Protein AF-0000000078049430 (afdb_homodimer)

Nearest PDB structures (foldseek):
  5ejh-assembly1_A  TM=7.873E-01  e=1.411E-16  Listeria monocytogenes
  3v8r-assembly1_A  TM=7.812E-01  e=1.594E-16  Listeria monocytogenes
  3v7y-assembly1_A  TM=7.663E-01  e=6.087E-16  Listeria monocytogenes
  2i2b-assembly1_A  TM=7.715E-01  e=1.264E-15  Listeria monocytogenes
  6rc0-assembly1_A  TM=7.813E-01  e=2.187E-15  Listeria monocytogenes EGD-e

Secondary structure (DSSP, 8-state):
-PPPEEEEEE--GGGT-GGGTS-TTSTTT---HHHHHHHHHHHHHHHHHHHHHHHHHHHTT-EEEEEEGGG--S---S-SEEEEEE-HHHHHHHHTT--SSS-EEEEESSB--HHHHHHHTTT-----B--TT--EETTTHHHHHHHHHTT----EEE--BEEEETTEE-SPPBSSEEEEE-SSTTSPEEEEEEEEETTEE-S--EEEEESEEEEE-SGGGGTHHHHTT-----TT---EEEEEES----STTGGGSEEEE-TTEEEEEEE-SSEEEEEETTTTEEEEEETT-EEEEES-SPPEEEEPPHHHH-/-PPPEEEEEE--GGGT-GGGTS-TTSTTT---HHHHHHHHHHHHHHHHHHHHHHHHHHHTT-EEEEEEGGG--S---S-SEEEEEE-HHHHHHHHTT--SSS-EEEEESSB--HHHHHHHTTT-----B--TT--EETTTHHHHHHHHHTT----EEE--BEEEETTEE-SPPBSSEEEEE-SSTTSPEEEEEEEEETTEE-S--EEEEESEEEEE-SGGGGTHHHHTT-----TT---EEEEEES----STTGGGSEEEE-TTEEEEEEE-SSEEEEEETTTTEEEEEETT-EEEEES-SPPEEEEPPHHHH-

InterPro domains:
  IPR002504 NAD kinase [PF01513] (76-108)
  IPR016064 NAD kinase/diacylglycerol kinase-like domain superfamily [SSF111331] (66-308)
  IPR017437 ATP-NAD kinase, PpnK-type, C-terminal [G3DSA:2.60.200.30] (170-300)
  IPR017438 Inorganic polyphosphate/ATP-NAD kinase, N-terminal [G3DSA:3.40.50.10330] (43-169)

Sequence (628 aa):
MARRRFLVLLKPLDVICPSQHSNGSLSSRLKNPKILKHLDNRLQAHRDAIGFCQNVLKKKSIDCISISRHELSQPVRDVDLVVTVGGDGTLLQASHFMDDTIPVLGVNSDPTQPREVEESNEDFDATRSTGYLCAATADNFEQVLDDILENRSKPAEVSRMLVSLNSQHLPTYALNDILVAHPSPATVSRLSFRIEKDGEPSSPLVNCRSSGLRVSTSAGSTAAMLSAGGLAMPILSKELQYIVREPISHGPNKGLTHGFVKHGESMEVQWHCKDGMIAVDGSHVVYHLRQGDILSLSSAAPVLKLFLPSHLLSMARRRFLVLLKPLDVICPSQHSNGSLSSRLKNPKILKHLDNRLQAHRDAIGFCQNVLKKKSIDCISISRHELSQPVRDVDLVVTVGGDGTLLQASHFMDDTIPVLGVNSDPTQPREVEESNEDFDATRSTGYLCAATADNFEQVLDDILENRSKPAEVSRMLVSLNSQHLPTYALNDILVAHPSPATVSRLSFRIEKDGEPSSPLVNCRSSGLRVSTSAGSTAAMLSAGGLAMPILSKELQYIVREPISHGPNKGLTHGFVKHGESMEVQWHCKDGMIAVDGSHVVYHLRQGDILSLSSAAPVLKLFLPSHLLS

pLDDT: mean 91.51, std 12.77, range [35.31, 98.88]

Organism: NCBI:txid267555

Foldseek 3Di:
DPAAEEEEEEEDLCVLPVPPPDDDPPVVVVPDVVVVVLSVVQSVLLVVQVVLLVVLCVVVVHHYDYDYLVPDDAADDDHQEYEYRDAVVSVQSNQQRYFQRHAYAYEHSGQADPVVQVVCVVPDGSHGHPRQFHQHYSVCSNVVVVCVVVVVFFFAWFFWKWKAKPNHTDSGTFRFKKWKAFPDLVDWWWKKKFKDAPNHTPGDIDTWTASTKMKTGLCNCVPVVVVQVGDRHQRRALKMKMAGHGTPDPDDCPVVRTDIHHARMKMKMAGADQWIWMDGNDNPDIDIDGHGMMMIMGRPGGTHGYGGHPVSVD/DPAAEEEEEEEDLCVLPVPPPDDDPPVVVVPDVVVVVLSVVQSVLLVVQVVLLVVLCVVVVHHYDYDYLVPDDAADDDGQEYEYRDAVVSVQSNQQRYFQRHAYAYEHSGQADPVVQVVCVVPDGSHGHPRQFHQHYSVCSNVVVVCVVVVVFFFAWFFWKWKAKPNHTDSGTFRFKKWKAFPDLVDWWWKWKFKDAPNHTPGDIDTWTASTKMKTGLCNCVPVVVVQVGDRHQRRALKMKMAGHGTPDPDDCPVVRTDIHHARMKMKMAGADQWIWMDGNDNPDIDIDGHGMMMIMGRPGGTHGYGGHPVSVD

Radius of gyration: 27.47 Å; Cα contacts (8 Å, |Δi|>4): 1476; chains: 2; bounding box: 60×92×60 Å

Structure (mmCIF, N/CA/C/O backbone):
data_AF-0000000078049430-model_v1
#
loop_
_entity.id
_entity.type
_entity.pdbx_description
1 polymer 'NADH kinase'
#
loop_
_atom_site.group_PDB
_atom_site.id
_atom_site.type_symbol
_atom_site.label_atom_id
_atom_site.label_alt_id
_atom_site.label_comp_id
_atom_site.label_asym_id
_atom_site.label_entity_id
_atom_site.label_seq_id
_atom_site.pdbx_PDB_ins_code
_atom_site.Cartn_x
_atom_site.Cartn_y
_atom_site.Cartn_z
_atom_site.occupancy
_atom_site.B_iso_or_equiv
_atom_site.auth_seq_id
_atom_site.auth_comp_id
_atom_site.auth_asym_id
_atom_site.auth_atom_id
_atom_site.pdbx_PDB_model_num
ATOM 1 N N . MET A 1 1 ? 7.734 -50.688 -16.969 1 44.62 1 MET A N 1
ATOM 2 C CA . MET A 1 1 ? 7.887 -49.25 -17.188 1 44.62 1 MET A CA 1
ATOM 3 C C . MET A 1 1 ? 7.758 -48.469 -15.891 1 44.62 1 MET A C 1
ATOM 5 O O . MET A 1 1 ? 6.875 -48.75 -15.078 1 44.62 1 MET A O 1
ATOM 9 N N . ALA A 1 2 ? 8.812 -47.906 -15.352 1 61.88 2 ALA A N 1
ATOM 10 C CA . ALA A 1 2 ? 8.828 -47.312 -14.016 1 61.88 2 ALA A CA 1
ATOM 11 C C . ALA A 1 2 ? 7.617 -46.406 -13.797 1 61.88 2 ALA A C 1
ATOM 13 O O . ALA A 1 2 ? 7.246 -45.625 -14.68 1 61.88 2 ALA A O 1
ATOM 14 N N . ARG A 1 3 ? 6.828 -46.594 -12.836 1 81.62 3 ARG A N 1
ATOM 15 C CA . ARG A 1 3 ? 5.609 -45.875 -12.523 1 81.62 3 ARG A CA 1
ATOM 16 C C . ARG A 1 3 ? 5.902 -44.375 -12.305 1 81.62 3 ARG A C 1
ATOM 18 O O . ARG A 1 3 ? 6.902 -44.031 -11.68 1 81.62 3 ARG A O 1
ATOM 25 N N . ARG A 1 4 ? 5.211 -43.656 -13.07 1 91.81 4 ARG A N 1
ATOM 26 C CA . ARG A 1 4 ? 5.332 -42.219 -12.883 1 91.81 4 ARG A CA 1
ATOM 27 C C . ARG A 1 4 ? 4.938 -41.812 -11.469 1 91.81 4 ARG A C 1
ATOM 29 O O . ARG A 1 4 ? 4 -42.344 -10.898 1 91.81 4 ARG A O 1
ATOM 36 N N . ARG A 1 5 ? 5.672 -40.906 -10.906 1 96.12 5 ARG A N 1
ATOM 37 C CA . ARG A 1 5 ? 5.438 -40.375 -9.555 1 96.12 5 ARG A CA 1
ATOM 38 C C . ARG A 1 5 ? 5.078 -38.906 -9.594 1 96.12 5 ARG A C 1
ATOM 40 O O . ARG A 1 5 ? 5.801 -38.094 -10.188 1 96.12 5 ARG A O 1
ATOM 47 N N . PHE A 1 6 ? 3.951 -38.594 -8.992 1 97.62 6 PHE A N 1
ATOM 48 C CA . PHE A 1 6 ? 3.488 -37.219 -8.977 1 97.62 6 PHE A CA 1
ATOM 49 C C . PHE A 1 6 ? 3.373 -36.688 -7.547 1 97.62 6 PHE A C 1
ATOM 51 O O . PHE A 1 6 ? 3.104 -37.469 -6.621 1 97.62 6 PHE A O 1
ATOM 58 N N . LEU A 1 7 ? 3.65 -35.469 -7.367 1 97.56 7 LEU A N 1
ATOM 59 C CA . LEU A 1 7 ? 3.289 -34.75 -6.148 1 97.56 7 LEU A CA 1
ATOM 60 C C . LEU A 1 7 ? 2.061 -33.875 -6.379 1 97.56 7 LEU A C 1
ATOM 62 O O . LEU A 1 7 ? 2.033 -33.062 -7.312 1 97.56 7 LEU A O 1
ATOM 66 N N . VAL A 1 8 ? 1.031 -34.094 -5.574 1 97.62 8 VAL A N 1
ATOM 67 C CA . VAL A 1 8 ? -0.185 -33.281 -5.656 1 97.62 8 VAL A CA 1
ATOM 68 C C . VAL A 1 8 ? -0.252 -32.312 -4.469 1 97.62 8 VAL A C 1
ATOM 70 O O . VAL A 1 8 ? -0.307 -32.75 -3.316 1 97.62 8 VAL A O 1
ATOM 73 N N . LEU A 1 9 ? -0.21 -31.062 -4.766 1 97.25 9 LEU A N 1
ATOM 74 C CA . LEU A 1 9 ? -0.328 -30.031 -3.74 1 97.25 9 LEU A CA 1
ATOM 75 C C . LEU A 1 9 ? -1.735 -29.438 -3.719 1 97.25 9 LEU A C 1
ATOM 77 O O . LEU A 1 9 ? -2.238 -28.984 -4.75 1 97.25 9 LEU A O 1
ATOM 81 N N . LEU A 1 10 ? -2.277 -29.391 -2.529 1 96.56 10 LEU A N 1
ATOM 82 C CA . LEU A 1 10 ? -3.68 -29.016 -2.395 1 96.56 10 LEU A CA 1
ATOM 83 C C . LEU A 1 10 ? -3.814 -27.703 -1.629 1 96.56 10 LEU A C 1
ATOM 85 O O . LEU A 1 10 ? -3.119 -27.484 -0.634 1 96.56 10 LEU A O 1
ATOM 89 N N . LYS A 1 11 ? -4.68 -26.828 -2.148 1 94.88 11 LYS A N 1
ATOM 90 C CA . LYS A 1 11 ? -5.125 -25.688 -1.347 1 94.88 11 LYS A CA 1
ATOM 91 C C . LYS A 1 11 ? -5.852 -26.156 -0.088 1 94.88 11 LYS A C 1
ATOM 93 O O . LYS A 1 11 ? -6.746 -27 -0.157 1 94.88 11 LYS A O 1
ATOM 98 N N . PRO A 1 12 ? -5.504 -25.547 1.006 1 87.69 12 PRO A N 1
ATOM 99 C CA . PRO A 1 12 ? -6.195 -25.953 2.23 1 87.69 12 PRO A CA 1
ATOM 100 C C . PRO A 1 12 ? -7.668 -25.562 2.238 1 87.69 12 PRO A C 1
ATOM 102 O O . PRO A 1 12 ? -8.023 -24.484 1.742 1 87.69 12 PRO A O 1
ATOM 105 N N . LEU A 1 13 ? -8.469 -26.328 2.82 1 78.81 13 LEU A N 1
ATOM 106 C CA . LEU A 1 13 ? -9.914 -26.109 2.85 1 78.81 13 LEU A CA 1
ATOM 107 C C . LEU A 1 13 ? -10.273 -24.938 3.752 1 78.81 13 LEU A C 1
ATOM 109 O O . LEU A 1 13 ? -11.273 -24.25 3.525 1 78.81 13 LEU A O 1
ATOM 113 N N . ASP A 1 14 ? -9.445 -24.672 4.758 1 72.56 14 ASP A N 1
ATOM 114 C CA . ASP A 1 14 ? -9.734 -23.641 5.758 1 72.56 14 ASP A CA 1
ATOM 115 C C . ASP A 1 14 ? -9.539 -22.25 5.176 1 72.56 14 ASP A C 1
ATOM 117 O O . ASP A 1 14 ? -10.008 -21.266 5.754 1 72.56 14 ASP A O 1
ATOM 121 N N . VAL A 1 15 ? -8.945 -22.141 4.059 1 69.44 15 VAL A N 1
ATOM 122 C CA . VAL A 1 15 ? -8.719 -20.844 3.416 1 69.44 15 VAL A CA 1
ATOM 123 C C . VAL A 1 15 ? -10.039 -20.312 2.875 1 69.44 15 VAL A C 1
ATOM 125 O O . VAL A 1 15 ? -10.242 -19.094 2.807 1 69.44 15 VAL A O 1
ATOM 128 N N . ILE A 1 16 ? -10.883 -21.156 2.506 1 67.5 16 ILE A N 1
ATOM 129 C CA . ILE A 1 16 ? -12.148 -20.766 1.889 1 67.5 16 ILE A CA 1
ATOM 130 C C . ILE A 1 16 ? -13.148 -20.344 2.969 1 67.5 16 ILE A C 1
ATOM 132 O O . ILE A 1 16 ? -13.883 -19.375 2.799 1 67.5 16 ILE A O 1
ATOM 136 N N . CYS A 1 17 ? -13.188 -21.047 4.082 1 57.34 17 CYS A N 1
ATOM 137 C CA . CYS A 1 17 ? -14.094 -20.719 5.18 1 57.34 17 CYS A CA 1
ATOM 138 C C . CYS A 1 17 ? -13.328 -20.562 6.488 1 57.34 17 CYS A C 1
ATOM 140 O O . CYS A 1 17 ? -13.133 -21.531 7.223 1 57.34 17 CYS A O 1
ATOM 142 N N . PRO A 1 18 ? -12.672 -19.344 6.656 1 52.5 18 PRO A N 1
ATOM 143 C CA . PRO A 1 18 ? -11.922 -19.234 7.906 1 52.5 18 PRO A CA 1
ATOM 144 C C . PRO A 1 18 ? -12.781 -19.531 9.133 1 52.5 18 PRO A C 1
ATOM 146 O O . PRO A 1 18 ? -12.25 -19.781 10.219 1 52.5 18 PRO A O 1
ATOM 149 N N . SER A 1 19 ? -14.023 -19.219 9.188 1 47.41 19 SER A N 1
ATOM 150 C CA . SER A 1 19 ? -14.867 -19.297 10.375 1 47.41 19 SER A CA 1
ATOM 151 C C . SER A 1 19 ? -14.953 -20.734 10.891 1 47.41 19 SER A C 1
ATOM 153 O O . SER A 1 19 ? -15.383 -20.969 12.023 1 47.41 19 SER A O 1
ATOM 155 N N . GLN A 1 20 ? -14.953 -21.688 10.039 1 42.28 20 GLN A N 1
ATOM 156 C CA . GLN A 1 20 ? -15.414 -22.953 10.609 1 42.28 20 GLN A CA 1
ATOM 157 C C . GLN A 1 20 ? -14.492 -23.422 11.734 1 42.28 20 GLN A C 1
ATOM 159 O O . GLN A 1 20 ? -14.867 -24.281 12.531 1 42.28 20 GLN A O 1
ATOM 164 N N . HIS A 1 21 ? -13.195 -23.312 11.688 1 37.81 21 HIS A N 1
ATOM 165 C CA . HIS A 1 21 ? -12.562 -23.938 12.844 1 37.81 21 HIS A CA 1
ATOM 166 C C . HIS A 1 21 ? -12.578 -23.016 14.055 1 37.81 21 HIS A C 1
ATOM 168 O O . HIS A 1 21 ? -12.109 -23.391 15.133 1 37.81 21 HIS A O 1
ATOM 174 N N . SER A 1 22 ? -12.117 -21.703 14.023 1 38.12 22 SER A N 1
ATOM 175 C CA . SER A 1 22 ? -12.086 -21.172 15.375 1 38.12 22 SER A CA 1
ATOM 176 C C . SER A 1 22 ? -13.484 -21.062 15.961 1 38.12 22 SER A C 1
ATOM 178 O O . SER A 1 22 ? -14.477 -21.062 15.227 1 38.12 22 SER A O 1
ATOM 180 N N . ASN A 1 23 ? -13.641 -20.672 17.422 1 35.31 23 ASN A N 1
ATOM 181 C CA . ASN A 1 23 ? -14.797 -20.641 18.312 1 35.31 23 ASN A CA 1
ATOM 182 C C . ASN A 1 23 ? -15.977 -19.922 17.656 1 35.31 23 ASN A C 1
ATOM 184 O O . ASN A 1 23 ? -15.805 -19.156 16.703 1 35.31 23 ASN A O 1
ATOM 188 N N . GLY A 1 24 ? -17.25 -19.922 18.312 1 36.75 24 GLY A N 1
ATOM 189 C CA . GLY A 1 24 ? -18.641 -19.5 18.297 1 36.75 24 GLY A CA 1
ATOM 190 C C . GLY A 1 24 ? -18.844 -18.125 17.672 1 36.75 24 GLY A C 1
ATOM 191 O O . GLY A 1 24 ? -19.969 -17.719 17.406 1 36.75 24 GLY A O 1
ATOM 192 N N . SER A 1 25 ? -17.953 -17.094 17.844 1 38.28 25 SER A N 1
ATOM 193 C CA . SER A 1 25 ? -18.328 -15.68 17.719 1 38.28 25 SER A CA 1
ATOM 194 C C . SER A 1 25 ? -18.219 -15.211 16.281 1 38.28 25 SER A C 1
ATOM 196 O O . SER A 1 25 ? -18.594 -14.078 15.961 1 38.28 25 SER A O 1
ATOM 198 N N . LEU A 1 26 ? -17.516 -15.805 15.383 1 43.09 26 LEU A N 1
ATOM 199 C CA . LEU A 1 26 ? -17.344 -15.32 14.016 1 43.09 26 LEU A CA 1
ATOM 200 C C . LEU A 1 26 ? -18.625 -15.523 13.211 1 43.09 26 LEU A C 1
ATOM 202 O O . LEU A 1 26 ? -18.906 -14.758 12.281 1 43.09 26 LEU A O 1
ATOM 206 N N . SER A 1 27 ? -19.25 -16.766 13.258 1 43.59 27 SER A N 1
ATOM 207 C CA . SER A 1 27 ? -20.531 -17.047 12.633 1 43.59 27 SER A CA 1
ATOM 208 C C . SER A 1 27 ? -21.516 -15.898 12.828 1 43.59 27 SER A C 1
ATOM 210 O O . SER A 1 27 ? -22.375 -15.664 11.977 1 43.59 27 SER A O 1
ATOM 212 N N . SER A 1 28 ? -21.328 -15.336 14 1 44.34 28 SER A N 1
ATOM 213 C CA . SER A 1 28 ? -22.359 -14.352 14.312 1 44.34 28 SER A CA 1
ATOM 214 C C . SER A 1 28 ? -22.203 -13.094 13.469 1 44.34 28 SER A C 1
ATOM 216 O O . SER A 1 28 ? -23.156 -12.344 13.273 1 44.34 28 SER A O 1
ATOM 218 N N . ARG A 1 29 ? -20.875 -12.93 12.961 1 48.53 29 ARG A N 1
ATOM 219 C CA . ARG A 1 29 ? -20.797 -11.609 12.344 1 48.53 29 ARG A CA 1
ATOM 220 C C . ARG A 1 29 ? -21.078 -11.688 10.844 1 48.53 29 ARG A C 1
ATOM 222 O O . ARG A 1 29 ? -21.391 -10.68 10.211 1 48.53 29 ARG A O 1
ATOM 229 N N . LEU A 1 30 ? -20.703 -12.93 10.188 1 57.53 30 LEU A N 1
ATOM 230 C CA . LEU A 1 30 ? -21.172 -12.977 8.812 1 57.53 30 LEU A CA 1
ATOM 231 C C . LEU A 1 30 ? -22.656 -13.336 8.758 1 57.53 30 LEU A C 1
ATOM 233 O O . LEU A 1 30 ? -23.016 -14.516 8.828 1 57.53 30 LEU A O 1
ATOM 237 N N . LYS A 1 31 ? -23.391 -12.438 8.898 1 62.91 31 LYS A N 1
ATOM 238 C CA . LYS A 1 31 ? -24.828 -12.57 9.109 1 62.91 31 LYS A CA 1
ATOM 239 C C . LYS A 1 31 ? -25.562 -12.719 7.781 1 62.91 31 LYS A C 1
ATOM 241 O O . LYS A 1 31 ? -26.719 -13.125 7.754 1 62.91 31 LYS A O 1
ATOM 246 N N . ASN A 1 32 ? -24.719 -12.602 6.645 1 76 32 ASN A N 1
ATOM 247 C CA . ASN A 1 32 ? -25.484 -12.641 5.406 1 76 32 ASN A CA 1
ATOM 248 C C . ASN A 1 32 ? -25.594 -14.062 4.855 1 76 32 ASN A C 1
ATOM 250 O O . ASN A 1 32 ? -24.594 -14.648 4.438 1 76 32 ASN A O 1
ATOM 254 N N . PRO A 1 33 ? -26.688 -14.727 4.883 1 83 33 PRO A N 1
ATOM 255 C CA . PRO A 1 33 ? -26.875 -16.109 4.457 1 83 33 PRO A CA 1
ATOM 256 C C . PRO A 1 33 ? -26.391 -16.359 3.027 1 83 33 PRO A C 1
ATOM 258 O O . PRO A 1 33 ? -25.953 -17.469 2.705 1 83 33 PRO A O 1
ATOM 261 N N . LYS A 1 34 ? -26.562 -15.422 2.168 1 86.12 34 LYS A N 1
ATOM 262 C CA . LYS A 1 34 ? -26.109 -15.57 0.785 1 86.12 34 LYS A CA 1
ATOM 263 C C . LYS A 1 34 ? -24.609 -15.773 0.712 1 86.12 34 LYS A C 1
ATOM 265 O O . LYS A 1 34 ? -24.109 -16.562 -0.097 1 86.12 34 LYS A O 1
ATOM 270 N N . ILE A 1 35 ? -23.875 -15.109 1.519 1 85.62 35 ILE A N 1
ATOM 271 C CA . ILE A 1 35 ? -22.422 -15.219 1.565 1 85.62 35 ILE A CA 1
ATOM 272 C C . ILE A 1 35 ? -22.031 -16.594 2.092 1 85.62 35 ILE A C 1
ATOM 274 O O . ILE A 1 35 ? -21.109 -17.234 1.565 1 85.62 35 ILE A O 1
ATOM 278 N N . LEU A 1 36 ? -22.719 -17.016 3.064 1 86.31 36 LEU A N 1
ATOM 279 C CA . LEU A 1 36 ? -22.438 -18.328 3.646 1 86.31 36 LEU A CA 1
ATOM 280 C C . LEU A 1 36 ? -22.656 -19.438 2.627 1 86.31 36 LEU A C 1
ATOM 282 O O . LEU A 1 36 ? -21.859 -20.375 2.529 1 86.31 36 LEU A O 1
ATOM 286 N N . LYS A 1 37 ? -23.75 -19.297 1.932 1 90.75 37 LYS A N 1
ATOM 287 C CA . LYS A 1 37 ? -24.047 -20.281 0.89 1 90.75 37 LYS A CA 1
ATOM 288 C C . LYS A 1 37 ? -22.953 -20.281 -0.189 1 90.75 37 LYS A C 1
ATOM 290 O O . LYS A 1 37 ? -22.562 -21.344 -0.675 1 90.75 37 LYS A O 1
ATOM 295 N N . HIS A 1 38 ? -22.562 -19.125 -0.526 1 91.19 38 HIS A N 1
ATOM 296 C CA . HIS A 1 38 ? -21.516 -18.984 -1.52 1 91.19 38 HIS A CA 1
ATOM 297 C C . HIS A 1 38 ? -20.219 -19.656 -1.057 1 91.19 38 HIS A C 1
ATOM 29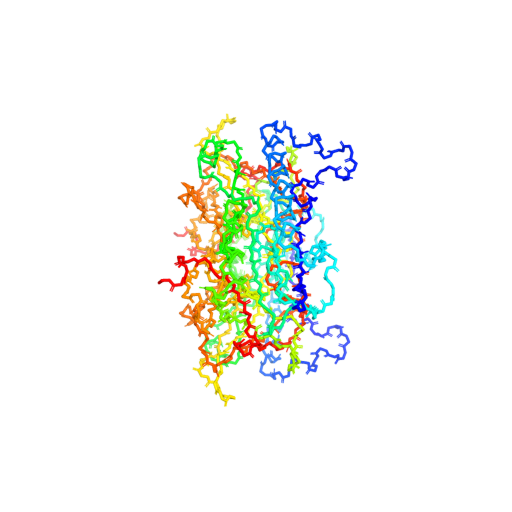9 O O . HIS A 1 38 ? -19.594 -20.391 -1.822 1 91.19 38 HIS A O 1
ATOM 305 N N . LEU A 1 39 ? -19.875 -19.484 0.107 1 89.56 39 LEU A N 1
ATOM 306 C CA . LEU A 1 39 ? -18.656 -20.062 0.668 1 89.56 39 LEU A CA 1
ATOM 307 C C . LEU A 1 39 ? -18.75 -21.594 0.705 1 89.56 39 LEU A C 1
ATOM 309 O O . LEU A 1 39 ? -17.781 -22.281 0.402 1 89.56 39 LEU A O 1
ATOM 313 N N . ASP A 1 40 ? -19.906 -22.062 1.054 1 91.31 40 ASP A N 1
ATOM 314 C CA . ASP A 1 40 ? -20.141 -23.5 1.062 1 91.31 40 ASP A CA 1
ATOM 315 C C . ASP A 1 40 ? -19.984 -24.094 -0.34 1 91.31 40 ASP A C 1
ATOM 317 O O . ASP A 1 40 ? -19.422 -25.172 -0.51 1 91.31 40 ASP A O 1
ATOM 321 N N . ASN A 1 41 ? -20.562 -23.375 -1.228 1 93.94 41 ASN A N 1
ATOM 322 C CA . ASN A 1 41 ? -20.469 -23.812 -2.617 1 93.94 41 ASN A CA 1
ATOM 323 C C . ASN A 1 41 ? -19.016 -23.859 -3.09 1 93.94 41 ASN A C 1
ATOM 325 O O . ASN A 1 41 ? -18.625 -24.812 -3.773 1 93.94 41 ASN A O 1
ATOM 329 N N . ARG A 1 42 ? -18.25 -22.906 -2.695 1 94.06 42 ARG A N 1
ATOM 330 C CA . ARG A 1 42 ? -16.844 -22.875 -3.07 1 94.06 42 ARG A CA 1
ATOM 331 C C . ARG A 1 42 ? -16.078 -24.047 -2.469 1 94.06 42 ARG A C 1
ATOM 333 O O . ARG A 1 42 ? -15.242 -24.656 -3.135 1 94.06 42 ARG A O 1
ATOM 340 N N . LEU A 1 43 ? -16.406 -24.344 -1.235 1 93.62 43 LEU A N 1
ATOM 341 C CA . LEU A 1 43 ? -15.773 -25.469 -0.554 1 93.62 43 LEU A CA 1
ATOM 342 C C . LEU A 1 43 ? -16.094 -26.781 -1.261 1 93.62 43 LEU A C 1
ATOM 344 O O . LEU A 1 43 ? -15.203 -27.609 -1.469 1 93.62 43 LEU A O 1
ATOM 348 N N . GLN A 1 44 ? -17.297 -26.906 -1.604 1 95.12 44 GLN A N 1
ATOM 349 C CA . GLN A 1 44 ? -17.719 -28.125 -2.283 1 95.12 44 GLN A CA 1
ATOM 350 C C . GLN A 1 44 ? -17.047 -28.266 -3.646 1 95.12 44 GLN A C 1
ATOM 352 O O . GLN A 1 44 ? -16.609 -29.359 -4.023 1 95.12 44 GLN A O 1
ATOM 357 N N . ALA A 1 45 ? -17 -27.156 -4.344 1 95.5 45 ALA A N 1
ATOM 358 C CA . ALA A 1 45 ? -16.344 -27.172 -5.645 1 95.5 45 ALA A CA 1
ATOM 359 C C . ALA A 1 45 ? -14.883 -27.625 -5.523 1 95.5 45 ALA A C 1
ATOM 361 O O . ALA A 1 45 ? -14.414 -28.422 -6.328 1 95.5 45 ALA A O 1
ATOM 362 N N . HIS A 1 46 ? -14.195 -27.125 -4.539 1 95.94 46 HIS A N 1
ATOM 363 C CA . HIS A 1 46 ? -12.805 -27.484 -4.305 1 95.94 46 HIS A CA 1
ATOM 364 C C . HIS A 1 46 ? -12.672 -28.953 -3.943 1 95.94 46 HIS A C 1
ATOM 366 O O . HIS A 1 46 ? -11.82 -29.656 -4.488 1 95.94 46 HIS A O 1
ATOM 372 N N . ARG A 1 47 ? -13.547 -29.453 -3.123 1 96 47 ARG A N 1
ATOM 373 C CA . ARG A 1 47 ? -13.547 -30.859 -2.732 1 96 47 ARG A CA 1
ATOM 374 C C . ARG A 1 47 ? -13.797 -31.766 -3.934 1 96 47 ARG A C 1
ATOM 376 O O . ARG A 1 47 ? -13.133 -32.781 -4.102 1 96 47 ARG A O 1
ATOM 383 N N . ASP A 1 48 ? -14.75 -31.391 -4.676 1 97.12 48 ASP A N 1
ATOM 384 C CA . ASP A 1 48 ? -15.094 -32.156 -5.863 1 97.12 48 ASP A CA 1
ATOM 385 C C . ASP A 1 48 ? -13.914 -32.219 -6.832 1 97.12 48 ASP A C 1
ATOM 387 O O . ASP A 1 48 ? -13.625 -33.281 -7.402 1 97.12 48 ASP A O 1
ATOM 391 N N . ALA A 1 49 ? -13.273 -31.094 -6.984 1 97.56 49 ALA A N 1
ATOM 392 C CA . ALA A 1 49 ? -12.125 -31.031 -7.887 1 97.56 49 ALA A CA 1
ATOM 393 C C . ALA A 1 49 ? -11 -31.953 -7.395 1 97.56 49 ALA A C 1
ATOM 395 O O . ALA A 1 49 ? -10.398 -32.688 -8.188 1 97.56 49 ALA A O 1
ATOM 396 N N . ILE A 1 50 ? -10.734 -31.891 -6.105 1 96.94 50 ILE A N 1
ATOM 397 C CA . ILE A 1 50 ? -9.719 -32.75 -5.516 1 96.94 50 ILE A CA 1
ATOM 398 C C . ILE A 1 50 ? -10.07 -34.219 -5.762 1 96.94 50 ILE A C 1
ATOM 400 O O . ILE A 1 50 ? -9.234 -35 -6.238 1 96.94 50 ILE A O 1
ATOM 404 N N . GLY A 1 51 ? -11.297 -34.562 -5.461 1 96.62 51 GLY A N 1
ATOM 405 C CA . GLY A 1 51 ? -11.75 -35.938 -5.66 1 96.62 51 GLY A CA 1
ATOM 406 C C . GLY A 1 51 ? -11.625 -36.406 -7.098 1 96.62 51 GLY A C 1
ATOM 407 O O . GLY A 1 51 ? -11.164 -37.5 -7.359 1 96.62 51 GLY A O 1
ATOM 408 N N . PHE A 1 52 ? -12.008 -35.531 -7.93 1 97.5 52 PHE A N 1
ATOM 409 C CA . PHE A 1 52 ? -11.938 -35.875 -9.344 1 97.5 52 PHE A CA 1
ATOM 410 C C . PHE A 1 52 ? -10.5 -36.125 -9.773 1 97.5 52 PHE A C 1
ATOM 412 O O . PHE A 1 52 ? -10.203 -37.125 -10.43 1 97.5 52 PHE A O 1
ATOM 419 N N . CYS A 1 53 ? -9.609 -35.219 -9.461 1 97.44 53 CYS A N 1
ATOM 420 C CA . CYS A 1 53 ? -8.203 -35.344 -9.836 1 97.44 53 CYS A CA 1
ATOM 421 C C . CYS A 1 53 ? -7.605 -36.625 -9.281 1 97.44 53 CYS A C 1
ATOM 423 O O . CYS A 1 53 ? -6.902 -37.344 -9.992 1 97.44 53 CYS A O 1
ATOM 425 N N . GLN A 1 54 ? -7.922 -36.906 -8.062 1 95.88 54 GLN A N 1
ATOM 426 C CA . GLN A 1 54 ? -7.398 -38.094 -7.43 1 95.88 54 GLN A CA 1
ATOM 427 C C . GLN A 1 54 ? -7.91 -39.344 -8.125 1 95.88 54 GLN A C 1
ATOM 429 O O . GLN A 1 54 ? -7.156 -40.312 -8.336 1 95.88 54 GLN A O 1
ATOM 434 N N . ASN A 1 55 ? -9.164 -39.344 -8.477 1 97.25 55 ASN A N 1
ATOM 435 C CA . ASN A 1 55 ? -9.75 -40.469 -9.18 1 97.25 55 ASN A CA 1
ATOM 436 C C . ASN A 1 55 ? -9.086 -40.719 -10.539 1 97.25 55 ASN A C 1
ATOM 438 O O . ASN A 1 55 ? -8.805 -41.844 -10.922 1 97.25 55 ASN A O 1
ATOM 442 N N . VAL A 1 56 ? -8.867 -39.625 -11.234 1 97.56 56 VAL A N 1
ATOM 443 C CA . VAL A 1 56 ? -8.227 -39.719 -12.539 1 97.56 56 VAL A CA 1
ATOM 444 C C . VAL A 1 56 ? -6.816 -40.281 -12.398 1 97.56 56 VAL A C 1
ATOM 446 O O . VAL A 1 56 ? -6.41 -41.156 -13.164 1 97.56 56 VAL A O 1
ATOM 449 N N . LEU A 1 57 ? -6.074 -39.812 -11.438 1 96.62 57 LEU A N 1
ATOM 450 C CA . LEU A 1 57 ? -4.703 -40.25 -11.219 1 96.62 57 LEU A CA 1
ATOM 451 C C . LEU A 1 57 ? -4.672 -41.75 -10.852 1 96.62 57 LEU A C 1
ATOM 453 O O . LEU A 1 57 ? -3.811 -42.5 -11.328 1 96.62 57 LEU A O 1
ATOM 457 N N . LYS A 1 58 ? -5.629 -42.188 -10.078 1 95.5 58 LYS A N 1
ATOM 458 C CA . LYS A 1 58 ? -5.738 -43.594 -9.695 1 95.5 58 LYS A CA 1
ATOM 459 C C . LYS A 1 58 ? -6.051 -44.469 -10.906 1 95.5 58 LYS A C 1
ATOM 461 O O . LYS A 1 58 ? -5.438 -45.531 -11.086 1 95.5 58 LYS A O 1
ATOM 466 N N . LYS A 1 59 ? -6.949 -44 -11.656 1 95.81 59 LYS A N 1
ATOM 467 C CA . LYS A 1 59 ? -7.355 -44.719 -12.852 1 95.81 59 LYS A CA 1
ATOM 468 C C . LYS A 1 59 ? -6.18 -44.938 -13.797 1 95.81 59 LYS A C 1
ATOM 470 O O . LYS A 1 59 ? -6.086 -45.969 -14.477 1 95.81 59 LYS A O 1
ATOM 475 N N . LYS A 1 60 ? -5.273 -44 -13.805 1 95.19 60 LYS A N 1
ATOM 476 C CA . LYS A 1 60 ? -4.145 -44.031 -14.727 1 95.19 60 LYS A CA 1
ATOM 477 C C . LYS A 1 60 ? -2.924 -44.688 -14.062 1 95.19 60 LYS A C 1
ATOM 479 O O . LYS A 1 60 ? -1.828 -44.656 -14.633 1 95.19 60 LYS A O 1
ATOM 484 N N . SER A 1 61 ? -3.043 -45.188 -12.914 1 94.38 61 SER A N 1
ATOM 485 C CA . SER A 1 61 ? -2.031 -45.938 -12.164 1 94.38 61 SER A CA 1
ATOM 486 C C . SER A 1 61 ? -0.792 -45.094 -11.914 1 94.38 61 SER A C 1
ATOM 488 O O . SER A 1 61 ? 0.335 -45.531 -12.086 1 94.38 61 SER A O 1
ATOM 490 N N . ILE A 1 62 ? -1.035 -43.812 -11.625 1 94.31 62 ILE A N 1
ATOM 491 C CA . ILE A 1 62 ? 0.043 -42.906 -11.258 1 94.31 62 ILE A CA 1
ATOM 492 C C . ILE A 1 62 ? 0.279 -42.969 -9.75 1 94.31 62 ILE A C 1
ATOM 494 O O . ILE A 1 62 ? -0.674 -42.969 -8.969 1 94.31 62 ILE A O 1
ATOM 498 N N . ASP A 1 63 ? 1.522 -43.156 -9.352 1 94.25 63 ASP A N 1
ATOM 499 C CA . ASP A 1 63 ? 1.87 -43.031 -7.941 1 94.25 63 ASP A CA 1
ATOM 500 C C . ASP A 1 63 ? 1.836 -41.562 -7.492 1 94.25 63 ASP A C 1
ATOM 502 O O . ASP A 1 63 ? 2.572 -40.719 -8.023 1 94.25 63 ASP A O 1
ATOM 506 N N . CYS A 1 64 ? 0.968 -41.281 -6.59 1 93 64 CYS A N 1
ATOM 507 C CA . CYS A 1 64 ? 0.778 -39.906 -6.223 1 93 64 CYS A CA 1
ATOM 508 C C . CYS A 1 64 ? 0.947 -39.688 -4.723 1 93 64 CYS A C 1
ATOM 510 O O . CYS A 1 64 ? 0.484 -40.5 -3.928 1 93 64 CYS A O 1
ATOM 512 N N . ILE A 1 65 ? 1.675 -38.688 -4.363 1 93.5 65 ILE A N 1
ATOM 513 C CA . ILE A 1 65 ? 1.717 -38.188 -2.998 1 93.5 65 ILE A CA 1
ATOM 514 C C . ILE A 1 65 ? 0.947 -36.844 -2.916 1 93.5 65 ILE A C 1
ATOM 516 O O . ILE A 1 65 ? 1.271 -35.906 -3.619 1 93.5 65 ILE A O 1
ATOM 520 N N . SER A 1 66 ? -0.089 -36.844 -2.082 1 94.62 66 SER A N 1
ATOM 521 C CA . SER A 1 66 ? -0.927 -35.656 -1.929 1 94.62 66 SER A CA 1
ATOM 522 C C . SER A 1 66 ? -0.671 -34.969 -0.592 1 94.62 66 SER A C 1
ATOM 524 O O . SER A 1 66 ? -0.771 -35.594 0.464 1 94.62 66 SER A O 1
ATOM 526 N N . ILE A 1 67 ? -0.32 -33.688 -0.658 1 93.81 67 ILE A N 1
ATOM 527 C CA . ILE A 1 67 ? -0.105 -32.938 0.581 1 93.81 67 ILE A CA 1
ATOM 528 C C . ILE A 1 67 ? -0.717 -31.547 0.46 1 93.81 67 ILE A C 1
ATOM 530 O O . ILE A 1 67 ? -0.956 -31.062 -0.647 1 93.81 67 ILE A O 1
ATOM 534 N N . SER A 1 68 ? -1.01 -30.953 1.642 1 93.06 68 SER A N 1
ATOM 535 C CA . SER A 1 68 ? -1.424 -29.547 1.661 1 93.06 68 SER A CA 1
ATOM 536 C C . SER A 1 68 ? -0.262 -28.625 1.316 1 93.06 68 SER A C 1
ATOM 538 O O . SER A 1 68 ? 0.88 -28.891 1.704 1 93.06 68 SER A O 1
ATOM 540 N N . ARG A 1 69 ? -0.582 -27.547 0.698 1 87.12 69 ARG A N 1
ATOM 541 C CA . ARG A 1 69 ? 0.478 -26.609 0.323 1 87.12 69 ARG A CA 1
ATOM 542 C C . ARG A 1 69 ? 1.198 -26.078 1.557 1 87.12 69 ARG A C 1
ATOM 544 O O . ARG A 1 69 ? 2.367 -25.688 1.481 1 87.12 69 ARG A O 1
ATOM 551 N N . HIS A 1 70 ? 0.522 -26.094 2.697 1 86.81 70 HIS A N 1
ATOM 552 C CA . HIS A 1 70 ? 1.119 -25.578 3.924 1 86.81 70 HIS A CA 1
ATOM 553 C C . HIS A 1 70 ? 2.15 -26.547 4.484 1 86.81 70 HIS A C 1
ATOM 555 O O . HIS A 1 70 ? 2.951 -26.172 5.348 1 86.81 70 HIS A O 1
ATOM 561 N N . GLU A 1 71 ? 2.127 -27.734 3.947 1 88.69 71 GLU A N 1
ATOM 562 C CA . GLU A 1 71 ? 3.023 -28.766 4.457 1 88.69 71 GLU A CA 1
ATOM 563 C C . GLU A 1 71 ? 4.32 -28.812 3.654 1 88.69 71 GLU A C 1
ATOM 565 O O . GLU A 1 71 ? 5.285 -29.469 4.062 1 88.69 71 GLU A O 1
ATOM 570 N N . LEU A 1 72 ? 4.305 -28.188 2.57 1 89.62 72 LEU A N 1
ATOM 571 C CA . LEU A 1 72 ? 5.5 -28.188 1.737 1 89.62 72 LEU A CA 1
ATOM 572 C C . LEU A 1 72 ? 6.57 -27.266 2.32 1 89.62 72 LEU A C 1
ATOM 574 O O . LEU A 1 72 ? 6.383 -26.047 2.383 1 89.62 72 LEU A O 1
ATOM 578 N N . SER A 1 73 ? 7.66 -27.828 2.777 1 90.88 73 SER A N 1
ATOM 579 C CA . SER A 1 73 ? 8.688 -27.031 3.436 1 90.88 73 SER A CA 1
ATOM 580 C C . SER A 1 73 ? 10.07 -27.344 2.873 1 90.88 73 SER A C 1
ATOM 582 O O . SER A 1 73 ? 11.055 -26.688 3.23 1 90.88 73 SER A O 1
ATOM 584 N N . GLN A 1 74 ? 10.125 -28.344 2.025 1 92.69 74 GLN A N 1
ATOM 585 C CA . GLN A 1 74 ? 11.391 -28.734 1.414 1 92.69 74 GLN A CA 1
ATOM 586 C C . GLN A 1 74 ? 11.297 -28.719 -0.109 1 92.69 74 GLN A C 1
ATOM 588 O O . GLN A 1 74 ? 10.203 -28.828 -0.667 1 92.69 74 GLN A O 1
ATOM 593 N N . PRO A 1 75 ? 12.43 -28.594 -0.722 1 95.06 75 PRO A N 1
ATOM 594 C CA . PRO A 1 75 ? 12.422 -28.641 -2.186 1 95.06 75 PRO A CA 1
ATOM 595 C C . PRO A 1 75 ? 11.805 -29.922 -2.736 1 95.06 75 PRO A C 1
ATOM 597 O O . PRO A 1 75 ? 11.992 -31 -2.168 1 95.06 75 PRO A O 1
ATOM 600 N N . VAL A 1 76 ? 11.141 -29.812 -3.773 1 95.75 76 VAL A N 1
ATOM 601 C CA . VAL A 1 76 ? 10.5 -30.969 -4.418 1 95.75 76 VAL A CA 1
ATOM 602 C C . VAL A 1 76 ? 11.539 -31.75 -5.207 1 95.75 76 VAL A C 1
ATOM 604 O O . VAL A 1 76 ? 12.297 -31.188 -5.996 1 95.75 76 VAL A O 1
ATOM 607 N N . ARG A 1 77 ? 11.57 -33.031 -4.926 1 94.44 77 ARG A N 1
ATOM 608 C CA . ARG A 1 77 ? 12.492 -33.906 -5.621 1 94.44 77 ARG A CA 1
ATOM 609 C C . ARG A 1 77 ? 11.828 -35.25 -5.938 1 94.44 77 ARG A C 1
ATOM 611 O O . ARG A 1 77 ? 10.805 -35.594 -5.348 1 94.44 77 ARG A O 1
ATOM 618 N N . ASP A 1 78 ? 12.344 -35.938 -6.906 1 93.56 78 ASP A N 1
ATOM 619 C CA . ASP A 1 78 ? 12.07 -37.344 -7.191 1 93.56 78 ASP A CA 1
ATOM 620 C C . ASP A 1 78 ? 10.625 -37.562 -7.625 1 93.56 78 ASP A C 1
ATOM 622 O O . ASP A 1 78 ? 9.977 -38.531 -7.219 1 93.56 78 ASP A O 1
ATOM 626 N N . VAL A 1 79 ? 10.094 -36.594 -8.25 1 96.81 79 VAL A N 1
ATOM 627 C CA . VAL A 1 79 ? 8.789 -36.719 -8.891 1 96.81 79 VAL A CA 1
ATOM 628 C C . VAL A 1 79 ? 8.891 -36.312 -10.352 1 96.81 79 VAL A C 1
ATOM 630 O O . VAL A 1 79 ? 9.789 -35.531 -10.727 1 96.81 79 VAL A O 1
ATOM 633 N N . ASP A 1 80 ? 7.992 -36.844 -11.125 1 96.69 80 ASP A N 1
ATOM 634 C CA . ASP A 1 80 ? 8 -36.562 -12.555 1 96.69 80 ASP A CA 1
ATOM 635 C C . ASP A 1 80 ? 7.191 -35.281 -12.875 1 96.69 80 ASP A C 1
ATOM 637 O O . ASP A 1 80 ? 7.402 -34.656 -13.914 1 96.69 80 ASP A O 1
ATOM 641 N N . LEU A 1 81 ? 6.254 -35.031 -12 1 97.75 81 LEU A N 1
ATOM 642 C CA . LEU A 1 81 ? 5.328 -33.906 -12.219 1 97.75 81 LEU A CA 1
ATOM 643 C C . LEU A 1 81 ? 4.738 -33.438 -10.898 1 97.75 81 LEU A C 1
ATOM 645 O O . LEU A 1 81 ? 4.441 -34.25 -10.016 1 97.75 81 LEU A O 1
ATOM 649 N N . VAL A 1 82 ? 4.609 -32.156 -10.758 1 98.25 82 VAL A N 1
ATOM 650 C CA . VAL A 1 82 ? 3.848 -31.578 -9.656 1 98.25 82 VAL A CA 1
ATOM 651 C C . VAL A 1 82 ? 2.492 -31.094 -10.164 1 98.25 82 VAL A C 1
ATOM 653 O O . VAL A 1 82 ? 2.412 -30.422 -11.195 1 98.25 82 VAL A O 1
ATOM 656 N N . VAL A 1 83 ? 1.431 -31.5 -9.5 1 98.38 83 VAL A N 1
ATOM 657 C CA . VAL A 1 83 ? 0.082 -31.031 -9.797 1 98.38 83 VAL A CA 1
ATOM 658 C C . VAL A 1 83 ? -0.438 -30.188 -8.625 1 98.38 83 VAL A C 1
ATOM 660 O O . VAL A 1 83 ? -0.474 -30.656 -7.488 1 98.38 83 VAL A O 1
ATOM 663 N N . THR A 1 84 ? -0.752 -28.953 -8.898 1 98.31 84 THR A N 1
ATOM 664 C CA . THR A 1 84 ? -1.37 -28.125 -7.867 1 98.31 84 THR A CA 1
ATOM 665 C C . THR A 1 84 ? -2.877 -28.031 -8.086 1 98.31 84 THR A C 1
ATOM 667 O O . THR A 1 84 ? -3.332 -27.797 -9.211 1 98.31 84 THR A O 1
ATOM 670 N N . VAL A 1 85 ? -3.678 -28.266 -7.055 1 98.06 85 VAL A N 1
ATOM 671 C CA . VAL A 1 85 ? -5.133 -28.172 -7.109 1 98.06 85 VAL A CA 1
ATOM 672 C C . VAL A 1 85 ? -5.598 -27.016 -6.211 1 98.06 85 VAL A C 1
ATOM 674 O O . VAL A 1 85 ? -5.559 -27.125 -4.98 1 98.06 85 VAL A O 1
ATOM 677 N N . GLY A 1 86 ? -6.062 -26.016 -6.73 1 96.69 86 GLY A N 1
ATOM 678 C CA . GLY A 1 86 ? -6.445 -24.75 -6.105 1 96.69 86 GLY A CA 1
ATOM 679 C C . GLY A 1 86 ? -6.562 -23.609 -7.09 1 96.69 86 GLY A C 1
ATOM 680 O O . GLY A 1 86 ? -7.559 -23.5 -7.805 1 96.69 86 GLY A O 1
ATOM 681 N N . GLY A 1 87 ? -5.715 -22.734 -7.102 1 95.56 87 GLY A N 1
ATOM 682 C CA . GLY A 1 87 ? -5.574 -21.609 -8.023 1 95.56 87 GLY A CA 1
ATOM 683 C C . GLY A 1 87 ? -4.137 -21.156 -8.195 1 95.56 87 GLY A C 1
ATOM 684 O O . GLY A 1 87 ? -3.203 -21.938 -7.973 1 95.56 87 GLY A O 1
ATOM 685 N N . ASP A 1 88 ? -3.963 -19.969 -8.625 1 95.44 88 ASP A N 1
ATOM 686 C CA . ASP A 1 88 ? -2.631 -19.422 -8.852 1 95.44 88 ASP A CA 1
ATOM 687 C C . ASP A 1 88 ? -1.828 -19.375 -7.551 1 95.44 88 ASP A C 1
ATOM 689 O O . ASP A 1 88 ? -0.618 -19.609 -7.551 1 95.44 88 ASP A O 1
ATOM 693 N N . GLY A 1 89 ? -2.535 -19.094 -6.465 1 94.25 89 GLY A N 1
ATOM 694 C CA . GLY A 1 89 ? -1.847 -19.047 -5.184 1 94.25 89 GLY A CA 1
ATOM 695 C C . GLY A 1 89 ? -1.168 -20.344 -4.812 1 94.25 89 GLY A C 1
ATOM 696 O O . GLY A 1 89 ? -0.046 -20.344 -4.301 1 94.25 89 GLY A O 1
ATOM 697 N N . THR A 1 90 ? -1.845 -21.406 -5.031 1 95.81 90 THR A N 1
ATOM 698 C CA . THR A 1 90 ? -1.281 -22.719 -4.746 1 95.81 90 THR A CA 1
ATOM 699 C C . THR A 1 90 ? -0.099 -23 -5.668 1 95.81 90 THR A C 1
ATOM 701 O O . THR A 1 90 ? 0.925 -23.531 -5.223 1 95.81 90 THR A O 1
ATOM 704 N N . LEU A 1 91 ? -0.285 -22.656 -6.855 1 97.12 91 LEU A N 1
ATOM 705 C CA . LEU A 1 91 ? 0.789 -22.844 -7.828 1 97.12 91 LEU A CA 1
ATOM 706 C C . LEU A 1 91 ? 2.006 -22 -7.449 1 97.12 91 LEU A C 1
ATOM 708 O O . LEU A 1 91 ? 3.141 -22.469 -7.523 1 97.12 91 LEU A O 1
ATOM 712 N N . LEU A 1 92 ? 1.77 -20.812 -7.043 1 96.31 92 LEU A N 1
ATOM 713 C CA . LEU A 1 92 ? 2.842 -19.922 -6.609 1 96.31 92 LEU A CA 1
ATOM 714 C C . LEU A 1 92 ? 3.609 -20.516 -5.438 1 96.31 92 LEU A C 1
ATOM 716 O O . LEU A 1 92 ? 4.844 -20.5 -5.422 1 96.31 92 LEU A O 1
ATOM 720 N N . GLN A 1 93 ? 2.908 -21.047 -4.555 1 94.81 93 GLN A N 1
ATOM 721 C CA . GLN A 1 93 ? 3.555 -21.656 -3.395 1 94.81 93 GLN A CA 1
ATOM 722 C C . GLN A 1 93 ? 4.398 -22.859 -3.797 1 94.81 93 GLN A C 1
ATOM 724 O O . GLN A 1 93 ? 5.52 -23.031 -3.307 1 94.81 93 GLN A O 1
ATOM 729 N N . ALA A 1 94 ? 3.863 -23.625 -4.629 1 96.25 94 ALA A N 1
ATOM 730 C CA . ALA A 1 94 ? 4.621 -24.766 -5.129 1 96.25 94 ALA A CA 1
ATOM 731 C C . ALA A 1 94 ? 5.918 -24.328 -5.793 1 96.25 94 ALA A C 1
ATOM 733 O O . ALA A 1 94 ? 6.977 -24.922 -5.574 1 96.25 94 ALA A O 1
ATOM 734 N N . SER A 1 95 ? 5.84 -23.297 -6.523 1 97.5 95 SER A N 1
ATOM 735 C CA . SER A 1 95 ? 6.961 -22.828 -7.328 1 97.5 95 SER A CA 1
ATOM 736 C C . SER A 1 95 ? 8.156 -22.469 -6.457 1 97.5 95 SER A C 1
ATOM 738 O O . SER A 1 95 ? 9.305 -22.578 -6.887 1 97.5 95 SER A O 1
ATOM 740 N N . HIS A 1 96 ? 7.902 -22.062 -5.238 1 96.94 96 HIS A N 1
ATOM 741 C CA . HIS A 1 96 ? 8.961 -21.656 -4.324 1 96.94 96 HIS A CA 1
ATOM 742 C C . HIS A 1 96 ? 9.859 -22.828 -3.957 1 96.94 96 HIS A C 1
ATOM 744 O O . HIS A 1 96 ? 10.977 -22.625 -3.465 1 96.94 96 HIS A O 1
ATOM 750 N N . PHE A 1 97 ? 9.375 -24.047 -4.242 1 96.88 97 PHE A N 1
ATOM 751 C CA . PHE A 1 97 ? 10.117 -25.219 -3.812 1 96.88 97 PHE A CA 1
ATOM 752 C C . PHE A 1 97 ? 10.562 -26.047 -5.012 1 96.88 97 PHE A C 1
ATOM 754 O O . PHE A 1 97 ? 10.977 -27.203 -4.859 1 96.88 97 PHE A O 1
ATOM 761 N N . MET A 1 98 ? 10.484 -25.453 -6.133 1 96.88 98 MET A N 1
ATOM 762 C CA . MET A 1 98 ? 10.773 -26.219 -7.348 1 96.88 98 MET A CA 1
ATOM 763 C C . MET A 1 98 ? 11.992 -25.641 -8.07 1 96.88 98 MET A C 1
ATOM 765 O O . MET A 1 98 ? 12.266 -24.438 -7.973 1 96.88 98 MET A O 1
ATOM 769 N N . ASP A 1 99 ? 12.664 -26.453 -8.734 1 93.19 99 ASP A N 1
ATOM 770 C CA . ASP A 1 99 ? 13.742 -26.016 -9.609 1 93.19 99 ASP A CA 1
ATOM 771 C C . ASP A 1 99 ? 13.344 -26.125 -11.078 1 93.19 99 ASP A C 1
ATOM 773 O O . ASP A 1 99 ? 12.148 -26.078 -11.406 1 93.19 99 ASP A O 1
ATOM 777 N N . ASP A 1 100 ? 14.352 -26.141 -11.969 1 95.56 100 ASP A N 1
ATOM 778 C CA . ASP A 1 100 ? 14.039 -26.062 -13.391 1 95.56 100 ASP A CA 1
ATOM 779 C C . ASP A 1 100 ? 13.938 -27.469 -14.016 1 95.56 100 ASP A C 1
ATOM 781 O O . ASP A 1 100 ? 13.945 -27.609 -15.234 1 95.56 100 ASP A O 1
ATOM 785 N N . THR A 1 101 ? 13.781 -28.5 -13.211 1 95.69 101 THR A N 1
ATOM 786 C CA . THR A 1 101 ? 13.82 -29.844 -13.758 1 95.69 101 THR A CA 1
ATOM 787 C C . THR A 1 101 ? 12.422 -30.469 -13.773 1 95.69 101 THR A C 1
ATOM 789 O O . THR A 1 101 ? 12.062 -31.188 -14.703 1 95.69 101 THR A O 1
ATOM 792 N N . ILE A 1 102 ? 11.664 -30.234 -12.75 1 97.12 102 ILE A N 1
ATOM 793 C CA . ILE A 1 102 ? 10.352 -30.875 -12.602 1 97.12 102 ILE A CA 1
ATOM 794 C C . ILE A 1 102 ? 9.266 -29.922 -13.094 1 97.12 102 ILE A C 1
ATOM 796 O O . ILE A 1 102 ? 9.188 -28.766 -12.656 1 97.12 102 ILE A O 1
ATOM 800 N N . PRO A 1 103 ? 8.414 -30.344 -14.016 1 98.19 103 PRO A N 1
ATOM 801 C CA . PRO A 1 103 ? 7.324 -29.469 -14.477 1 98.19 103 PRO A CA 1
ATOM 802 C C . PRO A 1 103 ? 6.152 -29.438 -13.5 1 98.19 103 PRO A C 1
ATOM 804 O O . PRO A 1 103 ? 6.012 -30.328 -12.656 1 98.19 103 PRO A O 1
ATOM 807 N N . VAL A 1 104 ? 5.363 -28.406 -13.633 1 98.56 104 VAL A N 1
ATOM 808 C CA . VAL A 1 104 ? 4.191 -28.25 -12.773 1 98.56 104 VAL A CA 1
ATOM 809 C C . VAL A 1 104 ? 2.953 -27.984 -13.625 1 98.56 104 VAL A C 1
ATOM 811 O O . VAL A 1 104 ? 3.02 -27.281 -14.633 1 98.56 104 VAL A O 1
ATOM 814 N N . LEU A 1 105 ? 1.875 -28.625 -13.281 1 98.62 105 LEU A N 1
ATOM 815 C CA . LEU A 1 105 ? 0.545 -28.422 -13.852 1 98.62 105 LEU A CA 1
ATOM 816 C C . LEU A 1 105 ? -0.411 -27.859 -12.805 1 98.62 105 LEU A C 1
ATOM 818 O O . LEU A 1 105 ? -0.64 -28.484 -11.766 1 98.62 105 LEU A O 1
ATOM 822 N N . GLY A 1 106 ? -0.928 -26.656 -13.062 1 98.56 106 GLY A N 1
ATOM 823 C CA . GLY A 1 106 ? -1.936 -26.078 -12.18 1 98.56 106 GLY A CA 1
ATOM 824 C C . GLY A 1 106 ? -3.352 -26.453 -12.578 1 98.56 106 GLY A C 1
ATOM 825 O O . GLY A 1 106 ? -3.699 -26.422 -13.758 1 98.56 106 GLY A O 1
ATOM 826 N N . VAL A 1 107 ? -4.176 -26.828 -11.57 1 98.69 107 VAL A N 1
ATOM 827 C CA . VAL A 1 107 ? -5.602 -27.094 -11.75 1 98.69 107 VAL A CA 1
ATOM 828 C C . VAL A 1 107 ? -6.422 -26.062 -10.969 1 98.69 107 VAL A C 1
ATOM 830 O O . VAL A 1 107 ? -6.324 -25.984 -9.742 1 98.69 107 VAL A O 1
ATOM 833 N N . ASN A 1 108 ? -7.18 -25.281 -11.648 1 98.31 108 ASN A N 1
ATOM 834 C CA . ASN A 1 108 ? -8.117 -24.375 -11 1 98.31 108 ASN A CA 1
ATOM 835 C C . ASN A 1 108 ? -9.32 -25.109 -10.438 1 98.31 108 ASN A C 1
ATOM 837 O O . ASN A 1 108 ? -10.211 -25.516 -11.188 1 98.31 108 ASN A O 1
ATOM 841 N N . SER A 1 109 ? -9.383 -25.219 -9.125 1 98 109 SER A N 1
ATOM 842 C CA . SER A 1 109 ? -10.383 -26.094 -8.508 1 98 109 SER A CA 1
ATOM 843 C C . SER A 1 109 ? -11.711 -25.359 -8.328 1 98 109 SER A C 1
ATOM 845 O O . SER A 1 109 ? -12.734 -26 -8.062 1 98 109 SER A O 1
ATOM 847 N N . ASP A 1 110 ? -11.648 -24.062 -8.438 1 96.44 110 ASP A N 1
ATOM 848 C CA . ASP A 1 110 ? -12.828 -23.25 -8.156 1 96.44 110 ASP A CA 1
ATOM 849 C C . ASP A 1 110 ? -12.859 -22.016 -9.055 1 96.44 110 ASP A C 1
ATOM 851 O O . ASP A 1 110 ? -12.781 -20.891 -8.562 1 96.44 110 ASP A O 1
ATOM 855 N N . PRO A 1 111 ? -13.109 -22.266 -10.352 1 96.31 111 PRO A N 1
ATOM 856 C CA . PRO A 1 111 ? -13.055 -21.141 -11.281 1 96.31 111 PRO A CA 1
ATOM 857 C C . PRO A 1 111 ? -14.203 -20.141 -11.086 1 96.31 111 PRO A C 1
ATOM 859 O O . PRO A 1 111 ? -15.328 -20.562 -10.797 1 96.31 111 PRO A O 1
ATOM 862 N N . THR A 1 112 ? -13.938 -18.938 -11.242 1 94.06 112 THR A N 1
ATOM 863 C CA . THR A 1 112 ? -14.945 -17.891 -11.188 1 94.06 112 THR A CA 1
ATOM 864 C C . THR A 1 112 ? -16.016 -18.094 -12.25 1 94.06 112 THR A C 1
ATOM 866 O O . THR A 1 112 ? -15.703 -18.453 -13.391 1 94.06 112 THR A O 1
ATOM 869 N N . GLN A 1 113 ? -17.188 -17.828 -11.836 1 92.75 113 GLN A N 1
ATOM 870 C CA . GLN A 1 113 ? -18.328 -17.828 -12.742 1 92.75 113 GLN A CA 1
ATOM 871 C C . GLN A 1 113 ? -18.828 -16.406 -12.992 1 92.75 113 GLN A C 1
ATOM 873 O O . GLN A 1 113 ? -19.438 -15.805 -12.109 1 92.75 113 GLN A O 1
ATOM 878 N N . PRO A 1 114 ? -18.703 -15.898 -14.164 1 89.62 114 PRO A N 1
ATOM 879 C CA . PRO A 1 114 ? -19.062 -14.508 -14.43 1 89.62 114 PRO A CA 1
ATOM 880 C C . PRO A 1 114 ? -20.531 -14.195 -14.086 1 89.62 114 PRO A C 1
ATOM 882 O O . PRO A 1 114 ? -20.828 -13.125 -13.547 1 89.62 114 PRO A O 1
ATOM 885 N N . ARG A 1 115 ? -21.422 -15.078 -14.414 1 92.19 115 ARG A N 1
ATOM 886 C CA . ARG A 1 115 ? -22.844 -14.867 -14.141 1 92.19 115 ARG A CA 1
ATOM 887 C C . ARG A 1 115 ? -23.094 -14.734 -12.641 1 92.19 115 ARG A C 1
ATOM 889 O O . ARG A 1 115 ? -23.906 -13.898 -12.211 1 92.19 115 ARG A O 1
ATOM 896 N N . GLU A 1 116 ? -22.391 -15.555 -11.93 1 91.75 116 GLU A N 1
ATOM 897 C CA . GLU A 1 116 ? -22.516 -15.492 -10.477 1 91.75 116 GLU A CA 1
ATOM 898 C C . GLU A 1 116 ? -22.047 -14.148 -9.93 1 91.75 116 GLU A C 1
ATOM 900 O O . GLU A 1 116 ? -22.656 -13.586 -9.031 1 91.75 116 GLU A O 1
ATOM 905 N N . VAL A 1 117 ? -21 -13.625 -10.43 1 88.75 117 VAL A N 1
ATOM 906 C CA . VAL A 1 117 ? -20.453 -12.344 -10.008 1 88.75 117 VAL A CA 1
ATOM 907 C C . VAL A 1 117 ? -21.438 -11.227 -10.32 1 88.75 117 VAL A C 1
ATOM 909 O O . VAL A 1 117 ? -21.703 -10.375 -9.477 1 88.75 117 VAL A O 1
ATOM 912 N N . GLU A 1 118 ? -22 -11.281 -11.484 1 88.12 118 GLU A N 1
ATOM 913 C CA . GLU A 1 118 ? -22.969 -10.273 -11.906 1 88.12 118 GLU A CA 1
ATOM 914 C C . GLU A 1 118 ? -24.219 -10.297 -11.039 1 88.12 118 GLU A C 1
ATOM 916 O O . GLU A 1 118 ? -24.688 -9.242 -10.602 1 88.12 118 GLU A O 1
ATOM 921 N N . GLU A 1 119 ? -24.688 -11.43 -10.758 1 90.19 119 GLU A N 1
ATOM 922 C CA . GLU A 1 119 ? -25.938 -11.594 -10.023 1 90.19 119 GLU A CA 1
ATOM 923 C C . GLU A 1 119 ? -25.766 -11.203 -8.562 1 90.19 119 GLU A C 1
ATOM 925 O O . GLU A 1 119 ? -26.719 -10.742 -7.93 1 90.19 119 GLU A O 1
ATOM 930 N N . SER A 1 120 ? -24.594 -11.328 -8.047 1 88.25 120 SER A N 1
ATOM 931 C CA . SER A 1 120 ? -24.375 -11.125 -6.621 1 88.25 120 SER A CA 1
ATOM 932 C C . SER A 1 120 ? -23.781 -9.742 -6.348 1 88.25 120 SER A C 1
ATOM 934 O O . SER A 1 120 ? -23.594 -9.367 -5.188 1 88.25 120 SER A O 1
ATOM 936 N N . ASN A 1 121 ? -23.562 -8.977 -7.367 1 83 121 ASN A N 1
ATOM 937 C CA . ASN A 1 121 ? -22.766 -7.758 -7.27 1 83 121 ASN A CA 1
ATOM 938 C C . ASN A 1 121 ? -23.406 -6.75 -6.316 1 83 121 ASN A C 1
ATOM 940 O O . ASN A 1 121 ? -22.719 -5.949 -5.695 1 83 121 ASN A O 1
ATOM 944 N N . GLU A 1 122 ? -24.688 -6.781 -6.176 1 83.31 122 GLU A N 1
ATOM 945 C CA . GLU A 1 122 ? -25.391 -5.84 -5.312 1 83.31 122 GLU A CA 1
ATOM 946 C C . GLU A 1 122 ? -25.281 -6.246 -3.846 1 83.31 122 GLU A C 1
ATOM 948 O O . GLU A 1 122 ? -25.578 -5.445 -2.951 1 83.31 122 GLU A O 1
ATOM 953 N N . ASP A 1 123 ? -24.766 -7.461 -3.686 1 85.5 123 ASP A N 1
ATOM 954 C CA . ASP A 1 123 ? -24.75 -7.969 -2.316 1 85.5 123 ASP A CA 1
ATOM 955 C C . ASP A 1 123 ? -23.328 -8.164 -1.816 1 85.5 123 ASP A C 1
ATOM 957 O O . ASP A 1 123 ? -22.969 -7.699 -0.729 1 85.5 123 ASP A O 1
ATOM 961 N N . PHE A 1 124 ? -22.609 -8.938 -2.615 1 86.62 124 PHE A N 1
ATOM 962 C CA . PHE A 1 124 ? -21.234 -9.234 -2.227 1 86.62 124 PHE A CA 1
ATOM 963 C C . PHE A 1 124 ? -20.391 -9.609 -3.443 1 86.62 124 PHE A C 1
ATOM 965 O O . PHE A 1 124 ? -20.922 -9.797 -4.539 1 86.62 124 PHE A O 1
ATOM 972 N N . ASP A 1 125 ? -19.062 -9.672 -3.248 1 86.69 125 ASP A N 1
ATOM 973 C CA . ASP A 1 125 ? -18.141 -10.094 -4.293 1 86.69 125 ASP A CA 1
ATOM 974 C C . ASP A 1 125 ? -18.078 -11.617 -4.402 1 86.69 125 ASP A C 1
ATOM 976 O O . ASP A 1 125 ? -17.484 -12.281 -3.559 1 86.69 125 ASP A O 1
ATOM 980 N N . ALA A 1 126 ? -18.625 -12.102 -5.473 1 89.44 126 ALA A N 1
ATOM 981 C CA . ALA A 1 126 ? -18.719 -13.547 -5.629 1 89.44 126 ALA A CA 1
ATOM 982 C C . ALA A 1 126 ? -17.562 -14.086 -6.48 1 89.44 126 ALA A C 1
ATOM 984 O O . ALA A 1 126 ? -17.625 -15.211 -6.973 1 89.44 126 ALA A O 1
ATOM 985 N N . THR A 1 127 ? -16.547 -13.266 -6.664 1 89.31 127 THR A N 1
ATOM 986 C CA . THR A 1 127 ? -15.398 -13.703 -7.445 1 89.31 127 THR A CA 1
ATOM 987 C C . THR A 1 127 ? -14.719 -14.898 -6.781 1 89.31 127 THR A C 1
ATOM 989 O O . THR A 1 127 ? -14.547 -14.93 -5.562 1 89.31 127 THR A O 1
ATOM 992 N N . ARG A 1 128 ? -14.398 -15.906 -7.629 1 92.44 128 ARG A N 1
ATOM 993 C CA . ARG A 1 128 ? -13.695 -17.094 -7.172 1 92.44 128 ARG A CA 1
ATOM 994 C C . ARG A 1 128 ? -12.25 -17.094 -7.66 1 92.44 128 ARG A C 1
ATOM 996 O O . ARG A 1 128 ? -11.547 -16.094 -7.539 1 92.44 128 ARG A O 1
ATOM 1003 N N . SER A 1 129 ? -11.75 -18.203 -8.062 1 93.31 129 SER A N 1
ATOM 1004 C CA . SER A 1 129 ? -10.359 -18.281 -8.508 1 93.31 129 SER A CA 1
ATOM 1005 C C . SER A 1 129 ? -10.234 -17.922 -9.984 1 93.31 129 SER A C 1
ATOM 1007 O O . SER A 1 129 ? -10.992 -18.438 -10.812 1 93.31 129 SER A O 1
ATOM 1009 N N . THR A 1 130 ? -9.289 -17.078 -10.312 1 91.69 130 THR A N 1
ATOM 1010 C CA . THR A 1 130 ? -9.008 -16.75 -11.703 1 91.69 130 THR A CA 1
ATOM 1011 C C . THR A 1 130 ? -8.25 -17.891 -12.391 1 91.69 130 THR A C 1
ATOM 1013 O O . THR A 1 130 ? -8.625 -18.312 -13.484 1 91.69 130 THR A O 1
ATOM 1016 N N . GLY A 1 131 ? -7.27 -18.375 -11.805 1 95.56 131 GLY A N 1
ATOM 1017 C CA . GLY A 1 131 ? -6.488 -19.469 -12.344 1 95.56 131 GLY A CA 1
ATOM 1018 C C . GLY A 1 131 ? -5.746 -19.094 -13.617 1 95.56 131 GLY A C 1
ATOM 1019 O O . GLY A 1 131 ? -5.789 -19.828 -14.602 1 95.56 131 GLY A O 1
ATOM 1020 N N . TYR A 1 132 ? -5.102 -17.984 -13.594 1 95.31 132 TYR A N 1
ATOM 1021 C CA . TYR A 1 132 ? -4.426 -17.453 -14.773 1 95.31 132 TYR A CA 1
ATOM 1022 C C . TYR A 1 132 ? -3.381 -18.438 -15.289 1 95.31 132 TYR A C 1
ATOM 1024 O O . TYR A 1 132 ? -3.258 -18.641 -16.5 1 95.31 132 TYR A O 1
ATOM 1032 N N . LEU A 1 133 ? -2.67 -19.062 -14.422 1 97.12 133 LEU A N 1
ATOM 1033 C CA . LEU A 1 133 ? -1.554 -19.922 -14.797 1 97.12 133 LEU A CA 1
ATOM 1034 C C . LEU A 1 133 ? -1.978 -21.391 -14.828 1 97.12 133 LEU A C 1
ATOM 1036 O O . LEU A 1 133 ? -1.172 -22.266 -15.148 1 97.12 133 LEU A O 1
ATOM 1040 N N . CYS A 1 134 ? -3.207 -21.672 -14.516 1 97.94 134 CYS A N 1
ATOM 1041 C CA . CYS A 1 134 ? -3.691 -23.047 -14.453 1 97.94 134 CYS A CA 1
ATOM 1042 C C . CYS A 1 134 ? -4.121 -23.531 -15.828 1 97.94 134 CYS A C 1
ATOM 1044 O O . CYS A 1 134 ? -5.066 -23 -16.422 1 97.94 134 CYS A O 1
ATOM 1046 N N . ALA A 1 135 ? -3.516 -24.547 -16.266 1 97.94 135 ALA A N 1
ATOM 1047 C CA . ALA A 1 135 ? -3.811 -25.062 -17.609 1 97.94 135 ALA A CA 1
ATOM 1048 C C . ALA A 1 135 ? -5.031 -25.969 -17.578 1 97.94 135 ALA A C 1
ATOM 1050 O O . ALA A 1 135 ? -5.562 -26.328 -18.641 1 97.94 135 ALA A O 1
ATOM 1051 N N . ALA A 1 136 ? -5.465 -26.312 -16.359 1 98.19 136 ALA A N 1
ATOM 1052 C CA . ALA A 1 136 ? -6.574 -27.266 -16.281 1 98.19 136 ALA A CA 1
ATOM 1053 C C . ALA A 1 136 ? -7.578 -26.844 -15.211 1 98.19 136 ALA A C 1
ATOM 1055 O O . ALA A 1 136 ? -7.258 -26.031 -14.328 1 98.19 136 ALA A O 1
ATOM 1056 N N . THR A 1 137 ? -8.758 -27.234 -15.367 1 97.75 137 THR A N 1
ATOM 1057 C CA . THR A 1 137 ? -9.797 -27.344 -14.352 1 97.75 137 THR A CA 1
ATOM 1058 C C . THR A 1 137 ? -10.242 -28.781 -14.172 1 97.75 137 THR A C 1
ATOM 1060 O O . THR A 1 137 ? -9.711 -29.688 -14.82 1 97.75 137 THR A O 1
ATOM 1063 N N . ALA A 1 138 ? -11.219 -28.969 -13.32 1 96.19 138 ALA A N 1
ATOM 1064 C CA . ALA A 1 138 ? -11.758 -30.328 -13.195 1 96.19 138 ALA A CA 1
ATOM 1065 C C . ALA A 1 138 ? -12.352 -30.812 -14.516 1 96.19 138 ALA A C 1
ATOM 1067 O O . ALA A 1 138 ? -12.312 -32 -14.82 1 96.19 138 ALA A O 1
ATOM 1068 N N . ASP A 1 139 ? -12.727 -29.906 -15.359 1 96.31 139 ASP A N 1
ATOM 1069 C CA . ASP A 1 139 ? -13.453 -30.219 -16.578 1 96.31 139 ASP A CA 1
ATOM 1070 C C . ASP A 1 139 ? -12.523 -30.812 -17.641 1 96.31 139 ASP A C 1
ATOM 1072 O O . ASP A 1 139 ? -12.945 -31.609 -18.469 1 96.31 139 ASP A O 1
ATOM 1076 N N . ASN A 1 140 ? -11.312 -30.453 -17.656 1 96.94 140 ASN A N 1
ATOM 1077 C CA . ASN A 1 140 ? -10.438 -30.891 -18.734 1 96.94 140 ASN A CA 1
ATOM 1078 C C . ASN A 1 140 ? -9.164 -31.531 -18.188 1 96.94 140 ASN A C 1
ATOM 1080 O O . ASN A 1 140 ? -8.234 -31.812 -18.953 1 96.94 140 ASN A O 1
ATOM 1084 N N . PHE A 1 141 ? -9.141 -31.812 -16.938 1 98.25 141 PHE A N 1
ATOM 1085 C CA . PHE A 1 141 ? -7.941 -32.344 -16.281 1 98.25 141 PHE A CA 1
ATOM 1086 C C . PHE A 1 141 ? -7.477 -33.625 -16.922 1 98.25 141 PHE A C 1
ATOM 1088 O O . PHE A 1 141 ? -6.293 -33.781 -17.234 1 98.25 141 PHE A O 1
ATOM 1095 N N . GLU A 1 142 ? -8.359 -34.531 -17.109 1 98.12 142 GLU A N 1
ATOM 1096 C CA . GLU A 1 142 ? -7.996 -35.812 -17.656 1 98.12 142 GLU A CA 1
ATOM 1097 C C . GLU A 1 142 ? -7.371 -35.688 -19.047 1 98.12 142 GLU A C 1
ATOM 1099 O O . GLU A 1 142 ? -6.344 -36.312 -19.328 1 98.12 142 GLU A O 1
ATOM 1104 N N . GLN A 1 143 ? -7.996 -34.906 -19.812 1 97.69 143 GLN A N 1
ATOM 1105 C CA . GLN A 1 143 ? -7.48 -34.688 -21.156 1 97.69 143 GLN A CA 1
ATOM 1106 C C . GLN A 1 143 ? -6.09 -34.062 -21.125 1 97.69 143 GLN A C 1
ATOM 1108 O O . GLN A 1 143 ? -5.188 -34.5 -21.844 1 97.69 143 GLN A O 1
ATOM 1113 N N . VAL A 1 144 ? -5.914 -33.031 -20.328 1 97.75 144 VAL A N 1
ATOM 1114 C CA . VAL A 1 144 ? -4.629 -32.344 -20.219 1 97.75 144 VAL A CA 1
ATOM 1115 C C . VAL A 1 144 ? -3.566 -33.312 -19.719 1 97.75 144 VAL A C 1
ATOM 1117 O O . VAL A 1 144 ? -2.447 -33.344 -20.234 1 97.75 144 VAL A O 1
ATOM 1120 N N . LEU A 1 145 ? -3.916 -34.125 -18.75 1 97.5 145 LEU A N 1
ATOM 1121 C CA . LEU A 1 145 ? -2.998 -35.125 -18.219 1 97.5 145 LEU A CA 1
ATOM 1122 C C . LEU A 1 145 ? -2.604 -36.156 -19.281 1 97.5 145 LEU A C 1
ATOM 1124 O O . LEU A 1 145 ? -1.43 -36.5 -19.391 1 97.5 145 LEU A O 1
ATOM 1128 N N . ASP A 1 146 ? -3.568 -36.562 -20.078 1 97.56 146 ASP A N 1
ATOM 1129 C CA . ASP A 1 146 ? -3.281 -37.5 -21.172 1 97.56 146 ASP A CA 1
ATOM 1130 C C . ASP A 1 146 ? -2.273 -36.875 -22.141 1 97.56 146 ASP A C 1
ATOM 1132 O O . ASP A 1 146 ? -1.327 -37.562 -22.562 1 97.56 146 ASP A O 1
ATOM 1136 N N . ASP A 1 147 ? -2.539 -35.688 -22.453 1 97.25 147 ASP A N 1
ATOM 1137 C CA . ASP A 1 147 ? -1.634 -35 -23.375 1 97.25 147 ASP A CA 1
ATOM 1138 C C . ASP A 1 147 ? -0.213 -34.938 -22.812 1 97.25 147 ASP A C 1
ATOM 1140 O O . ASP A 1 147 ? 0.756 -35.125 -23.562 1 97.25 147 ASP A O 1
ATOM 1144 N N . ILE A 1 148 ? -0.083 -34.75 -21.547 1 96.81 148 ILE A N 1
ATOM 1145 C CA . ILE A 1 148 ? 1.222 -34.688 -20.906 1 96.81 148 ILE A CA 1
ATOM 1146 C C . ILE A 1 148 ? 1.861 -36.062 -20.875 1 96.81 148 ILE A C 1
ATOM 1148 O O . ILE A 1 148 ? 3.027 -36.219 -21.25 1 96.81 148 ILE A O 1
ATOM 1152 N N . LEU A 1 149 ? 1.112 -37.094 -20.531 1 95.5 149 LEU A N 1
ATOM 1153 C CA . LEU A 1 149 ? 1.621 -38.469 -20.391 1 95.5 149 LEU A CA 1
ATOM 1154 C C . LEU A 1 149 ? 2.037 -39.031 -21.734 1 95.5 149 LEU A C 1
ATOM 1156 O O . LEU A 1 149 ? 2.969 -39.844 -21.812 1 95.5 149 LEU A O 1
ATOM 1160 N N . GLU A 1 150 ? 1.364 -38.562 -22.766 1 95.62 150 GLU A N 1
ATOM 1161 C CA . GLU A 1 150 ? 1.646 -39.062 -24.109 1 95.62 150 GLU A CA 1
ATOM 1162 C C . GLU A 1 150 ? 2.635 -38.156 -24.844 1 95.62 150 GLU A C 1
ATOM 1164 O O . GLU A 1 150 ? 2.846 -38.281 -26.047 1 95.62 150 GLU A O 1
ATOM 1169 N N . ASN A 1 151 ? 3.141 -37.156 -24.188 1 94.81 151 ASN A N 1
ATOM 1170 C CA . ASN A 1 151 ? 4.156 -36.25 -24.703 1 94.81 151 ASN A CA 1
ATOM 1171 C C . ASN A 1 151 ? 3.615 -35.406 -25.844 1 94.81 151 ASN A C 1
ATOM 1173 O O . ASN A 1 151 ? 4.336 -35.125 -26.797 1 94.81 151 ASN A O 1
ATOM 1177 N N . ARG A 1 152 ? 2.33 -35.062 -25.766 1 95.12 152 ARG A N 1
ATOM 1178 C CA . ARG A 1 152 ? 1.702 -34.188 -26.75 1 95.12 152 ARG A CA 1
ATOM 1179 C C . ARG A 1 152 ? 1.745 -32.75 -26.312 1 95.12 152 ARG A C 1
ATOM 1181 O O . ARG A 1 152 ? 1.419 -31.844 -27.078 1 95.12 152 ARG A O 1
ATOM 1188 N N . SER A 1 153 ? 2.043 -32.562 -25.094 1 94.5 153 SER A N 1
ATOM 1189 C CA . SER A 1 153 ? 2.197 -31.219 -24.531 1 94.5 153 SER A CA 1
ATOM 1190 C C . SER A 1 153 ? 3.545 -31.062 -23.844 1 94.5 153 SER A C 1
ATOM 1192 O O . SER A 1 153 ? 3.977 -31.953 -23.109 1 94.5 153 SER A O 1
ATOM 1194 N N . LYS A 1 154 ? 4.219 -29.953 -24.141 1 95.25 154 LYS A N 1
ATOM 1195 C CA . LYS A 1 154 ? 5.484 -29.641 -23.484 1 95.25 154 LYS A CA 1
ATOM 1196 C C . LYS A 1 154 ? 5.352 -28.438 -22.562 1 95.25 154 LYS A C 1
ATOM 1198 O O . LYS A 1 154 ? 4.672 -27.469 -22.906 1 95.25 154 LYS A O 1
ATOM 1203 N N . PRO A 1 155 ? 5.973 -28.531 -21.422 1 97.38 155 PRO A N 1
ATOM 1204 C CA . PRO A 1 155 ? 5.914 -27.375 -20.531 1 97.38 155 PRO A CA 1
ATOM 1205 C C . PRO A 1 155 ? 6.707 -26.188 -21.062 1 97.38 155 PRO A C 1
ATOM 1207 O O . PRO A 1 155 ? 7.715 -26.359 -21.75 1 97.38 155 PRO A O 1
ATOM 1210 N N . ALA A 1 156 ? 6.238 -25 -20.812 1 97.44 156 ALA A N 1
ATOM 1211 C CA . ALA A 1 156 ? 6.957 -23.766 -21.109 1 97.44 156 ALA A CA 1
ATOM 1212 C C . ALA A 1 156 ? 7.965 -23.438 -20.016 1 97.44 156 ALA A C 1
ATOM 1214 O O . ALA A 1 156 ? 7.789 -23.844 -18.859 1 97.44 156 ALA A O 1
ATOM 1215 N N . GLU A 1 157 ? 9.016 -22.766 -20.391 1 97.44 157 GLU A N 1
ATOM 1216 C CA . GLU A 1 157 ? 9.984 -22.25 -19.438 1 97.44 157 GLU A CA 1
ATOM 1217 C C . GLU A 1 157 ? 9.672 -20.828 -19.016 1 97.44 157 GLU A C 1
ATOM 1219 O O . GLU A 1 157 ? 9.961 -19.875 -19.766 1 97.44 157 GLU A O 1
ATOM 1224 N N . VAL A 1 158 ? 9.117 -20.672 -17.859 1 98 158 VAL A N 1
ATOM 1225 C CA . VAL A 1 158 ? 8.672 -19.375 -17.375 1 98 158 VAL A CA 1
ATOM 1226 C C . VAL A 1 158 ? 9.75 -18.75 -16.484 1 98 158 VAL A C 1
ATOM 1228 O O . VAL A 1 158 ? 10.289 -19.422 -15.594 1 98 158 VAL A O 1
ATOM 1231 N N . SER A 1 159 ? 10.031 -17.5 -16.75 1 98 159 SER A N 1
ATOM 1232 C CA . SER A 1 159 ? 11.086 -16.812 -16.016 1 98 159 SER A CA 1
ATOM 1233 C C . SER A 1 159 ? 10.656 -16.516 -14.578 1 98 159 SER A C 1
ATOM 1235 O O . SER A 1 159 ? 9.477 -16.25 -14.32 1 98 159 SER A O 1
ATOM 1237 N N . ARG A 1 160 ? 11.625 -16.578 -13.68 1 98.44 160 ARG A N 1
ATOM 1238 C CA . ARG A 1 160 ? 11.461 -16.172 -12.289 1 98.44 160 ARG A CA 1
ATOM 1239 C C . ARG A 1 160 ? 12.477 -15.094 -11.914 1 98.44 160 ARG A C 1
ATOM 1241 O O . ARG A 1 160 ? 13.359 -14.758 -12.711 1 98.44 160 ARG A O 1
ATOM 1248 N N . MET A 1 161 ? 12.305 -14.5 -10.773 1 98.69 161 MET A N 1
ATOM 1249 C CA . MET A 1 161 ? 13.156 -13.398 -10.344 1 98.69 161 MET A CA 1
ATOM 1250 C C . MET A 1 161 ? 14.117 -13.844 -9.25 1 98.69 161 MET A C 1
ATOM 1252 O O . MET A 1 161 ? 13.703 -14.461 -8.266 1 98.69 161 MET A O 1
ATOM 1256 N N . LEU A 1 162 ? 15.375 -13.602 -9.5 1 98.38 162 LEU A N 1
ATOM 1257 C CA . LEU A 1 162 ? 16.406 -13.789 -8.477 1 98.38 162 LEU A CA 1
ATOM 1258 C C . LEU A 1 162 ? 16.531 -12.547 -7.602 1 98.38 162 LEU A C 1
ATOM 1260 O O . LEU A 1 162 ? 16.672 -11.43 -8.109 1 98.38 162 LEU A O 1
ATOM 1264 N N . VAL A 1 163 ? 16.406 -12.703 -6.328 1 98.44 163 VAL A N 1
ATOM 1265 C CA . VAL A 1 163 ? 16.531 -11.609 -5.367 1 98.44 163 VAL A CA 1
ATOM 1266 C C . VAL A 1 163 ? 17.75 -11.852 -4.469 1 98.44 163 VAL A C 1
ATOM 1268 O O . VAL A 1 163 ? 17.891 -12.938 -3.896 1 98.44 163 VAL A O 1
ATOM 1271 N N . SER A 1 164 ? 18.578 -10.883 -4.387 1 98.31 164 SER A N 1
ATOM 1272 C CA . SER A 1 164 ? 19.719 -10.93 -3.48 1 98.31 164 SER A CA 1
ATOM 1273 C C . SER A 1 164 ? 19.688 -9.781 -2.471 1 98.31 164 SER A C 1
ATOM 1275 O O . SER A 1 164 ? 19.297 -8.664 -2.814 1 98.31 164 SER A O 1
ATOM 1277 N N . LEU A 1 165 ? 20 -10.078 -1.283 1 98.31 165 LEU A N 1
ATOM 1278 C CA . LEU A 1 165 ? 20.125 -9.102 -0.209 1 98.31 165 LEU A CA 1
ATOM 1279 C C . LEU A 1 165 ? 21.562 -9.023 0.293 1 98.31 165 LEU A C 1
ATOM 1281 O O . LEU A 1 165 ? 22.109 -10.016 0.785 1 98.31 165 LEU A O 1
ATOM 1285 N N . ASN A 1 166 ? 22.172 -7.852 0.176 1 97.5 166 ASN A N 1
ATOM 1286 C CA . ASN A 1 166 ? 23.562 -7.648 0.552 1 97.5 166 ASN A CA 1
ATOM 1287 C C . ASN A 1 166 ? 24.469 -8.727 -0.044 1 97.5 166 ASN A C 1
ATOM 1289 O O . ASN A 1 166 ? 25.25 -9.352 0.672 1 97.5 166 ASN A O 1
ATOM 1293 N N . SER A 1 167 ? 24.234 -9.023 -1.273 1 95.31 167 SER A N 1
ATOM 1294 C CA . SER A 1 167 ? 25.047 -9.898 -2.111 1 95.31 167 SER A CA 1
ATOM 1295 C C . SER A 1 167 ? 24.812 -11.367 -1.771 1 95.31 167 SER A C 1
ATOM 1297 O O . SER A 1 167 ? 25.594 -12.234 -2.17 1 95.31 167 SER A O 1
ATOM 1299 N N . GLN A 1 168 ? 23.844 -11.625 -0.98 1 97.56 168 GLN A N 1
ATOM 1300 C CA . GLN A 1 168 ? 23.453 -13 -0.71 1 97.56 168 GLN A CA 1
ATOM 1301 C C . GLN A 1 168 ? 22.094 -13.32 -1.349 1 97.56 168 GLN A C 1
ATOM 1303 O O . GLN A 1 168 ? 21.109 -12.617 -1.122 1 97.56 168 GLN A O 1
ATOM 1308 N N . HIS A 1 169 ? 22.094 -14.383 -2.084 1 97.19 169 HIS A N 1
ATOM 1309 C CA . HIS A 1 169 ? 20.859 -14.797 -2.73 1 97.19 169 HIS A CA 1
ATOM 1310 C C . HIS A 1 169 ? 19.812 -15.219 -1.702 1 97.19 169 HIS A C 1
ATOM 1312 O O . HIS A 1 169 ? 20.125 -15.953 -0.76 1 97.19 169 HIS A O 1
ATOM 1318 N N . LEU A 1 170 ? 18.641 -14.711 -1.847 1 96.88 170 LEU A N 1
ATOM 1319 C CA . LEU A 1 170 ? 17.531 -15.242 -1.056 1 96.88 170 LEU A CA 1
ATOM 1320 C C . LEU A 1 170 ? 17.109 -16.609 -1.574 1 96.88 170 LEU A C 1
ATOM 1322 O O . LEU A 1 170 ? 17.266 -16.906 -2.762 1 96.88 170 LEU A O 1
ATOM 1326 N N . PRO A 1 171 ? 16.578 -17.438 -0.726 1 94.12 171 PRO A N 1
ATOM 1327 C CA . PRO A 1 171 ? 16.281 -18.812 -1.113 1 94.12 171 PRO A CA 1
ATOM 1328 C C . PRO A 1 171 ? 15.07 -18.922 -2.041 1 94.12 171 PRO A C 1
ATOM 1330 O O . PRO A 1 171 ? 14.914 -19.906 -2.752 1 94.12 171 PRO A O 1
ATOM 1333 N N . THR A 1 172 ? 14.25 -17.984 -2.062 1 95.38 172 THR A N 1
ATOM 1334 C CA . THR A 1 172 ? 13.016 -18.062 -2.822 1 95.38 172 THR A CA 1
ATOM 1335 C C . THR A 1 172 ? 13.125 -17.281 -4.129 1 95.38 172 THR A C 1
ATOM 1337 O O . THR A 1 172 ? 13.516 -16.109 -4.125 1 95.38 172 THR A O 1
ATOM 1340 N N . TYR A 1 173 ? 12.812 -17.969 -5.219 1 97.75 173 TYR A N 1
ATOM 1341 C CA . TYR A 1 173 ? 12.664 -17.297 -6.512 1 97.75 173 TYR A CA 1
ATOM 1342 C C . TYR A 1 173 ? 11.234 -16.828 -6.727 1 97.75 173 TYR A C 1
ATOM 1344 O O . TYR A 1 173 ? 10.289 -17.625 -6.621 1 97.75 173 TYR A O 1
ATOM 1352 N N . ALA A 1 174 ? 11.086 -15.586 -7.02 1 98.5 174 ALA A N 1
ATOM 1353 C CA . ALA A 1 174 ? 9.742 -15.047 -7.211 1 98.5 174 ALA A CA 1
ATOM 1354 C C . ALA A 1 174 ? 9.195 -15.406 -8.594 1 98.5 174 ALA A C 1
ATOM 1356 O O . ALA A 1 174 ? 9.867 -15.172 -9.602 1 98.5 174 ALA A O 1
ATOM 1357 N N . LEU A 1 175 ? 8.016 -15.938 -8.578 1 98.5 175 LEU A N 1
ATOM 1358 C CA . LEU A 1 175 ? 7.363 -16.234 -9.844 1 98.5 175 LEU A CA 1
ATOM 1359 C C . LEU A 1 175 ? 6.539 -15.047 -10.328 1 98.5 175 LEU A C 1
ATOM 1361 O O . LEU A 1 175 ? 6.449 -14.797 -11.531 1 98.5 175 LEU A O 1
ATOM 1365 N N . ASN A 1 176 ? 5.891 -14.32 -9.398 1 98.12 176 ASN A N 1
ATOM 1366 C CA . ASN A 1 176 ? 5.039 -13.18 -9.734 1 98.12 176 ASN A CA 1
ATOM 1367 C C . ASN A 1 176 ? 5.758 -11.852 -9.5 1 98.12 176 ASN A C 1
ATOM 1369 O O . ASN A 1 176 ? 6.141 -11.172 -10.453 1 98.12 176 ASN A O 1
ATOM 1373 N N . ASP A 1 177 ? 5.906 -11.508 -8.305 1 98.62 177 ASP A N 1
ATOM 1374 C CA . ASP A 1 177 ? 6.441 -10.18 -8.023 1 98.62 177 ASP A CA 1
ATOM 1375 C C . ASP A 1 177 ? 7.074 -10.125 -6.637 1 98.62 177 ASP A C 1
ATOM 1377 O O . ASP A 1 177 ? 6.93 -11.062 -5.844 1 98.62 177 ASP A O 1
ATOM 1381 N N . ILE A 1 178 ? 7.836 -9.102 -6.375 1 98.75 178 ILE A N 1
ATOM 1382 C CA . ILE A 1 178 ? 8.227 -8.711 -5.027 1 98.75 178 ILE A CA 1
ATOM 1383 C C . ILE A 1 178 ? 7.742 -7.293 -4.734 1 98.75 178 ILE A C 1
ATOM 1385 O O . ILE A 1 178 ? 7.566 -6.488 -5.652 1 98.75 178 ILE A O 1
ATOM 1389 N N . LEU A 1 179 ? 7.473 -7.043 -3.514 1 98.88 179 LEU A N 1
ATOM 1390 C CA . LEU A 1 179 ? 7.188 -5.703 -3.01 1 98.88 179 LEU A CA 1
ATOM 1391 C C . LEU A 1 179 ? 8.211 -5.285 -1.964 1 98.88 179 LEU A C 1
ATOM 1393 O O . LEU A 1 179 ? 8.398 -5.977 -0.958 1 98.88 179 LEU A O 1
ATOM 1397 N N . VAL A 1 180 ? 8.938 -4.23 -2.236 1 98.88 180 VAL A N 1
ATOM 1398 C CA . VAL A 1 180 ? 9.836 -3.6 -1.273 1 98.88 180 VAL A CA 1
ATOM 1399 C C . VAL A 1 180 ? 9.148 -2.393 -0.64 1 98.88 180 VAL A C 1
ATOM 1401 O O . VAL A 1 180 ? 8.859 -1.408 -1.322 1 98.88 180 VAL A O 1
ATOM 1404 N N . ALA A 1 181 ? 8.906 -2.486 0.643 1 98.81 181 ALA A N 1
ATOM 1405 C CA . ALA A 1 181 ? 8.125 -1.423 1.271 1 98.81 181 ALA A CA 1
ATOM 1406 C C . ALA A 1 181 ? 8.32 -1.424 2.785 1 98.81 181 ALA A C 1
ATOM 1408 O O . ALA A 1 181 ? 8.883 -2.367 3.346 1 98.81 181 ALA A O 1
ATOM 1409 N N . HIS A 1 182 ? 7.938 -0.355 3.41 1 98.56 182 HIS A N 1
ATOM 1410 C CA . HIS A 1 182 ? 7.773 -0.357 4.859 1 98.56 182 HIS A CA 1
ATOM 1411 C C . HIS A 1 182 ? 6.695 -1.344 5.289 1 98.56 182 HIS A C 1
ATOM 1413 O O . HIS A 1 182 ? 5.684 -1.507 4.602 1 98.56 182 HIS A O 1
ATOM 1419 N N . PRO A 1 183 ? 6.898 -1.996 6.453 1 97.62 183 PRO A N 1
ATOM 1420 C CA . PRO A 1 183 ? 5.906 -2.977 6.895 1 97.62 183 PRO A CA 1
ATOM 1421 C C . PRO A 1 183 ? 4.535 -2.354 7.148 1 97.62 183 PRO A C 1
ATOM 1423 O O . PRO A 1 183 ? 3.514 -3.039 7.051 1 97.62 183 PRO A O 1
ATOM 1426 N N . SER A 1 184 ? 4.488 -1.119 7.449 1 97.38 184 SER A N 1
ATOM 1427 C CA . SER A 1 184 ? 3.219 -0.411 7.574 1 97.38 184 SER A CA 1
ATOM 1428 C C . SER A 1 184 ? 2.826 0.251 6.258 1 97.38 184 SER A C 1
ATOM 1430 O O . SER A 1 184 ? 3.576 1.067 5.719 1 97.38 184 SER A O 1
ATOM 1432 N N . PRO A 1 185 ? 1.601 -0.087 5.785 1 97.81 185 PRO A N 1
ATOM 1433 C CA . PRO A 1 185 ? 1.176 0.524 4.523 1 97.81 185 PRO A CA 1
ATOM 1434 C C . PRO A 1 185 ? 0.926 2.025 4.648 1 97.81 185 PRO A C 1
A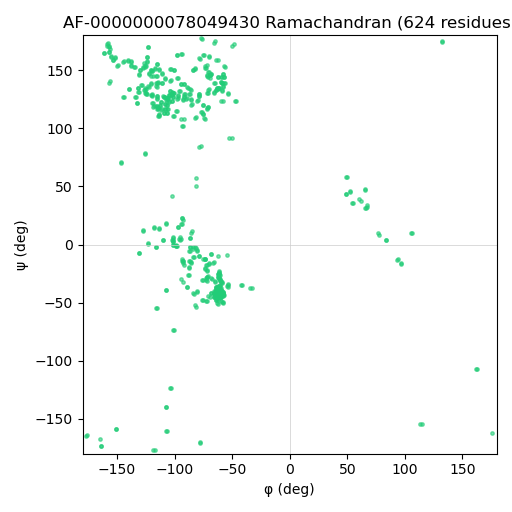TOM 1436 O O . PRO A 1 185 ? 0.751 2.713 3.641 1 97.81 185 PRO A O 1
ATOM 1439 N N . ALA A 1 186 ? 0.941 2.555 5.832 1 97.5 186 ALA A N 1
ATOM 1440 C CA . ALA A 1 186 ? 0.674 3.975 6.051 1 97.5 186 ALA A CA 1
ATOM 1441 C C . ALA A 1 186 ? 1.973 4.758 6.211 1 97.5 186 ALA A C 1
ATOM 1443 O O . ALA A 1 186 ? 1.949 5.965 6.469 1 97.5 186 ALA A O 1
ATOM 1444 N N . THR A 1 187 ? 3.059 4.117 6.164 1 96.88 187 THR A N 1
ATOM 1445 C CA . THR A 1 187 ? 4.359 4.754 6.32 1 96.88 187 THR A CA 1
ATOM 1446 C C . THR A 1 187 ? 5.055 4.898 4.969 1 96.88 187 THR A C 1
ATOM 1448 O O . THR A 1 187 ? 5.02 3.984 4.145 1 96.88 187 THR A O 1
ATOM 1451 N N . VAL A 1 188 ? 5.703 5.992 4.793 1 95.69 188 VAL A N 1
ATOM 1452 C CA . VAL A 1 188 ? 6.434 6.266 3.561 1 95.69 188 VAL A CA 1
ATOM 1453 C C . VAL A 1 188 ? 7.668 5.363 3.482 1 95.69 188 VAL A C 1
ATOM 1455 O O . VAL A 1 188 ? 8.391 5.203 4.469 1 95.69 188 VAL A O 1
ATOM 1458 N N . SER A 1 189 ? 7.848 4.781 2.332 1 96.94 189 SER A N 1
ATOM 1459 C CA . SER A 1 189 ? 9.078 4.066 2.012 1 96.94 189 SER A CA 1
ATOM 1460 C C . SER A 1 189 ? 10.086 4.98 1.326 1 96.94 189 SER A C 1
ATOM 1462 O O . SER A 1 189 ? 9.742 5.703 0.389 1 96.94 189 SER A O 1
ATOM 1464 N N . ARG A 1 190 ? 11.305 4.988 1.828 1 94.56 190 ARG A N 1
ATOM 1465 C CA . ARG A 1 190 ? 12.398 5.711 1.193 1 94.56 190 ARG A CA 1
ATOM 1466 C C . ARG A 1 190 ? 13.438 4.746 0.631 1 94.56 190 ARG A C 1
ATOM 1468 O O . ARG A 1 190 ? 13.977 3.908 1.36 1 94.56 190 ARG A O 1
ATOM 1475 N N . LEU A 1 191 ? 13.672 4.859 -0.628 1 95.69 191 LEU A N 1
ATOM 1476 C CA . LEU A 1 191 ? 14.641 3.996 -1.287 1 95.69 191 LEU A CA 1
ATOM 1477 C C . LEU A 1 191 ? 15.188 4.656 -2.549 1 95.69 191 LEU A C 1
ATOM 1479 O O . LEU A 1 191 ? 14.648 5.668 -3.008 1 95.69 191 LEU A O 1
ATOM 1483 N N . SER A 1 192 ? 16.281 4.207 -3.014 1 94.38 192 SER A N 1
ATOM 1484 C CA . SER A 1 192 ? 16.828 4.562 -4.316 1 94.38 192 SER A CA 1
ATOM 1485 C C . SER A 1 192 ? 17.094 3.322 -5.16 1 94.38 192 SER A C 1
ATOM 1487 O O . SER A 1 192 ? 17.281 2.229 -4.625 1 94.38 192 SER A O 1
ATOM 1489 N N . PHE A 1 193 ? 17.062 3.496 -6.43 1 96.31 193 PHE A N 1
ATOM 1490 C CA . PHE A 1 193 ? 17.344 2.344 -7.27 1 96.31 193 PHE A CA 1
ATOM 1491 C C . PHE A 1 193 ? 17.938 2.787 -8.602 1 96.31 193 PHE A C 1
ATOM 1493 O O . PHE A 1 193 ? 17.828 3.955 -8.984 1 96.31 193 PHE A O 1
ATOM 1500 N N . ARG A 1 194 ? 18.562 1.916 -9.25 1 96.12 194 ARG A N 1
ATOM 1501 C CA . ARG A 1 194 ? 19.094 2.08 -10.602 1 96.12 194 ARG A CA 1
ATOM 1502 C C . ARG A 1 194 ? 19.188 0.739 -11.32 1 96.12 194 ARG A C 1
ATOM 1504 O O . ARG A 1 194 ? 19.203 -0.314 -10.68 1 96.12 194 ARG A O 1
ATOM 1511 N N . ILE A 1 195 ? 19.219 0.803 -12.578 1 97.56 195 ILE A N 1
ATOM 1512 C CA . ILE A 1 195 ? 19.438 -0.378 -13.406 1 97.56 195 ILE A CA 1
ATOM 1513 C C . ILE A 1 195 ? 20.922 -0.502 -13.742 1 97.56 195 ILE A C 1
ATOM 1515 O O . ILE A 1 195 ? 21.578 0.498 -14.031 1 97.56 195 ILE A O 1
ATOM 1519 N N . GLU A 1 196 ? 21.391 -1.694 -13.672 1 97.25 196 GLU A N 1
ATOM 1520 C CA . GLU A 1 196 ? 22.797 -1.979 -13.984 1 97.25 196 GLU A CA 1
ATOM 1521 C C . GLU A 1 196 ? 22.906 -3.008 -15.102 1 97.25 196 GLU A C 1
ATOM 1523 O O . GLU A 1 196 ? 22.047 -3.877 -15.25 1 97.25 196 GLU A O 1
ATOM 1528 N N . LYS A 1 197 ? 23.938 -2.828 -15.852 1 95.81 197 LYS A N 1
ATOM 1529 C CA . LYS A 1 197 ? 24.344 -3.783 -16.875 1 95.81 197 LYS A CA 1
ATOM 1530 C C . LYS A 1 197 ? 25.844 -4.059 -16.828 1 95.81 197 LYS A C 1
ATOM 1532 O O . LYS A 1 197 ? 26.656 -3.127 -16.859 1 95.81 197 LYS A O 1
ATOM 1537 N N . ASP A 1 198 ? 26.219 -5.262 -16.75 1 91.94 198 ASP A N 1
ATOM 1538 C CA . ASP A 1 198 ? 27.625 -5.672 -16.719 1 91.94 198 ASP A CA 1
ATOM 1539 C C . ASP A 1 198 ? 28.391 -4.957 -15.617 1 91.94 198 ASP A C 1
ATOM 1541 O O . ASP A 1 198 ? 29.5 -4.465 -15.836 1 91.94 198 ASP A O 1
ATOM 1545 N N . GLY A 1 199 ? 27.719 -4.742 -14.516 1 87 199 GLY A N 1
ATOM 1546 C CA . GLY A 1 199 ? 28.359 -4.168 -13.352 1 87 199 GLY A CA 1
ATOM 1547 C C . GLY A 1 199 ? 28.438 -2.654 -13.391 1 87 199 GLY A C 1
ATOM 1548 O O . GLY A 1 199 ? 29 -2.031 -12.484 1 87 199 GLY A O 1
ATOM 1549 N N . GLU A 1 200 ? 27.828 -2.115 -14.461 1 93.12 200 GLU A N 1
ATOM 1550 C CA . GLU A 1 200 ? 27.844 -0.663 -14.602 1 93.12 200 GLU A CA 1
ATOM 1551 C C . GLU A 1 200 ? 26.422 -0.094 -14.625 1 93.12 200 GLU A C 1
ATOM 1553 O O . GLU A 1 200 ? 25.5 -0.723 -15.148 1 93.12 200 GLU A O 1
ATOM 1558 N N . PRO A 1 201 ? 26.391 1.105 -14.109 1 92.19 201 PRO A N 1
ATOM 1559 C CA . PRO A 1 201 ? 25.062 1.742 -14.18 1 92.19 201 PRO A CA 1
ATOM 1560 C C . PRO A 1 201 ? 24.594 1.982 -15.609 1 92.19 201 PRO A C 1
ATOM 1562 O O . PRO A 1 201 ? 25.375 2.424 -16.453 1 92.19 201 PRO A O 1
ATOM 1565 N N . SER A 1 202 ? 23.406 1.625 -15.844 1 93.38 202 SER A N 1
ATOM 1566 C CA . SER A 1 202 ? 22.812 1.834 -17.172 1 93.38 202 SER A CA 1
ATOM 1567 C C . SER A 1 202 ? 21.641 2.809 -17.109 1 93.38 202 SER A C 1
ATOM 1569 O O . SER A 1 202 ? 21.016 3.09 -18.141 1 93.38 202 SER A O 1
ATOM 1571 N N . SER A 1 203 ? 21.312 3.277 -15.938 1 91.56 203 SER A N 1
ATOM 1572 C CA . SER A 1 203 ? 20.281 4.281 -15.719 1 91.56 203 SER A CA 1
ATOM 1573 C C . SER A 1 203 ? 20.656 5.219 -14.578 1 91.56 203 SER A C 1
ATOM 1575 O O . SER A 1 203 ? 21.547 4.91 -13.773 1 91.56 203 SER A O 1
ATOM 1577 N N . PRO A 1 204 ? 20.078 6.395 -14.602 1 89.62 204 PRO A N 1
ATOM 1578 C CA . PRO A 1 204 ? 20.328 7.281 -13.469 1 89.62 204 PRO A CA 1
ATOM 1579 C C . PRO A 1 204 ? 19.812 6.711 -12.148 1 89.62 204 PRO A C 1
ATOM 1581 O O . PRO A 1 204 ? 18.984 5.797 -12.148 1 89.62 204 PRO A O 1
ATOM 1584 N N . LEU A 1 205 ? 20.391 7.23 -11.102 1 91.69 205 LEU A N 1
ATOM 1585 C CA . LEU A 1 205 ? 19.875 6.906 -9.773 1 91.69 205 LEU A CA 1
ATOM 1586 C C . LEU A 1 205 ? 18.531 7.574 -9.531 1 91.69 205 LEU A C 1
ATOM 1588 O O . LEU A 1 205 ? 18.359 8.773 -9.797 1 91.69 205 LEU A O 1
ATOM 1592 N N . VAL A 1 206 ? 17.609 6.836 -9.094 1 91.81 206 VAL A N 1
ATOM 1593 C CA . VAL A 1 206 ? 16.281 7.367 -8.773 1 91.81 206 VAL A CA 1
ATOM 1594 C C . VAL A 1 206 ? 16.062 7.312 -7.262 1 91.81 206 VAL A C 1
ATOM 1596 O O . VAL A 1 206 ? 16.078 6.23 -6.664 1 91.81 206 VAL A O 1
ATOM 1599 N N . ASN A 1 207 ? 15.922 8.406 -6.668 1 90.5 207 ASN A N 1
ATOM 1600 C CA . ASN A 1 207 ? 15.531 8.5 -5.266 1 90.5 207 ASN A CA 1
ATOM 1601 C C . ASN A 1 207 ? 14.016 8.625 -5.113 1 90.5 207 ASN A C 1
ATOM 1603 O O . ASN A 1 207 ? 13.398 9.508 -5.707 1 90.5 207 ASN A O 1
ATOM 1607 N N . CYS A 1 208 ? 13.5 7.727 -4.277 1 89.38 208 CYS A N 1
ATOM 1608 C CA . CYS A 1 208 ? 12.039 7.672 -4.277 1 89.38 208 CYS A CA 1
ATOM 1609 C C . CYS A 1 208 ? 11.492 7.699 -2.857 1 89.38 208 CYS A C 1
ATOM 1611 O O . CYS A 1 208 ? 12.055 7.066 -1.959 1 89.38 208 CYS A O 1
ATOM 1613 N N . ARG A 1 209 ? 10.484 8.484 -2.605 1 93.12 209 ARG A N 1
ATOM 1614 C CA . ARG A 1 209 ? 9.555 8.406 -1.486 1 93.12 209 ARG A CA 1
ATOM 1615 C C . ARG A 1 209 ? 8.18 7.941 -1.952 1 93.12 209 ARG A C 1
ATOM 1617 O O . ARG A 1 209 ? 7.578 8.555 -2.84 1 93.12 209 ARG A O 1
ATOM 1624 N N . SER A 1 210 ? 7.742 6.844 -1.399 1 96.06 210 SER A N 1
ATOM 1625 C CA . SER A 1 210 ? 6.535 6.234 -1.949 1 96.06 210 SER A CA 1
ATOM 1626 C C . SER A 1 210 ? 5.941 5.215 -0.981 1 96.06 210 SER A C 1
ATOM 1628 O O . SER A 1 210 ? 6.367 5.125 0.172 1 96.06 210 SER A O 1
ATOM 1630 N N . SER A 1 211 ? 4.875 4.492 -1.511 1 97.44 211 SER A N 1
ATOM 1631 C CA . SER A 1 211 ? 4.297 3.396 -0.741 1 97.44 211 SER A CA 1
ATOM 1632 C C . SER A 1 211 ? 5.043 2.09 -0.996 1 97.44 211 SER A C 1
ATOM 1634 O O . SER A 1 211 ? 4.609 1.025 -0.547 1 97.44 211 SER A O 1
ATOM 1636 N N . GLY A 1 212 ? 6.121 2.184 -1.749 1 97.94 212 GLY A N 1
ATOM 1637 C CA . GLY A 1 212 ? 6.93 1.005 -2.014 1 97.94 212 GLY A CA 1
ATOM 1638 C C . GLY A 1 212 ? 7.277 0.838 -3.482 1 97.94 212 GLY A C 1
ATOM 1639 O O . GLY A 1 212 ? 6.852 1.637 -4.32 1 97.94 212 GLY A O 1
ATOM 1640 N N . LEU A 1 213 ? 8.086 -0.144 -3.721 1 98.56 213 LEU A N 1
ATOM 1641 C CA . LEU A 1 213 ? 8.523 -0.513 -5.062 1 98.56 213 LEU A CA 1
ATOM 1642 C C . LEU A 1 213 ? 8.094 -1.938 -5.402 1 98.56 213 LEU A C 1
ATOM 1644 O O . LEU A 1 213 ? 8.414 -2.877 -4.668 1 98.56 213 LEU A O 1
ATOM 1648 N N . ARG A 1 214 ? 7.332 -2.051 -6.477 1 98.75 214 ARG A N 1
ATOM 1649 C CA . ARG A 1 214 ? 6.953 -3.373 -6.961 1 98.75 214 ARG A CA 1
ATOM 1650 C C . ARG A 1 214 ? 7.758 -3.754 -8.203 1 98.75 214 ARG A C 1
ATOM 1652 O O . ARG A 1 214 ? 7.934 -2.938 -9.109 1 98.75 214 ARG A O 1
ATOM 1659 N N . VAL A 1 215 ? 8.297 -4.93 -8.203 1 98.88 215 VAL A N 1
ATOM 1660 C CA . VAL A 1 215 ? 8.977 -5.492 -9.367 1 98.88 215 VAL A CA 1
ATOM 1661 C C . VAL A 1 215 ? 8.352 -6.84 -9.727 1 98.88 215 VAL A C 1
ATOM 1663 O O . VAL A 1 215 ? 8.172 -7.695 -8.859 1 98.88 215 VAL A O 1
ATOM 1666 N N . SER A 1 216 ? 8.031 -7.012 -10.938 1 98.81 216 SER A N 1
ATOM 1667 C CA . SER A 1 216 ? 7.312 -8.227 -11.305 1 98.81 216 SER A CA 1
ATOM 1668 C C . SER A 1 216 ? 7.973 -8.914 -12.5 1 98.81 216 SER A C 1
ATOM 1670 O O . SER A 1 216 ? 8.664 -8.273 -13.289 1 98.81 216 SER A O 1
ATOM 1672 N N . THR A 1 217 ? 7.836 -10.227 -12.547 1 98.69 217 THR A N 1
ATOM 1673 C CA . THR A 1 217 ? 8.117 -11 -13.75 1 98.69 217 THR A CA 1
ATOM 1674 C C . THR A 1 217 ? 6.988 -10.852 -14.758 1 98.69 217 THR A C 1
ATOM 1676 O O . THR A 1 217 ? 5.992 -10.172 -14.492 1 98.69 217 THR A O 1
ATOM 1679 N N . SER A 1 218 ? 7.199 -11.5 -15.953 1 97.88 218 SER A N 1
ATOM 1680 C CA . SER A 1 218 ? 6.141 -11.5 -16.953 1 97.88 218 SER A CA 1
ATOM 1681 C C . SER A 1 218 ? 4.902 -12.242 -16.453 1 97.88 218 SER A C 1
ATOM 1683 O O . SER A 1 218 ? 3.773 -11.812 -16.703 1 97.88 218 SER A O 1
ATOM 1685 N N . ALA A 1 219 ? 5.062 -13.336 -15.695 1 97.56 219 ALA A N 1
ATOM 1686 C CA . ALA A 1 219 ? 3.941 -14.086 -15.133 1 97.56 219 ALA A CA 1
ATOM 1687 C C . ALA A 1 219 ? 3.135 -13.227 -14.164 1 97.56 219 ALA A C 1
ATOM 1689 O O . ALA A 1 219 ? 1.902 -13.258 -14.172 1 97.56 219 ALA A O 1
ATOM 1690 N N . GLY A 1 220 ? 3.836 -12.375 -13.422 1 97.62 220 GLY A N 1
ATOM 1691 C CA . GLY A 1 220 ? 3.188 -11.539 -12.422 1 97.62 220 GLY A CA 1
ATOM 1692 C C . GLY A 1 220 ? 2.66 -10.234 -12.984 1 97.62 220 GLY A C 1
ATOM 1693 O O . GLY A 1 220 ? 2.014 -9.461 -12.273 1 97.62 220 GLY A O 1
ATOM 1694 N N . SER A 1 221 ? 2.854 -9.945 -14.281 1 97.75 221 SER A N 1
ATOM 1695 C CA . SER A 1 221 ? 2.525 -8.648 -14.859 1 97.75 221 SER A CA 1
ATOM 1696 C C . SER A 1 221 ? 1.018 -8.438 -14.93 1 97.75 221 SER A C 1
ATOM 1698 O O . SER A 1 221 ? 0.549 -7.301 -15.031 1 97.75 221 SER A O 1
ATOM 1700 N N . THR A 1 222 ? 0.223 -9.539 -14.789 1 94.38 222 THR A N 1
ATOM 1701 C CA . THR A 1 222 ? -1.229 -9.438 -14.891 1 94.38 222 THR A CA 1
ATOM 1702 C C . THR A 1 222 ? -1.868 -9.461 -13.508 1 94.38 222 THR A C 1
ATOM 1704 O O . THR A 1 222 ? -3.096 -9.461 -13.383 1 94.38 222 THR A O 1
ATOM 1707 N N . ALA A 1 223 ? -1.048 -9.492 -12.469 1 94.62 223 ALA A N 1
ATOM 1708 C CA . ALA A 1 223 ? -1.53 -9.555 -11.086 1 94.62 223 ALA A CA 1
ATOM 1709 C C . ALA A 1 223 ? -1.41 -8.195 -10.406 1 94.62 223 ALA A C 1
ATOM 1711 O O . ALA A 1 223 ? -1.951 -7.195 -10.898 1 94.62 223 ALA A O 1
ATOM 1712 N N . ALA A 1 224 ? -0.708 -8.117 -9.297 1 96 224 ALA A N 1
ATOM 1713 C CA . ALA A 1 224 ? -0.577 -6.875 -8.539 1 96 224 ALA A CA 1
ATOM 1714 C C . ALA A 1 224 ? 0.057 -5.777 -9.391 1 96 224 ALA A C 1
ATOM 1716 O O . ALA A 1 224 ? -0.279 -4.602 -9.242 1 96 224 ALA A O 1
ATOM 1717 N N . MET A 1 225 ? 0.924 -6.117 -10.289 1 97.5 225 MET A N 1
ATOM 1718 C CA . MET A 1 225 ? 1.563 -5.141 -11.164 1 97.5 225 MET A CA 1
ATOM 1719 C C . MET A 1 225 ? 0.529 -4.414 -12.023 1 97.5 225 MET A C 1
ATOM 1721 O O . MET A 1 225 ? 0.562 -3.186 -12.133 1 97.5 225 MET A O 1
ATOM 1725 N N . LEU A 1 226 ? -0.327 -5.168 -12.539 1 95.94 226 LEU A N 1
ATOM 1726 C CA . LEU A 1 226 ? -1.363 -4.562 -13.367 1 95.94 226 LEU A CA 1
ATOM 1727 C C . LEU A 1 226 ? -2.252 -3.641 -12.539 1 95.94 226 LEU A C 1
ATOM 1729 O O . LEU A 1 226 ? -2.604 -2.547 -12.992 1 95.94 226 LEU A O 1
ATOM 1733 N N . SER A 1 227 ? -2.619 -4.055 -11.375 1 93.94 227 SER A N 1
ATOM 1734 C CA . SER A 1 227 ? -3.443 -3.25 -10.477 1 93.94 227 SER A CA 1
ATOM 1735 C C . SER A 1 227 ? -2.754 -1.939 -10.117 1 93.94 227 SER A C 1
ATOM 1737 O O . SER A 1 227 ? -3.418 -0.929 -9.875 1 93.94 227 SER A O 1
ATOM 1739 N N . ALA A 1 228 ? -1.43 -1.948 -10.07 1 95 228 ALA A N 1
ATOM 1740 C CA . ALA A 1 228 ? -0.64 -0.776 -9.703 1 95 228 ALA A CA 1
ATOM 1741 C C . ALA A 1 228 ? -0.487 0.177 -10.883 1 95 228 ALA A C 1
ATOM 1743 O O . ALA A 1 228 ? 0.089 1.259 -10.75 1 95 228 ALA A O 1
ATOM 1744 N N . GLY A 1 229 ? -0.954 -0.204 -12 1 93.38 229 GLY A N 1
ATOM 1745 C CA . GLY A 1 229 ? -0.879 0.653 -13.172 1 93.38 229 GLY A CA 1
ATOM 1746 C C . GLY A 1 229 ? 0.167 0.203 -14.18 1 93.38 229 GLY A C 1
ATOM 1747 O O . GLY A 1 229 ? 0.473 0.924 -15.133 1 93.38 229 GLY A O 1
ATOM 1748 N N . GLY A 1 230 ? 0.723 -1.001 -13.961 1 96.44 230 GLY A N 1
ATOM 1749 C CA . GLY A 1 230 ? 1.692 -1.547 -14.898 1 96.44 230 GLY A CA 1
ATOM 1750 C C . GLY A 1 230 ? 1.056 -2.129 -16.141 1 96.44 230 GLY A C 1
ATOM 1751 O O . GLY A 1 230 ? -0.12 -1.883 -16.422 1 96.44 230 GLY A O 1
ATOM 1752 N N . LEU A 1 231 ? 1.946 -2.818 -16.906 1 97.12 231 LEU A N 1
ATOM 1753 C CA . LEU A 1 231 ? 1.522 -3.396 -18.188 1 97.12 231 LEU A CA 1
ATOM 1754 C C . LEU A 1 231 ? 1.611 -4.918 -18.141 1 97.12 231 LEU A C 1
ATOM 1756 O O . LEU A 1 231 ? 2.564 -5.477 -17.594 1 97.12 231 LEU A O 1
ATOM 1760 N N . ALA A 1 232 ? 0.6 -5.531 -18.719 1 97 232 ALA A N 1
ATOM 1761 C CA . ALA A 1 232 ? 0.712 -6.973 -18.938 1 97 232 ALA A CA 1
ATOM 1762 C C . ALA A 1 232 ? 1.834 -7.293 -19.922 1 97 232 ALA A C 1
ATOM 1764 O O . ALA A 1 232 ? 1.985 -6.613 -20.938 1 97 232 ALA A O 1
ATOM 1765 N N . MET A 1 233 ? 2.576 -8.305 -19.641 1 97.31 233 MET A N 1
ATOM 1766 C CA . MET A 1 233 ? 3.701 -8.703 -20.484 1 97.31 233 MET A CA 1
ATOM 1767 C C . MET A 1 233 ? 3.467 -10.078 -21.109 1 97.31 233 MET A C 1
ATOM 1769 O O . MET A 1 233 ? 2.711 -10.883 -20.562 1 97.31 233 MET A O 1
ATOM 1773 N N . PRO A 1 234 ? 4.156 -10.305 -22.281 1 96.25 234 PRO A N 1
ATOM 1774 C CA . PRO A 1 234 ? 4.098 -11.68 -22.781 1 96.25 234 PRO A CA 1
ATOM 1775 C C . PRO A 1 234 ? 4.625 -12.695 -21.766 1 96.25 234 PRO A C 1
ATOM 1777 O O . PRO A 1 234 ? 5.684 -12.484 -21.172 1 96.25 234 PRO A O 1
ATOM 1780 N N . ILE A 1 235 ? 3.975 -13.75 -21.594 1 97 235 ILE A N 1
ATOM 1781 C CA . ILE A 1 235 ? 4.168 -14.695 -20.5 1 97 235 ILE A CA 1
ATOM 1782 C C . ILE A 1 235 ? 5.586 -15.25 -20.547 1 97 235 ILE A C 1
ATOM 1784 O O . ILE A 1 235 ? 6.156 -15.594 -19.5 1 97 235 ILE A O 1
ATOM 1788 N N . LEU A 1 236 ? 6.238 -15.289 -21.703 1 96.75 236 LEU A N 1
ATOM 1789 C CA . LEU A 1 236 ? 7.547 -15.922 -21.812 1 96.75 236 LEU A CA 1
ATOM 1790 C C . LEU A 1 236 ? 8.656 -14.875 -21.812 1 96.75 236 LEU A C 1
ATOM 1792 O O . LEU A 1 236 ? 9.836 -15.211 -21.953 1 96.75 236 LEU A O 1
ATOM 1796 N N . SER A 1 237 ? 8.25 -13.633 -21.672 1 97.38 237 SER A N 1
ATOM 1797 C CA . SER A 1 237 ? 9.258 -12.586 -21.578 1 97.38 237 SER A CA 1
ATOM 1798 C C . SER A 1 237 ? 10.188 -12.82 -20.391 1 97.38 237 SER A C 1
ATOM 1800 O O . SER A 1 237 ? 9.742 -13.242 -19.328 1 97.38 237 SER A O 1
ATOM 1802 N N . LYS A 1 238 ? 11.469 -12.477 -20.547 1 97.44 238 LYS A N 1
ATOM 1803 C CA . LYS A 1 238 ? 12.445 -12.602 -19.469 1 97.44 238 LYS A CA 1
ATOM 1804 C C . LYS A 1 238 ? 12.711 -11.258 -18.812 1 97.44 238 LYS A C 1
ATOM 1806 O O . LYS A 1 238 ? 13.555 -11.156 -17.922 1 97.44 238 LYS A O 1
ATOM 1811 N N . GLU A 1 239 ? 11.969 -10.297 -19.219 1 98.06 239 GLU A N 1
ATOM 1812 C CA . GLU A 1 239 ? 12.141 -8.961 -18.656 1 98.06 239 GLU A CA 1
ATOM 1813 C C . GLU A 1 239 ? 11.375 -8.812 -17.344 1 98.06 239 GLU A C 1
ATOM 1815 O O . GLU A 1 239 ? 10.375 -9.5 -17.125 1 98.06 239 GLU A O 1
ATOM 1820 N N . LEU A 1 240 ? 11.945 -7.973 -16.547 1 98.75 240 LEU A N 1
ATOM 1821 C CA . LEU A 1 240 ? 11.203 -7.547 -15.359 1 98.75 240 LEU A CA 1
ATOM 1822 C C . LEU A 1 240 ? 10.57 -6.176 -15.578 1 98.75 240 LEU A C 1
ATOM 1824 O O . LEU A 1 240 ? 11.039 -5.398 -16.422 1 98.75 240 LEU A O 1
ATOM 1828 N N . GLN A 1 241 ? 9.5 -5.938 -14.961 1 98.69 241 GLN A N 1
ATOM 1829 C CA . GLN A 1 241 ? 8.836 -4.637 -14.898 1 98.69 241 GLN A CA 1
ATOM 1830 C C . GLN A 1 241 ? 8.836 -4.09 -13.477 1 98.69 241 GLN A C 1
ATOM 1832 O O . GLN A 1 241 ? 8.672 -4.848 -12.516 1 98.69 241 GLN A O 1
ATOM 1837 N N . TYR A 1 242 ? 9.07 -2.789 -13.32 1 98.56 242 TYR A N 1
ATOM 1838 C CA . TYR A 1 242 ? 8.992 -2.193 -11.992 1 98.56 242 TYR A CA 1
ATOM 1839 C C . TYR A 1 242 ? 8.07 -0.98 -11.992 1 98.56 242 TYR A C 1
ATOM 1841 O O . TYR A 1 242 ? 7.883 -0.336 -13.023 1 98.56 242 TYR A O 1
ATOM 1849 N N . ILE A 1 243 ? 7.48 -0.711 -10.844 1 97.56 243 ILE A N 1
ATOM 1850 C CA . ILE A 1 243 ? 6.648 0.471 -10.641 1 97.56 243 ILE A CA 1
ATOM 1851 C C . ILE A 1 243 ? 6.82 0.992 -9.219 1 97.56 243 ILE A C 1
ATOM 1853 O O . ILE A 1 243 ? 6.801 0.217 -8.258 1 97.56 243 ILE A O 1
ATOM 1857 N N . VAL A 1 244 ? 7.133 2.26 -9.094 1 96.88 244 VAL A N 1
ATOM 1858 C CA . VAL A 1 244 ? 7.086 2.934 -7.801 1 96.88 244 VAL A CA 1
ATOM 1859 C C . VAL A 1 244 ? 5.637 3.225 -7.418 1 96.88 244 VAL A C 1
ATOM 1861 O O . VAL A 1 244 ? 4.93 3.936 -8.133 1 96.88 244 VAL A O 1
ATOM 1864 N N . ARG A 1 245 ? 5.207 2.684 -6.289 1 96.81 245 ARG A N 1
ATOM 1865 C CA . ARG A 1 245 ? 3.809 2.811 -5.887 1 96.81 245 ARG A CA 1
ATOM 1866 C C . ARG A 1 245 ? 3.543 4.172 -5.25 1 96.81 245 ARG A C 1
ATOM 1868 O O . ARG A 1 245 ? 4.207 4.555 -4.285 1 96.81 245 ARG A O 1
ATOM 1875 N N . GLU A 1 246 ? 2.604 4.934 -5.777 1 95.56 246 GLU A N 1
ATOM 1876 C CA . GLU A 1 246 ? 2.152 6.207 -5.219 1 95.56 246 GLU A CA 1
ATOM 1877 C C . GLU A 1 246 ? 3.334 7.117 -4.895 1 95.56 246 GLU A C 1
ATOM 1879 O O . GLU A 1 246 ? 3.49 7.559 -3.754 1 95.56 246 GLU A O 1
ATOM 1884 N N . PRO A 1 247 ? 4.133 7.422 -5.867 1 94.69 247 PRO A N 1
ATOM 1885 C CA . PRO A 1 247 ? 5.309 8.266 -5.621 1 94.69 247 PRO A CA 1
ATOM 1886 C C . PRO A 1 247 ? 4.941 9.664 -5.137 1 94.69 247 PRO A C 1
ATOM 1888 O O . PRO A 1 247 ? 3.996 10.266 -5.648 1 94.69 247 PRO A O 1
ATOM 1891 N N . ILE A 1 248 ? 5.574 10.164 -4.125 1 89.75 248 ILE A N 1
ATOM 1892 C CA . ILE A 1 248 ? 5.383 11.508 -3.596 1 89.75 248 ILE A CA 1
ATOM 1893 C C . ILE A 1 248 ? 6.172 12.516 -4.434 1 89.75 248 ILE A C 1
ATOM 1895 O O . ILE A 1 248 ? 7.398 12.43 -4.516 1 89.75 248 ILE A O 1
ATOM 1899 N N . SER A 1 249 ? 5.887 12.57 -5.801 1 68.38 249 SER A N 1
ATOM 1900 C CA . SER A 1 249 ? 6.656 13.188 -6.875 1 68.38 249 SER A CA 1
ATOM 1901 C C . SER A 1 249 ? 7.039 14.625 -6.527 1 68.38 249 SER A C 1
ATOM 1903 O O . SER A 1 249 ? 6.184 15.422 -6.141 1 68.38 249 SER A O 1
ATOM 1905 N N . HIS A 1 250 ? 8.156 15.039 -5.934 1 59.28 250 HIS A N 1
ATOM 1906 C CA . HIS A 1 250 ? 8.547 16.438 -6.055 1 59.28 250 HIS A CA 1
ATOM 1907 C C . HIS A 1 250 ? 9.656 16.625 -7.078 1 59.28 250 HIS A C 1
ATOM 1909 O O . HIS A 1 250 ? 10.164 17.734 -7.262 1 59.28 250 HIS A O 1
ATOM 1915 N N . GLY A 1 251 ? 9.562 15.852 -8.352 1 57.69 251 GLY A N 1
ATOM 1916 C CA . GLY A 1 251 ? 10.773 16.312 -9.016 1 57.69 251 GLY A CA 1
ATOM 1917 C C . GLY A 1 251 ? 11.031 15.602 -10.336 1 57.69 251 GLY A C 1
ATOM 1918 O O . GLY A 1 251 ? 10.102 15.07 -10.953 1 57.69 251 GLY A O 1
ATOM 1919 N N . PRO A 1 252 ? 12.227 15.625 -10.898 1 56.81 252 PRO A N 1
ATOM 1920 C CA . PRO A 1 252 ? 12.797 15.266 -12.203 1 56.81 252 PRO A CA 1
ATOM 1921 C C . PRO A 1 252 ? 12.656 13.781 -12.516 1 56.81 252 PRO A C 1
ATOM 1923 O O . PRO A 1 252 ? 12.773 13.375 -13.672 1 56.81 252 PRO A O 1
ATOM 1926 N N . ASN A 1 253 ? 12.25 13.039 -11.555 1 65.12 253 ASN A N 1
ATOM 1927 C CA . ASN A 1 253 ? 12.328 11.602 -11.812 1 65.12 253 ASN A CA 1
ATOM 1928 C C . ASN A 1 253 ? 10.938 11 -12.039 1 65.12 253 ASN A C 1
ATOM 1930 O O . ASN A 1 253 ? 10.781 9.781 -12.008 1 65.12 253 ASN A O 1
ATOM 1934 N N . LYS A 1 254 ? 9.977 11.836 -12.344 1 67.06 254 LYS A N 1
ATOM 1935 C CA . LYS A 1 254 ? 8.609 11.344 -12.508 1 67.06 254 LYS A CA 1
ATOM 1936 C C . LYS A 1 254 ? 8.523 10.328 -13.641 1 67.06 254 LYS A C 1
ATOM 1938 O O . LYS A 1 254 ? 7.816 9.32 -13.531 1 67.06 254 LYS A O 1
ATOM 1943 N N . GLY A 1 255 ? 9.367 10.492 -14.578 1 77.75 255 GLY A N 1
ATOM 1944 C CA . GLY A 1 255 ? 9.312 9.602 -15.727 1 77.75 255 GLY A CA 1
ATOM 1945 C C . GLY A 1 255 ? 10.023 8.281 -15.484 1 77.75 255 GLY A C 1
ATOM 1946 O O . GLY A 1 255 ? 9.938 7.371 -16.312 1 77.75 255 GLY A O 1
ATOM 1947 N N . LEU A 1 256 ? 10.625 8.141 -14.289 1 86.5 256 LEU A N 1
ATOM 1948 C CA . LEU A 1 256 ? 11.43 6.941 -14.055 1 86.5 256 LEU A CA 1
ATOM 1949 C C . LEU A 1 256 ? 10.797 6.059 -12.984 1 86.5 256 LEU A C 1
ATOM 1951 O O . LEU A 1 256 ? 11.414 5.102 -12.523 1 86.5 256 LEU A O 1
ATOM 1955 N N . THR A 1 257 ? 9.578 6.332 -12.672 1 91.62 257 THR A N 1
ATOM 1956 C CA . THR A 1 257 ? 8.93 5.594 -11.594 1 91.62 257 THR A CA 1
ATOM 1957 C C . THR A 1 257 ? 8.289 4.309 -12.125 1 91.62 257 THR A C 1
ATOM 1959 O O . THR A 1 257 ? 7.719 3.531 -11.359 1 91.62 257 THR A O 1
ATOM 1962 N N . HIS A 1 258 ? 8.328 4.145 -13.438 1 95.75 258 HIS A N 1
ATOM 1963 C CA . HIS A 1 258 ? 7.859 2.941 -14.117 1 95.75 258 HIS A CA 1
ATOM 1964 C C . HIS A 1 258 ? 8.797 2.551 -15.258 1 95.75 258 HIS A C 1
ATOM 1966 O O . HIS A 1 258 ? 9.242 3.41 -16.016 1 95.75 258 HIS A O 1
ATOM 1972 N N . GLY A 1 259 ? 9.117 1.299 -15.297 1 96.81 259 GLY A N 1
ATOM 1973 C CA . GLY A 1 259 ? 10.008 0.872 -16.359 1 96.81 259 GLY A CA 1
ATOM 1974 C C . GLY A 1 259 ? 10.258 -0.625 -16.359 1 96.81 259 GLY A C 1
ATOM 1975 O O . GLY A 1 259 ? 9.469 -1.393 -15.805 1 96.81 259 GLY A O 1
ATOM 1976 N N . PHE A 1 260 ? 11.344 -0.986 -17.125 1 97.94 260 PHE A N 1
ATOM 1977 C CA . PHE A 1 260 ? 11.648 -2.396 -17.328 1 97.94 260 PHE A CA 1
ATOM 1978 C C . PHE A 1 260 ? 13.117 -2.682 -17.047 1 97.94 260 PHE A C 1
ATOM 1980 O O . PHE A 1 260 ? 13.961 -1.783 -17.125 1 97.94 260 PHE A O 1
ATOM 1987 N N . VAL A 1 261 ? 13.359 -3.809 -16.562 1 98.12 261 VAL A N 1
ATOM 1988 C CA . VAL A 1 261 ? 14.703 -4.363 -16.438 1 98.12 261 VAL A CA 1
ATOM 1989 C C . VAL A 1 261 ? 14.906 -5.469 -17.469 1 98.12 261 VAL A C 1
ATOM 1991 O O . VAL A 1 261 ? 14.305 -6.543 -17.375 1 98.12 261 VAL A O 1
ATOM 1994 N N . LYS A 1 262 ? 15.742 -5.281 -18.406 1 97.06 262 LYS A N 1
ATOM 1995 C CA . LYS A 1 262 ? 15.938 -6.219 -19.5 1 97.06 262 LYS A CA 1
ATOM 1996 C C . LYS A 1 262 ? 16.703 -7.449 -19.047 1 97.06 262 LYS A C 1
ATOM 1998 O O . LYS A 1 262 ? 17.359 -7.434 -18 1 97.06 262 LYS A O 1
ATOM 2003 N N . HIS A 1 263 ? 16.562 -8.453 -19.922 1 94.69 263 HIS A N 1
ATOM 2004 C CA . HIS A 1 263 ? 17.375 -9.633 -19.672 1 94.69 263 HIS A CA 1
ATOM 2005 C C . HIS A 1 263 ? 18.859 -9.289 -19.672 1 94.69 263 HIS A C 1
ATOM 2007 O O . HIS A 1 263 ? 19.328 -8.531 -20.531 1 94.69 263 HIS A O 1
ATOM 2013 N N . GLY A 1 264 ? 19.594 -9.719 -18.703 1 95 264 GLY A N 1
ATOM 2014 C CA . GLY A 1 264 ? 21 -9.398 -18.594 1 95 264 GLY A CA 1
ATOM 2015 C C . GLY A 1 264 ? 21.281 -8.188 -17.734 1 95 264 GLY A C 1
ATOM 2016 O O . GLY A 1 264 ? 22.422 -7.91 -17.375 1 95 264 GLY A O 1
ATOM 2017 N N . GLU A 1 265 ? 20.234 -7.465 -17.438 1 97.69 265 GLU A N 1
ATOM 2018 C CA . GLU A 1 265 ? 20.344 -6.332 -16.531 1 97.69 265 GLU A CA 1
ATOM 2019 C C . GLU A 1 265 ? 19.906 -6.715 -15.109 1 97.69 265 GLU A C 1
ATOM 2021 O O . GLU A 1 265 ? 19.312 -7.777 -14.906 1 97.69 265 GLU A O 1
ATOM 2026 N N . SER A 1 266 ? 20.297 -5.887 -14.195 1 98.19 266 SER A N 1
ATOM 2027 C CA . SER A 1 266 ? 19.844 -6.027 -12.82 1 98.19 266 SER A CA 1
ATOM 2028 C C . SER A 1 266 ? 19.422 -4.68 -12.234 1 98.19 266 SER A C 1
ATOM 2030 O O . SER A 1 266 ? 19.828 -3.629 -12.734 1 98.19 266 SER A O 1
ATOM 2032 N N . MET A 1 267 ? 18.578 -4.73 -11.336 1 98.38 267 MET A N 1
ATOM 2033 C CA . MET A 1 267 ? 18.172 -3.547 -10.578 1 98.38 267 MET A CA 1
ATOM 2034 C C . MET A 1 267 ? 18.781 -3.557 -9.18 1 98.38 267 MET A C 1
ATOM 2036 O O . MET A 1 267 ? 18.656 -4.539 -8.453 1 98.38 267 MET A O 1
ATOM 2040 N N . GLU A 1 268 ? 19.391 -2.518 -8.828 1 97.94 268 GLU A N 1
ATOM 2041 C CA . GLU A 1 268 ? 19.922 -2.342 -7.477 1 97.94 268 GLU A CA 1
ATOM 2042 C C . GLU A 1 268 ? 19.062 -1.366 -6.672 1 97.94 268 GLU A C 1
ATOM 2044 O O . GLU A 1 268 ? 18.812 -0.242 -7.113 1 97.94 268 GLU A O 1
ATOM 2049 N N . VAL A 1 269 ? 18.641 -1.785 -5.559 1 98.06 269 VAL A N 1
ATOM 2050 C CA . VAL A 1 269 ? 17.781 -0.976 -4.695 1 98.06 269 VAL A CA 1
ATOM 2051 C C . VAL A 1 269 ? 18.469 -0.759 -3.35 1 98.06 269 VAL A C 1
ATOM 2053 O O . VAL A 1 269 ? 18.922 -1.715 -2.715 1 98.06 269 VAL A O 1
ATOM 2056 N N . GLN A 1 270 ? 18.547 0.425 -2.938 1 96.75 270 GLN A N 1
ATOM 2057 C CA . GLN A 1 270 ? 19.047 0.75 -1.607 1 96.75 270 GLN A CA 1
ATOM 2058 C C . GLN A 1 270 ? 17.922 1.23 -0.697 1 96.75 270 GLN A C 1
ATOM 2060 O O . GLN A 1 270 ? 17.188 2.152 -1.049 1 96.75 270 GLN A O 1
ATOM 2065 N N . TRP A 1 271 ? 17.828 0.588 0.439 1 97 271 TRP A N 1
ATOM 2066 C CA . TRP A 1 271 ? 16.781 0.902 1.398 1 97 271 TRP A CA 1
ATOM 2067 C C . TRP A 1 271 ? 17.25 1.957 2.395 1 97 271 TRP A C 1
ATOM 2069 O O . TRP A 1 271 ? 18.344 1.859 2.941 1 97 271 TRP A O 1
ATOM 2079 N N . HIS A 1 272 ? 16.312 2.967 2.713 1 93.12 272 HIS A N 1
ATOM 2080 C CA . HIS A 1 272 ? 16.797 4.105 3.482 1 93.12 272 HIS A CA 1
ATOM 2081 C C . HIS A 1 272 ? 16 4.285 4.766 1 93.12 272 HIS A C 1
ATOM 2083 O O . HIS A 1 272 ? 16.25 5.215 5.535 1 93.12 272 HIS A O 1
ATOM 2089 N N . CYS A 1 273 ? 15.023 3.434 5.047 1 94.5 273 CYS A N 1
ATOM 2090 C CA . CYS A 1 273 ? 14.258 3.506 6.289 1 94.5 273 CYS A CA 1
ATOM 2091 C C . CYS A 1 273 ? 14.859 2.582 7.344 1 94.5 273 CYS A C 1
ATOM 2093 O O . CYS A 1 273 ? 15.633 1.683 7.023 1 94.5 273 CYS A O 1
ATOM 2095 N N . LYS A 1 274 ? 14.438 2.842 8.578 1 93.12 274 LYS A N 1
ATOM 2096 C CA . LYS A 1 274 ? 14.883 1.979 9.672 1 93.12 274 LYS A CA 1
ATOM 2097 C C . LYS A 1 274 ? 14.367 0.554 9.484 1 93.12 274 LYS A C 1
ATOM 2099 O O . LYS A 1 274 ? 15.125 -0.407 9.633 1 93.12 274 LYS A O 1
ATOM 2104 N N . ASP A 1 275 ? 13.094 0.459 9.188 1 96.81 275 ASP A N 1
ATOM 2105 C CA . ASP A 1 275 ? 12.453 -0.836 8.977 1 96.81 275 ASP A CA 1
ATOM 2106 C C . ASP A 1 275 ? 11.953 -0.969 7.535 1 96.81 275 ASP A C 1
ATOM 2108 O O . ASP A 1 275 ? 11.547 0.018 6.918 1 96.81 275 ASP A O 1
ATOM 2112 N N . GLY A 1 276 ? 12.023 -2.139 7.012 1 98.31 276 GLY A N 1
ATOM 2113 C CA . GLY A 1 276 ? 11.516 -2.459 5.688 1 98.31 276 GLY A CA 1
ATOM 2114 C C . GLY A 1 276 ? 11.234 -3.938 5.5 1 98.31 276 GLY A C 1
ATOM 2115 O O . GLY A 1 276 ? 11.516 -4.746 6.387 1 98.31 276 GLY A O 1
ATOM 2116 N N . MET A 1 277 ? 10.648 -4.25 4.371 1 98.62 277 MET A N 1
ATOM 2117 C CA . MET A 1 277 ? 10.375 -5.656 4.078 1 98.62 277 MET A CA 1
ATOM 2118 C C . MET A 1 277 ? 10.414 -5.914 2.574 1 98.62 277 MET A C 1
ATOM 2120 O O . MET A 1 277 ? 10.219 -4.996 1.776 1 98.62 277 MET A O 1
ATOM 2124 N N . ILE A 1 278 ? 10.703 -7.094 2.248 1 98.75 278 ILE A N 1
ATOM 2125 C CA . ILE A 1 278 ? 10.531 -7.672 0.92 1 98.75 278 ILE A CA 1
ATOM 2126 C C . ILE A 1 278 ? 9.469 -8.766 0.967 1 98.75 278 ILE A C 1
ATOM 2128 O O . ILE A 1 278 ? 9.641 -9.789 1.637 1 98.75 278 ILE A O 1
ATOM 2132 N N . ALA A 1 279 ? 8.414 -8.539 0.371 1 98.69 279 ALA A N 1
ATOM 2133 C CA . ALA A 1 279 ? 7.395 -9.578 0.239 1 98.69 279 ALA A CA 1
ATOM 2134 C C . ALA A 1 279 ? 7.504 -10.281 -1.108 1 98.69 279 ALA A C 1
ATOM 2136 O O . ALA A 1 279 ? 7.539 -9.633 -2.156 1 98.69 279 ALA A O 1
ATOM 2137 N N . VAL A 1 280 ? 7.559 -11.594 -1.099 1 98.25 280 VAL A N 1
ATOM 2138 C CA . VAL A 1 280 ? 7.754 -12.383 -2.311 1 98.25 280 VAL A CA 1
ATOM 2139 C C . VAL A 1 280 ? 6.457 -13.109 -2.668 1 98.25 280 VAL A C 1
ATOM 2141 O O . VAL A 1 280 ? 5.988 -13.961 -1.912 1 98.25 280 VAL A O 1
ATOM 2144 N N . ASP A 1 281 ? 5.922 -12.766 -3.814 1 97.69 281 ASP A N 1
ATOM 2145 C CA . ASP A 1 281 ? 4.723 -13.414 -4.344 1 97.69 281 ASP A CA 1
ATOM 2146 C C . ASP A 1 281 ? 3.596 -13.406 -3.314 1 97.69 281 ASP A C 1
ATOM 2148 O O . ASP A 1 281 ? 2.965 -14.438 -3.072 1 97.69 281 ASP A O 1
ATOM 2152 N N . GLY A 1 282 ? 3.432 -12.273 -2.717 1 95 282 GLY A N 1
ATOM 2153 C CA . GLY A 1 282 ? 2.393 -12.156 -1.705 1 95 282 GLY A CA 1
ATOM 2154 C C . GLY A 1 282 ? 2.941 -11.906 -0.312 1 95 282 GLY A C 1
ATOM 2155 O O . GLY A 1 282 ? 4.027 -11.344 -0.158 1 95 282 GLY A O 1
ATOM 2156 N N . SER A 1 283 ? 2.158 -12.305 0.719 1 94.19 283 SER A N 1
ATOM 2157 C CA . SER A 1 283 ? 2.498 -11.859 2.064 1 94.19 283 SER A CA 1
ATOM 2158 C C . SER A 1 283 ? 3.016 -13.008 2.918 1 94.19 283 SER A C 1
ATOM 2160 O O . SER A 1 283 ? 3.342 -12.82 4.094 1 94.19 283 SER A O 1
ATOM 2162 N N . HIS A 1 284 ? 3.158 -14.141 2.344 1 91.06 284 HIS A N 1
ATOM 2163 C CA . HIS A 1 284 ? 3.543 -15.297 3.145 1 91.06 284 HIS A CA 1
ATOM 2164 C C . HIS A 1 284 ? 5.055 -15.359 3.33 1 91.06 284 HIS A C 1
ATOM 2166 O O . HIS A 1 284 ? 5.539 -15.719 4.406 1 91.06 284 HIS A O 1
ATOM 2172 N N . VAL A 1 285 ? 5.785 -15.086 2.295 1 95.56 285 VAL A N 1
ATOM 2173 C CA . VAL A 1 285 ? 7.242 -15.055 2.355 1 95.56 285 VAL A CA 1
ATOM 2174 C C . VAL A 1 285 ? 7.73 -13.609 2.441 1 95.56 285 VAL A C 1
ATOM 2176 O O . VAL A 1 285 ? 7.617 -12.852 1.475 1 95.56 285 VAL A O 1
ATOM 2179 N N . VAL A 1 286 ? 8.258 -13.273 3.619 1 97.75 286 VAL A N 1
ATOM 2180 C CA . VAL A 1 286 ? 8.672 -11.898 3.865 1 97.75 286 VAL A CA 1
ATOM 2181 C C . VAL A 1 286 ? 10.086 -11.883 4.453 1 97.75 286 VAL A C 1
ATOM 2183 O O . VAL A 1 286 ? 10.406 -12.672 5.34 1 97.75 286 VAL A O 1
ATOM 2186 N N . TYR A 1 287 ? 10.938 -11.07 3.912 1 98.12 287 TYR A N 1
ATOM 2187 C CA . TYR A 1 287 ? 12.258 -10.789 4.465 1 98.12 287 TYR A CA 1
ATOM 2188 C C . TYR A 1 287 ? 12.336 -9.367 5 1 98.12 287 TYR A C 1
ATOM 2190 O O . TYR A 1 287 ? 11.789 -8.438 4.398 1 98.12 287 TYR A O 1
ATOM 2198 N N . HIS A 1 288 ? 13.078 -9.172 6.02 1 97.75 288 HIS A N 1
ATOM 2199 C CA . HIS A 1 288 ? 13.148 -7.859 6.656 1 97.75 288 HIS A CA 1
ATOM 2200 C C . HIS A 1 288 ? 14.367 -7.078 6.172 1 97.75 288 HIS A C 1
ATOM 2202 O O . HIS A 1 288 ? 15.43 -7.652 5.961 1 97.75 288 HIS A O 1
ATOM 2208 N N . LEU A 1 289 ? 14.125 -5.801 6.047 1 97.75 289 LEU A N 1
ATOM 2209 C CA . LEU A 1 289 ? 15.188 -4.883 5.637 1 97.75 289 LEU A CA 1
ATOM 2210 C C . LEU A 1 289 ? 15.539 -3.924 6.77 1 97.75 289 LEU A C 1
ATOM 2212 O O . LEU A 1 289 ? 14.688 -3.594 7.598 1 97.75 289 LEU A O 1
ATOM 2216 N N . ARG A 1 290 ? 16.781 -3.523 6.754 1 95.56 290 ARG A N 1
ATOM 2217 C CA . ARG A 1 290 ? 17.266 -2.449 7.613 1 95.56 290 ARG A CA 1
ATOM 2218 C C . ARG A 1 290 ? 17.906 -1.338 6.785 1 95.56 290 ARG A C 1
ATOM 2220 O O . ARG A 1 290 ? 18.25 -1.544 5.621 1 95.56 290 ARG A O 1
ATOM 2227 N N . GLN A 1 291 ? 18 -0.258 7.418 1 93.56 291 GLN A N 1
ATOM 2228 C CA . GLN A 1 291 ? 18.578 0.895 6.742 1 93.56 291 GLN A CA 1
ATOM 2229 C C . GLN A 1 291 ? 19.953 0.557 6.168 1 93.56 291 GLN A C 1
ATOM 2231 O O . GLN A 1 291 ? 20.812 -0.002 6.867 1 93.56 291 GLN A O 1
ATOM 2236 N N . GLY A 1 292 ? 20.141 0.896 4.898 1 92.5 292 GLY A N 1
ATOM 2237 C CA . GLY A 1 292 ? 21.422 0.678 4.262 1 92.5 292 GLY A CA 1
ATOM 2238 C C . GLY A 1 292 ? 21.484 -0.614 3.469 1 92.5 292 GLY A C 1
ATOM 2239 O O . GLY A 1 292 ? 22.406 -0.82 2.68 1 92.5 292 GLY A O 1
ATOM 2240 N N . ASP A 1 293 ? 20.547 -1.532 3.701 1 96.81 293 ASP A N 1
ATOM 2241 C CA . ASP A 1 293 ? 20.531 -2.793 2.967 1 96.81 293 ASP A CA 1
ATOM 2242 C C . ASP A 1 293 ? 20.438 -2.551 1.461 1 96.81 293 ASP A C 1
ATOM 2244 O O . ASP A 1 293 ? 19.797 -1.591 1.019 1 96.81 293 ASP A O 1
ATOM 2248 N N . ILE A 1 294 ? 21.062 -3.41 0.714 1 97.62 294 ILE A N 1
ATOM 2249 C CA . ILE A 1 294 ? 21.078 -3.32 -0.742 1 97.62 294 ILE A CA 1
ATOM 2250 C C . ILE A 1 294 ? 20.453 -4.574 -1.346 1 97.62 294 ILE A C 1
ATOM 2252 O O . ILE A 1 294 ? 20.844 -5.695 -1.013 1 97.62 294 ILE A O 1
ATOM 2256 N N . LEU A 1 295 ? 19.531 -4.367 -2.221 1 98.38 295 LEU A N 1
ATOM 2257 C CA . LEU A 1 295 ? 18.875 -5.449 -2.947 1 98.38 295 LEU A CA 1
ATOM 2258 C C . LEU A 1 295 ? 19.328 -5.473 -4.406 1 98.38 295 LEU A C 1
ATOM 2260 O O . LEU A 1 295 ? 19.469 -4.422 -5.031 1 98.38 295 LEU A O 1
ATOM 2264 N N . SER A 1 296 ? 19.453 -6.625 -4.902 1 98.25 296 SER A N 1
ATOM 2265 C CA . SER A 1 296 ? 19.672 -6.824 -6.332 1 98.25 296 SER A CA 1
ATOM 2266 C C . SER A 1 296 ? 18.625 -7.754 -6.926 1 98.25 296 SER A C 1
ATOM 2268 O O . SER A 1 296 ? 18.359 -8.828 -6.387 1 98.25 296 SER A O 1
ATOM 2270 N N . LEU A 1 297 ? 18.031 -7.328 -7.984 1 98.62 297 LEU A N 1
ATOM 2271 C CA . LEU A 1 297 ? 16.969 -8.07 -8.648 1 98.62 297 LEU A CA 1
ATOM 2272 C C . LEU A 1 297 ? 17.328 -8.352 -10.102 1 98.62 297 LEU A C 1
ATOM 2274 O O . LEU A 1 297 ? 17.797 -7.457 -10.812 1 98.62 297 LEU A O 1
ATOM 2278 N N . SER A 1 298 ? 17.094 -9.555 -10.547 1 98.31 298 SER A N 1
ATOM 2279 C CA . SER A 1 298 ? 17.344 -9.898 -11.945 1 98.31 298 SER A CA 1
ATOM 2280 C C . SER A 1 298 ? 16.516 -11.109 -12.375 1 98.31 298 SER A C 1
ATOM 2282 O O . SER A 1 298 ? 15.898 -11.773 -11.539 1 98.31 298 SER A O 1
ATOM 2284 N N . SER A 1 299 ? 16.531 -11.359 -13.648 1 97.62 299 SER A N 1
ATOM 2285 C CA . SER A 1 299 ? 15.82 -12.516 -14.188 1 97.62 299 SER A CA 1
ATOM 2286 C C . SER A 1 299 ? 16.734 -13.727 -14.289 1 97.62 299 SER A C 1
ATOM 2288 O O . SER A 1 299 ? 16.453 -14.664 -15.047 1 97.62 299 SER A O 1
ATOM 2290 N N . ALA A 1 300 ? 17.781 -13.758 -13.562 1 96.31 300 ALA A N 1
ATOM 2291 C CA . ALA A 1 300 ? 18.781 -14.812 -13.68 1 96.31 300 ALA A CA 1
ATOM 2292 C C . ALA A 1 300 ? 18.406 -16.031 -12.844 1 96.31 300 ALA A C 1
ATOM 2294 O O . ALA A 1 300 ? 19.219 -16.938 -12.656 1 96.31 300 ALA A O 1
ATOM 2295 N N . ALA A 1 301 ? 17.25 -16.141 -12.336 1 97.5 301 ALA A N 1
ATOM 2296 C CA . ALA A 1 301 ? 16.797 -17.297 -11.578 1 97.5 301 ALA A CA 1
ATOM 2297 C C . ALA A 1 301 ? 16.531 -18.484 -12.492 1 97.5 301 ALA A C 1
ATOM 2299 O O . ALA A 1 301 ? 16.266 -18.312 -13.688 1 97.5 301 ALA A O 1
ATOM 2300 N N . PRO A 1 302 ? 16.641 -19.75 -11.922 1 97 302 PRO A N 1
ATOM 2301 C CA . PRO A 1 302 ? 16.188 -20.891 -12.711 1 97 302 PRO A CA 1
ATOM 2302 C C . PRO A 1 302 ? 14.742 -20.766 -13.156 1 97 302 PRO A C 1
ATOM 2304 O O . PRO A 1 302 ? 13.891 -20.297 -12.391 1 97 302 PRO A O 1
ATOM 2307 N N . VAL A 1 303 ? 14.484 -21.141 -14.375 1 97.94 303 VAL A N 1
ATOM 2308 C CA . VAL A 1 303 ? 13.133 -21.047 -14.922 1 97.94 303 VAL A CA 1
ATOM 2309 C C . VAL A 1 303 ? 12.234 -22.078 -14.242 1 97.94 303 VAL A C 1
ATOM 2311 O O . VAL A 1 303 ? 12.719 -22.984 -13.57 1 97.94 303 VAL A O 1
ATOM 2314 N N . LEU A 1 304 ? 10.984 -21.875 -14.344 1 98.5 304 LEU A N 1
ATOM 2315 C CA . LEU A 1 304 ? 9.984 -22.859 -13.953 1 98.5 304 LEU A CA 1
ATOM 2316 C C . LEU A 1 304 ? 9.367 -23.531 -15.172 1 98.5 304 LEU A C 1
ATOM 2318 O O . LEU A 1 304 ? 8.906 -22.844 -16.094 1 98.5 304 LEU A O 1
ATOM 2322 N N . LYS A 1 305 ? 9.461 -24.844 -15.227 1 98.5 305 LYS A N 1
ATOM 2323 C CA . LYS A 1 305 ? 8.734 -25.562 -16.266 1 98.5 305 LYS A CA 1
ATOM 2324 C C . LYS A 1 305 ? 7.246 -25.656 -15.922 1 98.5 305 LYS A C 1
ATOM 2326 O O . LYS A 1 305 ? 6.867 -26.344 -14.969 1 98.5 305 LYS A O 1
ATOM 2331 N N . LEU A 1 306 ? 6.418 -25 -16.719 1 98.56 306 LEU A N 1
ATOM 2332 C CA . LEU A 1 306 ? 5.008 -24.812 -16.391 1 98.56 306 LEU A CA 1
ATOM 2333 C C . LEU A 1 306 ? 4.129 -25.141 -17.594 1 98.56 306 LEU A C 1
ATOM 2335 O O . LEU A 1 306 ? 4.352 -24.641 -18.688 1 98.56 306 LEU A O 1
ATOM 2339 N N . PHE A 1 307 ? 3.217 -26.094 -17.406 1 98.31 307 PHE A N 1
ATOM 2340 C CA . PHE A 1 307 ? 2.197 -26.281 -18.438 1 98.31 307 PHE A CA 1
ATOM 2341 C C . PHE A 1 307 ? 1.207 -25.125 -18.438 1 98.31 307 PHE A C 1
ATOM 2343 O O . PHE A 1 307 ? 0.527 -24.875 -17.438 1 98.31 307 PHE A O 1
ATOM 2350 N N . LEU A 1 308 ? 1.145 -24.422 -19.531 1 97.31 308 LEU A N 1
ATOM 2351 C CA . LEU A 1 308 ? 0.334 -23.203 -19.625 1 97.31 308 LEU A CA 1
ATOM 2352 C C . LEU A 1 308 ? -0.948 -23.469 -20.406 1 97.31 308 LEU A C 1
ATOM 2354 O O . LEU A 1 308 ? -0.987 -24.359 -21.266 1 97.31 308 LEU A O 1
ATOM 2358 N N . PRO A 1 309 ? -1.968 -22.688 -20.047 1 94.62 309 PRO A N 1
ATOM 2359 C CA . PRO A 1 309 ? -3.146 -22.734 -20.922 1 94.62 309 PRO A CA 1
ATOM 2360 C C . PRO A 1 309 ? -2.824 -22.391 -22.375 1 94.62 309 PRO A C 1
ATOM 2362 O O . PRO A 1 309 ? -1.931 -21.594 -22.641 1 94.62 309 PRO A O 1
ATOM 2365 N N . SER A 1 310 ? -3.59 -22.891 -23.266 1 89.75 310 SER A N 1
ATOM 2366 C CA . SER A 1 310 ? -3.316 -22.766 -24.688 1 89.75 310 SER A CA 1
ATOM 2367 C C . SER A 1 310 ? -3.381 -21.312 -25.141 1 89.75 310 SER A C 1
ATOM 2369 O O . SER A 1 310 ? -2.629 -20.891 -26.016 1 89.75 310 SER A O 1
ATOM 2371 N N . HIS A 1 311 ? -4.258 -20.516 -24.484 1 88.44 311 HIS A N 1
ATOM 2372 C CA . HIS A 1 311 ? -4.449 -19.141 -24.922 1 88.44 311 HIS A CA 1
ATOM 2373 C C . HIS A 1 311 ? -3.244 -18.281 -24.578 1 88.44 311 HIS A C 1
ATOM 2375 O O . HIS A 1 311 ? -3.076 -17.188 -25.125 1 88.44 311 HIS A O 1
ATOM 2381 N N . LEU A 1 312 ? -2.383 -18.734 -23.656 1 89.44 312 LEU A N 1
ATOM 2382 C CA . LEU A 1 312 ? -1.194 -17.969 -23.281 1 89.44 312 LEU A CA 1
ATOM 2383 C C . LEU A 1 312 ? -0.024 -18.312 -24.203 1 89.44 312 LEU A C 1
ATOM 2385 O O . LEU A 1 312 ? 1.011 -17.641 -24.172 1 89.44 312 LEU A O 1
ATOM 2389 N N . LEU A 1 313 ? -0.109 -19.344 -24.938 1 81.69 313 LEU A N 1
ATOM 2390 C CA . LEU A 1 313 ? 0.956 -19.797 -25.844 1 81.69 313 LEU A CA 1
ATOM 2391 C C . LEU A 1 313 ? 0.766 -19.219 -27.234 1 81.69 313 LEU A C 1
ATOM 2393 O O . LEU A 1 313 ? 1.711 -19.172 -28.031 1 81.69 313 LEU A O 1
ATOM 2397 N N . SER A 1 314 ? -0.392 -18.688 -27.703 1 66.81 314 SER A N 1
ATOM 2398 C CA . SER A 1 314 ? -0.661 -18.172 -29.047 1 66.81 314 SER A CA 1
ATOM 2399 C C . SER A 1 314 ? -0.237 -16.719 -29.172 1 66.81 314 SER A C 1
ATOM 2401 O O . SER A 1 314 ? -0.204 -15.984 -28.172 1 66.81 314 SER A O 1
ATOM 2403 N N . MET B 1 1 ? -3.732 43.594 31.453 1 44.22 1 MET B N 1
ATOM 2404 C CA . MET B 1 1 ? -4.191 42.844 30.297 1 44.22 1 MET B CA 1
ATOM 2405 C C . MET B 1 1 ? -3.729 41.375 30.391 1 44.22 1 MET B C 1
ATOM 2407 O O . MET B 1 1 ? -2.576 41.125 30.734 1 44.22 1 MET B O 1
ATOM 2411 N N . ALA B 1 2 ? -4.594 40.438 30.656 1 61.47 2 ALA B N 1
ATOM 2412 C CA . ALA B 1 2 ? -4.215 39.062 30.969 1 61.47 2 ALA B CA 1
ATOM 2413 C C . ALA B 1 2 ? -3.186 38.531 29.969 1 61.47 2 ALA B C 1
ATOM 2415 O O . ALA B 1 2 ? -3.307 38.75 28.766 1 61.47 2 ALA B O 1
ATOM 2416 N N . ARG B 1 3 ? -2.088 38.094 30.359 1 81.62 3 ARG B N 1
ATOM 2417 C CA . ARG B 1 3 ? -0.982 37.594 29.531 1 81.62 3 ARG B CA 1
ATOM 2418 C C . ARG B 1 3 ? -1.426 36.438 28.656 1 81.62 3 ARG B C 1
ATOM 2420 O O . ARG B 1 3 ? -2.162 35.562 29.094 1 81.62 3 ARG B O 1
ATOM 2427 N N . ARG B 1 4 ? -1.223 36.656 27.422 1 91.88 4 ARG B N 1
ATOM 2428 C CA . ARG B 1 4 ? -1.518 35.594 26.484 1 91.88 4 ARG B CA 1
ATOM 2429 C C . ARG B 1 4 ? -0.7 34.344 26.797 1 91.88 4 ARG B C 1
ATOM 2431 O O . ARG B 1 4 ? 0.467 34.438 27.188 1 91.88 4 ARG B O 1
ATOM 2438 N N . ARG B 1 5 ? -1.31 33.219 26.703 1 96.19 5 ARG B N 1
ATOM 2439 C CA . ARG B 1 5 ? -0.684 31.922 26.969 1 96.19 5 ARG B CA 1
ATOM 2440 C C . ARG B 1 5 ? -0.638 31.078 25.703 1 96.19 5 ARG B C 1
ATOM 2442 O O . ARG B 1 5 ? -1.662 30.859 25.047 1 96.19 5 ARG B O 1
ATOM 2449 N N . PHE B 1 6 ? 0.566 30.625 25.391 1 97.62 6 PHE B N 1
ATOM 2450 C CA . PHE B 1 6 ? 0.745 29.828 24.188 1 97.62 6 PHE B CA 1
ATOM 2451 C C . PHE B 1 6 ? 1.29 28.453 24.531 1 97.62 6 PHE B C 1
ATOM 2453 O O . PHE B 1 6 ? 2.018 28.297 25.516 1 97.62 6 PHE B O 1
ATOM 2460 N N . LEU B 1 7 ? 0.878 27.484 23.812 1 97.56 7 LEU B N 1
ATOM 2461 C CA . LEU B 1 7 ? 1.533 26.172 23.812 1 97.56 7 LEU B CA 1
ATOM 2462 C C . LEU B 1 7 ? 2.404 26.016 22.562 1 97.56 7 LEU B C 1
ATOM 2464 O O . LEU B 1 7 ? 1.934 26.203 21.438 1 97.56 7 LEU B O 1
ATOM 2468 N N . VAL B 1 8 ? 3.678 25.734 22.781 1 97.62 8 VAL B N 1
ATOM 2469 C CA . VAL B 1 8 ? 4.609 25.5 21.672 1 97.62 8 VAL B CA 1
ATOM 2470 C C . VAL B 1 8 ? 4.938 24.016 21.578 1 97.62 8 VAL B C 1
ATOM 2472 O O . VAL B 1 8 ? 5.496 23.438 22.516 1 97.62 8 VAL B O 1
ATOM 2475 N N . LEU B 1 9 ? 4.562 23.438 20.484 1 97.25 9 LEU B N 1
ATOM 2476 C CA . LEU B 1 9 ? 4.867 22.031 20.234 1 97.25 9 LEU B CA 1
ATOM 2477 C C . LEU B 1 9 ? 6.047 21.891 19.266 1 97.25 9 LEU B C 1
ATOM 2479 O O . LEU B 1 9 ? 6.039 22.469 18.188 1 97.25 9 LEU B O 1
ATOM 2483 N N . LEU B 1 10 ? 6.977 21.062 19.672 1 96.56 10 LEU B N 1
ATOM 2484 C CA . LEU B 1 10 ? 8.234 20.984 18.938 1 96.56 10 LEU B CA 1
ATOM 2485 C C . LEU B 1 10 ? 8.406 19.594 18.328 1 96.56 10 LEU B C 1
ATOM 2487 O O . LEU B 1 10 ? 8.102 18.594 18.953 1 96.56 10 LEU B O 1
ATOM 2491 N N . LYS B 1 11 ? 8.852 19.578 17.062 1 94.94 11 LYS B N 1
ATOM 2492 C CA . LYS B 1 11 ? 9.352 18.344 16.484 1 94.94 11 LYS B CA 1
ATOM 2493 C C . LYS B 1 11 ? 10.562 17.828 17.25 1 94.94 11 LYS B C 1
ATOM 2495 O O . LYS B 1 11 ? 11.508 18.578 17.516 1 94.94 11 LYS B O 1
ATOM 2500 N N . PRO B 1 12 ? 10.547 16.562 17.516 1 87.69 12 PRO B N 1
ATOM 2501 C CA . PRO B 1 12 ? 11.703 16.016 18.234 1 87.69 12 PRO B CA 1
ATOM 2502 C C . PRO B 1 12 ? 12.977 16.031 17.391 1 87.69 12 PRO B C 1
ATOM 2504 O O . PRO B 1 12 ? 12.93 15.789 16.188 1 87.69 12 PRO B O 1
ATOM 2507 N N . LEU B 1 13 ? 14.047 16.219 17.984 1 78.94 13 LEU B N 1
ATOM 2508 C CA . LEU B 1 13 ? 15.336 16.328 17.312 1 78.94 13 LEU B CA 1
ATOM 2509 C C . LEU B 1 13 ? 15.789 14.969 16.797 1 78.94 13 LEU B C 1
ATOM 2511 O O . LEU B 1 13 ? 16.5 14.891 15.789 1 78.94 13 LEU B O 1
ATOM 2515 N N . ASP B 1 14 ? 15.367 13.906 17.469 1 72.56 14 ASP B N 1
ATOM 2516 C CA . ASP B 1 14 ? 15.82 12.555 17.125 1 72.56 14 ASP B CA 1
ATOM 2517 C C . ASP B 1 14 ? 15.18 12.062 15.836 1 72.56 14 ASP B C 1
ATOM 2519 O O . ASP B 1 14 ? 15.648 11.094 15.234 1 72.56 14 ASP B O 1
ATOM 2523 N N . VAL B 1 15 ? 14.203 12.711 15.367 1 68.94 15 VAL B N 1
ATOM 2524 C CA . VAL B 1 15 ? 13.531 12.336 14.125 1 68.94 15 VAL B CA 1
ATOM 2525 C C . VAL B 1 15 ? 14.438 12.641 12.93 1 68.94 15 VAL B C 1
ATOM 2527 O O . VAL B 1 15 ? 14.375 11.953 11.906 1 68.94 15 VAL B O 1
ATOM 2530 N N . ILE B 1 16 ? 15.211 13.609 13.055 1 67.38 16 ILE B N 1
ATOM 2531 C CA . ILE B 1 16 ? 16.062 14.07 11.961 1 67.38 16 ILE B CA 1
ATOM 2532 C C . ILE B 1 16 ? 17.297 13.188 11.867 1 67.38 16 ILE B C 1
ATOM 2534 O O . ILE B 1 16 ? 17.734 12.828 10.766 1 67.38 16 ILE B O 1
ATOM 2538 N N . CYS B 1 17 ? 17.891 12.797 12.984 1 57.28 17 CYS B N 1
ATOM 2539 C CA . CYS B 1 17 ? 19.078 11.953 13.008 1 57.28 17 CYS B CA 1
ATOM 2540 C C . CYS B 1 17 ? 18.859 10.719 13.875 1 57.28 17 CYS B C 1
ATOM 2542 O O . CYS B 1 17 ? 19.109 10.75 15.086 1 57.28 17 CYS B O 1
ATOM 2544 N N . PRO B 1 18 ? 18.109 9.68 13.289 1 52.34 18 PRO B N 1
ATOM 2545 C CA . PRO B 1 18 ? 17.891 8.523 14.164 1 52.34 18 PRO B CA 1
ATOM 2546 C C . PRO B 1 18 ? 19.188 7.969 14.742 1 52.34 18 PRO B C 1
ATOM 2548 O O . PRO B 1 18 ? 19.172 7.207 15.711 1 52.34 18 PRO B O 1
ATOM 2551 N N . SER B 1 19 ? 20.281 7.98 14.062 1 47.25 19 SER B N 1
ATOM 2552 C CA . SER B 1 19 ? 21.516 7.305 14.461 1 47.25 19 SER B CA 1
ATOM 2553 C C . SER B 1 19 ? 22.031 7.844 15.789 1 47.25 19 SER B C 1
ATOM 2555 O O . SER B 1 19 ? 22.891 7.23 16.422 1 47.25 19 SER B O 1
ATOM 2557 N N . GLN B 1 20 ? 21.891 9.094 16.047 1 42.25 20 GLN B N 1
ATOM 2558 C CA . GLN B 1 20 ? 22.75 9.555 17.125 1 42.25 20 GLN B CA 1
ATOM 2559 C C . GLN B 1 20 ? 22.422 8.82 18.438 1 42.25 20 GLN B C 1
ATOM 2561 O O . GLN B 1 20 ? 23.219 8.836 19.375 1 42.25 20 GLN B O 1
ATOM 2566 N N . HIS B 1 21 ? 21.203 8.539 18.812 1 37.91 21 HIS B N 1
ATOM 2567 C CA . HIS B 1 21 ? 21.172 7.949 20.141 1 37.91 21 HIS B CA 1
ATOM 2568 C C . HIS B 1 21 ? 21.484 6.457 20.094 1 37.91 21 HIS B C 1
ATOM 2570 O O . HIS B 1 21 ? 21.531 5.793 21.125 1 37.91 21 HIS B O 1
ATOM 2576 N N . SER B 1 22 ? 20.797 5.566 19.281 1 38.22 22 SER B N 1
ATOM 2577 C CA . SER B 1 22 ? 21.156 4.203 19.641 1 38.22 22 SER B CA 1
ATOM 2578 C C . SER B 1 22 ? 22.641 3.936 19.344 1 38.22 22 SER B C 1
ATOM 2580 O O . SER B 1 22 ? 23.266 4.66 18.562 1 38.22 22 SER B O 1
ATOM 2582 N N . ASN B 1 23 ? 23.234 2.596 19.766 1 35.47 23 ASN B N 1
ATOM 2583 C CA . ASN B 1 23 ? 24.594 2.104 19.797 1 35.47 23 ASN B CA 1
ATOM 2584 C C . ASN B 1 23 ? 25.312 2.346 18.469 1 35.47 23 ASN B C 1
ATOM 2586 O O . ASN B 1 23 ? 24.672 2.555 17.438 1 35.47 23 ASN B O 1
ATOM 2590 N N . GLY B 1 24 ? 26.719 2.115 18.359 1 36.66 24 GLY B N 1
ATOM 2591 C CA . GLY B 1 24 ? 27.891 2.113 17.5 1 36.66 24 GLY B CA 1
ATOM 2592 C C . GLY B 1 24 ? 27.594 1.742 16.062 1 36.66 24 GLY B C 1
ATOM 2593 O O . GLY B 1 24 ? 28.453 1.881 15.188 1 36.66 24 GLY B O 1
ATOM 2594 N N . SER B 1 25 ? 26.656 0.782 15.727 1 38.44 25 SER B N 1
ATOM 2595 C CA . SER B 1 25 ? 26.703 0.053 14.461 1 38.44 25 SER B CA 1
ATOM 2596 C C . SER B 1 25 ? 25.969 0.82 13.359 1 38.44 25 SER B C 1
ATOM 2598 O O . SER B 1 25 ? 25.984 0.405 12.195 1 38.44 25 SER B O 1
ATOM 2600 N N . LEU B 1 26 ? 25.109 1.733 13.57 1 43.22 26 LEU B N 1
ATOM 2601 C CA . LEU B 1 26 ? 24.344 2.432 12.531 1 43.22 26 LEU B CA 1
ATOM 2602 C C . LEU B 1 26 ? 25.25 3.385 11.758 1 43.22 26 LEU B C 1
ATOM 2604 O O . LEU B 1 26 ? 25.031 3.633 10.57 1 43.22 26 LEU B O 1
ATOM 2608 N N . SER B 1 27 ? 26.078 4.25 12.477 1 43.47 27 SER B N 1
ATOM 2609 C CA . SER B 1 27 ? 27.062 5.133 11.875 1 43.47 27 SER B CA 1
ATOM 2610 C C . SER B 1 27 ? 27.828 4.434 10.75 1 43.47 27 SER B C 1
ATOM 2612 O O . SER B 1 27 ? 28.266 5.074 9.797 1 43.47 27 SER B O 1
ATOM 2614 N N . SER B 1 28 ? 28 3.168 11.047 1 44.28 28 SER B N 1
ATOM 2615 C CA . SER B 1 28 ? 28.875 2.498 10.102 1 44.28 28 SER B CA 1
ATOM 2616 C C . SER B 1 28 ? 28.188 2.295 8.75 1 44.28 28 SER B C 1
ATOM 2618 O O . SER B 1 28 ? 28.859 2.125 7.727 1 44.28 28 SER B O 1
ATOM 2620 N N . ARG B 1 29 ? 26.766 2.316 8.844 1 48.44 29 ARG B N 1
ATOM 2621 C CA . ARG B 1 29 ? 26.219 1.93 7.543 1 48.44 29 ARG B CA 1
ATOM 2622 C C . ARG B 1 29 ? 25.938 3.156 6.684 1 48.44 29 ARG B C 1
ATOM 2624 O O . ARG B 1 29 ? 25.781 3.043 5.465 1 48.44 29 ARG B O 1
ATOM 2631 N N . LEU B 1 30 ? 25.531 4.367 7.398 1 57.19 30 LEU B N 1
ATOM 2632 C CA . LEU B 1 30 ? 25.469 5.512 6.496 1 57.19 30 LEU B CA 1
ATOM 2633 C C . LEU B 1 30 ? 26.859 6.047 6.18 1 57.19 30 LEU B C 1
ATOM 2635 O O . LEU B 1 30 ? 27.422 6.805 6.969 1 57.19 30 LEU B O 1
ATOM 2639 N N . LYS B 1 31 ? 27.391 5.5 5.305 1 62.84 31 LYS B N 1
ATOM 2640 C CA . LYS B 1 31 ? 28.797 5.688 4.969 1 62.84 31 LYS B CA 1
ATOM 2641 C C . LYS B 1 31 ? 29 6.91 4.078 1 62.84 31 LYS B C 1
ATOM 2643 O O . LYS B 1 31 ? 30.125 7.383 3.9 1 62.84 31 LYS B O 1
ATOM 2648 N N . ASN B 1 32 ? 27.781 7.566 3.723 1 75.94 32 ASN B N 1
ATOM 2649 C CA . ASN B 1 32 ? 28.016 8.656 2.789 1 75.94 32 ASN B CA 1
ATOM 2650 C C . ASN B 1 32 ? 28.172 9.992 3.516 1 75.94 32 ASN B C 1
ATOM 2652 O O . ASN B 1 32 ? 27.219 10.5 4.098 1 75.94 32 ASN B O 1
ATOM 2656 N N . PRO B 1 33 ? 29.297 10.594 3.625 1 82.88 33 PRO B N 1
ATOM 2657 C CA . PRO B 1 33 ? 29.562 11.828 4.363 1 82.88 33 PRO B CA 1
ATOM 2658 C C . PRO B 1 33 ? 28.641 12.969 3.949 1 82.88 33 PRO B C 1
ATOM 2660 O O . PRO B 1 33 ? 28.312 13.828 4.77 1 82.88 33 PRO B O 1
ATOM 2663 N N . LYS B 1 34 ? 28.297 13.047 2.715 1 86 34 LYS B N 1
ATOM 2664 C CA . LYS B 1 34 ? 27.391 14.102 2.244 1 86 34 LYS B CA 1
ATOM 2665 C C . LYS B 1 34 ? 26.031 14.008 2.924 1 86 34 LYS B C 1
ATOM 2667 O O . LYS B 1 34 ? 25.438 15.031 3.258 1 86 34 LYS B O 1
ATOM 2672 N N . ILE B 1 35 ? 25.562 12.852 3.139 1 85.44 35 ILE B N 1
ATOM 2673 C CA . ILE B 1 35 ? 24.281 12.625 3.789 1 85.44 35 ILE B CA 1
ATOM 2674 C C . ILE B 1 35 ? 24.359 13.039 5.258 1 85.44 35 ILE B C 1
ATOM 2676 O O . ILE B 1 35 ? 23.438 13.664 5.789 1 85.44 35 ILE B O 1
ATOM 2680 N N . LEU B 1 36 ? 25.438 12.703 5.84 1 86.12 36 LEU B N 1
ATOM 2681 C CA . LEU B 1 36 ? 25.625 13.047 7.242 1 86.12 36 LEU B CA 1
ATOM 2682 C C . LEU B 1 36 ? 25.656 14.562 7.434 1 86.12 36 LEU B C 1
ATOM 2684 O O . LEU B 1 36 ? 25.047 15.086 8.383 1 86.12 36 LEU B O 1
ATOM 2688 N N . LYS B 1 37 ? 26.344 15.195 6.539 1 90.69 37 LYS B N 1
ATOM 2689 C CA . LYS B 1 37 ? 26.406 16.656 6.594 1 90.69 37 LYS B CA 1
ATOM 2690 C C . LYS B 1 37 ? 25.016 17.266 6.41 1 90.69 37 LYS B C 1
ATOM 2692 O O . LYS B 1 37 ? 24.656 18.234 7.09 1 90.69 37 LYS B O 1
ATOM 2697 N N . HIS B 1 38 ? 24.328 16.703 5.516 1 91.19 38 HIS B N 1
ATOM 2698 C CA . HIS B 1 38 ? 22.969 17.172 5.262 1 91.19 38 HIS B CA 1
ATOM 2699 C C . HIS B 1 38 ? 22.094 17.016 6.504 1 91.19 38 HIS B C 1
ATOM 2701 O O . HIS B 1 38 ? 21.359 17.938 6.871 1 91.19 38 HIS B O 1
ATOM 2707 N N . LEU B 1 39 ? 22.172 15.969 7.141 1 89.5 39 LEU B N 1
ATOM 2708 C CA . LEU B 1 39 ? 21.391 15.695 8.344 1 89.5 39 LEU B CA 1
ATOM 2709 C C . LEU B 1 39 ? 21.766 16.656 9.461 1 89.5 39 LEU B C 1
ATOM 2711 O O . LEU B 1 39 ? 20.891 17.156 10.18 1 89.5 39 LEU B O 1
ATOM 2715 N N . ASP B 1 40 ? 23.031 16.922 9.57 1 91.25 40 ASP B N 1
ATOM 2716 C CA . ASP B 1 40 ? 23.5 17.875 10.562 1 91.25 40 ASP B CA 1
ATOM 2717 C C . ASP B 1 40 ? 22.953 19.266 10.289 1 91.25 40 ASP B C 1
ATOM 2719 O O . ASP B 1 40 ? 22.562 19.984 11.219 1 91.25 40 ASP B O 1
ATOM 2723 N N . ASN B 1 41 ? 23 19.578 9.055 1 93.94 41 ASN B N 1
ATOM 2724 C CA . ASN B 1 41 ? 22.469 20.875 8.656 1 93.94 41 ASN B CA 1
ATOM 2725 C C . ASN B 1 41 ? 20.984 21 8.984 1 93.94 41 ASN B C 1
ATOM 2727 O O . ASN B 1 41 ? 20.547 22.031 9.469 1 93.94 41 ASN B O 1
ATOM 2731 N N . ARG B 1 42 ? 20.266 19.953 8.773 1 94.06 42 ARG B N 1
ATOM 2732 C CA . ARG B 1 42 ? 18.844 19.953 9.07 1 94.06 42 ARG B CA 1
ATOM 2733 C C . ARG B 1 42 ? 18.594 20.125 10.57 1 94.06 42 ARG B C 1
ATOM 2735 O O . ARG B 1 42 ? 17.688 20.859 10.969 1 94.06 42 ARG B O 1
ATOM 2742 N N . LEU B 1 43 ? 19.406 19.453 11.344 1 93.62 43 LEU B N 1
ATOM 2743 C CA . LEU B 1 43 ? 19.297 19.547 12.789 1 93.62 43 LEU B CA 1
ATOM 2744 C C . LEU B 1 43 ? 19.547 20.969 13.266 1 93.62 43 LEU B C 1
ATOM 2746 O O . LEU B 1 43 ? 18.812 21.484 14.109 1 93.62 43 LEU B O 1
ATOM 2750 N N . GLN B 1 44 ? 20.531 21.531 12.727 1 95.19 44 GLN B N 1
ATOM 2751 C CA . GLN B 1 44 ? 20.891 22.891 13.109 1 95.19 44 GLN B CA 1
ATOM 2752 C C . GLN B 1 44 ? 19.781 23.875 12.711 1 95.19 44 GLN B C 1
ATOM 2754 O O . GLN B 1 44 ? 19.438 24.781 13.484 1 95.19 44 GLN B O 1
ATOM 2759 N N . ALA B 1 45 ? 19.266 23.672 11.523 1 95.56 45 ALA B N 1
ATOM 2760 C CA . ALA B 1 45 ? 18.188 24.531 11.062 1 95.56 45 ALA B CA 1
ATOM 2761 C C . ALA B 1 45 ? 16.984 24.469 12.016 1 95.56 45 ALA B C 1
ATOM 2763 O O . ALA B 1 45 ? 16.406 25.5 12.359 1 95.56 45 ALA B O 1
ATOM 2764 N N . HIS B 1 46 ? 16.656 23.297 12.43 1 96 46 HIS B N 1
ATOM 2765 C CA . HIS B 1 46 ? 15.539 23.094 13.352 1 96 46 HIS B CA 1
ATOM 2766 C C . HIS B 1 46 ? 15.828 23.734 14.703 1 96 46 HIS B C 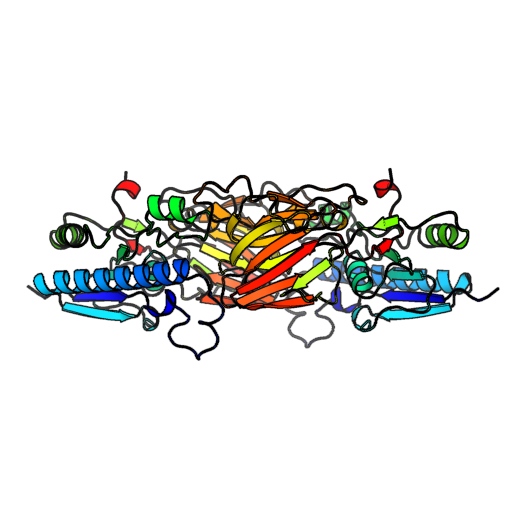1
ATOM 2768 O O . HIS B 1 46 ? 14.977 24.438 15.258 1 96 46 HIS B O 1
ATOM 2774 N N . ARG B 1 47 ? 17.016 23.609 15.203 1 96 47 ARG B N 1
ATOM 2775 C CA . ARG B 1 47 ? 17.406 24.203 16.469 1 96 47 ARG B CA 1
ATOM 2776 C C . ARG B 1 47 ? 17.359 25.734 16.391 1 96 47 ARG B C 1
ATOM 2778 O O . ARG B 1 47 ? 16.875 26.391 17.312 1 96 47 ARG B O 1
ATOM 2785 N N . ASP B 1 48 ? 17.875 26.219 15.344 1 97.12 48 ASP B N 1
ATOM 2786 C CA . ASP B 1 48 ? 17.875 27.656 15.148 1 97.12 48 ASP B CA 1
ATOM 2787 C C . ASP B 1 48 ? 16.453 28.219 15.109 1 97.12 48 ASP B C 1
ATOM 2789 O O . ASP B 1 48 ? 16.172 29.266 15.695 1 97.12 48 ASP B O 1
ATOM 2793 N N . ALA B 1 49 ? 15.625 27.484 14.414 1 97.56 49 ALA B N 1
ATOM 2794 C CA . ALA B 1 49 ? 14.227 27.922 14.312 1 97.56 49 ALA B CA 1
ATOM 2795 C C . ALA B 1 49 ? 13.555 27.922 15.68 1 97.56 49 ALA B C 1
ATOM 2797 O O . ALA B 1 49 ? 12.844 28.875 16.016 1 97.56 49 ALA B O 1
ATOM 2798 N N . ILE B 1 50 ? 13.789 26.875 16.438 1 96.94 50 ILE B N 1
ATOM 2799 C CA . ILE B 1 50 ? 13.242 26.797 17.797 1 96.94 50 ILE B CA 1
ATOM 2800 C C . ILE B 1 50 ? 13.727 27.984 18.625 1 96.94 50 ILE B C 1
ATOM 2802 O O . ILE B 1 50 ? 12.93 28.672 19.25 1 96.94 50 ILE B O 1
ATOM 2806 N N . GLY B 1 51 ? 15.023 28.203 18.594 1 96.69 51 GLY B N 1
ATOM 2807 C CA . GLY B 1 51 ? 15.617 29.297 19.328 1 96.69 51 GLY B CA 1
ATOM 2808 C C . GLY B 1 51 ? 15.047 30.656 18.938 1 96.69 51 GLY B C 1
ATOM 2809 O O . GLY B 1 51 ? 14.727 31.469 19.812 1 96.69 51 GLY B O 1
ATOM 2810 N N . PHE B 1 52 ? 14.922 30.797 17.703 1 97.5 52 PHE B N 1
ATOM 2811 C CA . PHE B 1 52 ? 14.391 32.062 17.203 1 97.5 52 PHE B CA 1
ATOM 2812 C C . PHE B 1 52 ? 12.969 32.281 17.703 1 97.5 52 PHE B C 1
ATOM 2814 O O . PHE B 1 52 ? 12.633 33.344 18.188 1 97.5 52 PHE B O 1
ATOM 2821 N N . CYS B 1 53 ? 12.109 31.297 17.516 1 97.44 53 CYS B N 1
ATOM 2822 C CA . CYS B 1 53 ? 10.711 31.406 17.938 1 97.44 53 CYS B CA 1
ATOM 2823 C C . CYS B 1 53 ? 10.602 31.703 19.422 1 97.44 53 CYS B C 1
ATOM 2825 O O . CYS B 1 53 ? 9.828 32.562 19.828 1 97.44 53 CYS B O 1
ATOM 2827 N N . GLN B 1 54 ? 11.391 31.016 20.172 1 95.88 54 GLN B N 1
ATOM 2828 C CA . GLN B 1 54 ? 11.375 31.219 21.625 1 95.88 54 GLN B CA 1
ATOM 2829 C C . GLN B 1 54 ? 11.805 32.625 21.984 1 95.88 54 GLN B C 1
ATOM 2831 O O . GLN B 1 54 ? 11.211 33.25 22.875 1 95.88 54 GLN B O 1
ATOM 2836 N N . ASN B 1 55 ? 12.812 33.125 21.312 1 97.25 55 ASN B N 1
ATOM 2837 C CA . ASN B 1 55 ? 13.289 34.469 21.562 1 97.25 55 ASN B CA 1
ATOM 2838 C C . ASN B 1 55 ? 12.219 35.5 21.234 1 97.25 55 ASN B C 1
ATOM 2840 O O . ASN B 1 55 ? 12.023 36.469 21.984 1 97.25 55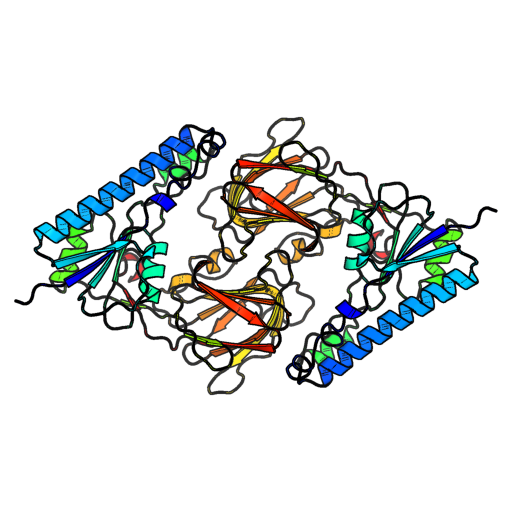 ASN B O 1
ATOM 2844 N N . VAL B 1 56 ? 11.562 35.312 20.141 1 97.5 56 VAL B N 1
ATOM 2845 C CA . VAL B 1 56 ? 10.508 36.219 19.719 1 97.5 56 VAL B CA 1
ATOM 2846 C C . VAL B 1 56 ? 9.383 36.219 20.75 1 97.5 56 VAL B C 1
ATOM 2848 O O . VAL B 1 56 ? 8.883 37.281 21.141 1 97.5 56 VAL B O 1
ATOM 2851 N N . LEU B 1 57 ? 8.977 35.062 21.219 1 96.62 57 LEU B N 1
ATOM 2852 C CA . LEU B 1 57 ? 7.895 34.938 22.188 1 96.62 57 LEU B CA 1
ATOM 2853 C C . LEU B 1 57 ? 8.273 35.594 23.5 1 96.62 57 LEU B C 1
ATOM 2855 O O . LEU B 1 57 ? 7.445 36.281 24.125 1 96.62 57 LEU B O 1
ATOM 2859 N N . LYS B 1 58 ? 9.516 35.469 23.891 1 95.5 58 LYS B N 1
ATOM 2860 C CA . LYS B 1 58 ? 10.016 36.094 25.109 1 95.5 58 LYS B CA 1
ATOM 2861 C C . LYS B 1 58 ? 10.008 37.625 25 1 95.5 58 LYS B C 1
ATOM 2863 O O . LYS B 1 58 ? 9.57 38.312 25.906 1 95.5 58 LYS B O 1
ATOM 2868 N N . LYS B 1 59 ? 10.461 38.062 23.906 1 95.81 59 LYS B N 1
ATOM 2869 C CA . LYS B 1 59 ? 10.516 39.5 23.641 1 95.81 59 LYS B CA 1
ATOM 2870 C C . LYS B 1 59 ? 9.125 40.125 23.719 1 95.81 59 LYS B C 1
ATOM 2872 O O . LYS B 1 59 ? 8.977 41.25 24.156 1 95.81 59 LYS B O 1
ATOM 2877 N N . LYS B 1 60 ? 8.133 39.344 23.344 1 95.12 60 LYS B N 1
ATOM 2878 C CA . LYS B 1 60 ? 6.766 39.875 23.312 1 95.12 60 LYS B CA 1
ATOM 2879 C C . LYS B 1 60 ? 6.02 39.562 24.594 1 95.12 60 LYS B C 1
ATOM 2881 O O . LYS B 1 60 ? 4.812 39.781 24.703 1 95.12 60 LYS B O 1
ATOM 2886 N N . SER B 1 61 ? 6.648 39.031 25.562 1 94.31 61 SER B N 1
ATOM 2887 C CA . SER B 1 61 ? 6.141 38.781 26.906 1 94.31 61 SER B CA 1
ATOM 2888 C C . SER B 1 61 ? 4.957 37.812 26.875 1 94.31 61 SER B C 1
ATOM 2890 O O . SER B 1 61 ? 3.953 38.031 27.562 1 94.31 61 SER B O 1
ATOM 2892 N N . ILE B 1 62 ? 5.062 36.844 25.984 1 94.25 62 ILE B N 1
ATOM 2893 C CA . ILE B 1 62 ? 4.055 35.781 25.906 1 94.25 62 ILE B CA 1
ATOM 2894 C C . ILE B 1 62 ? 4.414 34.656 26.875 1 94.25 62 ILE B C 1
ATOM 2896 O O . ILE B 1 62 ? 5.57 34.25 26.938 1 94.25 62 ILE B O 1
ATOM 2900 N N . ASP B 1 63 ? 3.459 34.25 27.688 1 94.25 63 ASP B N 1
ATOM 2901 C CA . ASP B 1 63 ? 3.646 33.031 28.5 1 94.25 63 ASP B CA 1
ATOM 2902 C C . ASP B 1 63 ? 3.582 31.781 27.625 1 94.25 63 ASP B C 1
ATOM 2904 O O . ASP B 1 63 ? 2.566 31.516 26.984 1 94.25 63 ASP B O 1
ATOM 2908 N N . CYS B 1 64 ? 4.664 31.094 27.609 1 93.06 64 CYS B N 1
ATOM 2909 C CA . CYS B 1 64 ? 4.719 29.969 26.688 1 93.06 64 CYS B CA 1
ATOM 2910 C C . CYS B 1 64 ? 5.09 28.672 27.422 1 93.06 64 CYS B C 1
ATOM 2912 O O . CYS B 1 64 ? 5.957 28.688 28.297 1 93.06 64 CYS B O 1
ATOM 2914 N N . ILE B 1 65 ? 4.383 27.641 27.125 1 93.5 65 ILE B N 1
ATOM 2915 C CA . ILE B 1 65 ? 4.766 26.281 27.5 1 93.5 65 ILE B CA 1
ATOM 2916 C C . ILE B 1 65 ? 5.258 25.516 26.281 1 93.5 65 ILE B C 1
ATOM 2918 O O . ILE B 1 65 ? 4.527 25.375 25.297 1 93.5 65 ILE B O 1
ATOM 2922 N N . SER B 1 66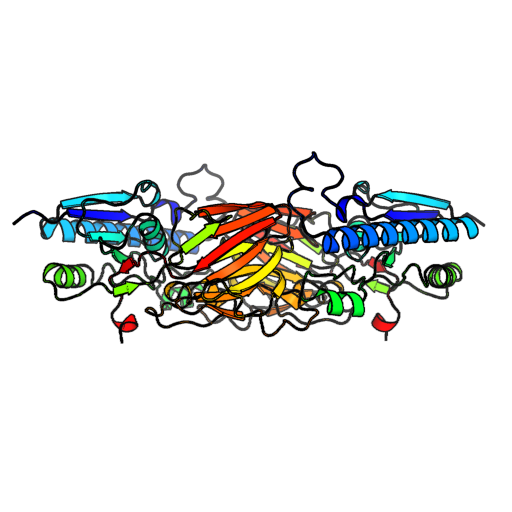 ? 6.504 25.062 26.328 1 94.62 66 SER B N 1
ATOM 2923 C CA . SER B 1 66 ? 7.105 24.344 25.203 1 94.62 66 SER B CA 1
ATOM 2924 C C . SER B 1 66 ? 7.25 22.859 25.516 1 94.62 66 SER B C 1
ATOM 2926 O O . SER B 1 66 ? 7.848 22.484 26.516 1 94.62 66 SER B O 1
ATOM 2928 N N . ILE B 1 67 ? 6.676 22.031 24.656 1 93.81 67 ILE B N 1
ATOM 2929 C CA . ILE B 1 67 ? 6.809 20.594 24.844 1 93.81 67 ILE B CA 1
ATOM 2930 C C . ILE B 1 67 ? 7.066 19.906 23.516 1 93.81 67 ILE B C 1
ATOM 2932 O O . ILE B 1 67 ? 6.777 20.469 22.453 1 93.81 67 ILE B O 1
ATOM 2936 N N . SER B 1 68 ? 7.66 18.703 23.609 1 93.12 68 SER B N 1
ATOM 2937 C CA . SER B 1 68 ? 7.789 17.875 22.406 1 93.12 68 SER B CA 1
ATOM 2938 C C . SER B 1 68 ? 6.434 17.328 21.969 1 93.12 68 SER B C 1
ATOM 2940 O O . SER B 1 68 ? 5.59 17 22.797 1 93.12 68 SER B O 1
ATOM 2942 N N . ARG B 1 69 ? 6.301 17.156 20.688 1 87.25 69 ARG B N 1
ATOM 2943 C CA . ARG B 1 69 ? 5.031 16.656 20.188 1 87.25 69 ARG B CA 1
ATOM 2944 C C . ARG B 1 69 ? 4.742 15.258 20.734 1 87.25 69 ARG B C 1
ATOM 2946 O O . ARG B 1 69 ? 3.584 14.852 20.844 1 87.25 69 ARG B O 1
ATOM 2953 N N . HIS B 1 70 ? 5.785 14.523 21.094 1 86.94 70 HIS B N 1
ATOM 2954 C CA . HIS B 1 70 ? 5.609 13.172 21.609 1 86.94 70 HIS B CA 1
ATOM 2955 C C . HIS B 1 70 ? 5.062 13.18 23.031 1 86.94 70 HIS B C 1
ATOM 2957 O O . HIS B 1 70 ? 4.594 12.148 23.531 1 86.94 70 HIS B O 1
ATOM 2963 N N . GLU B 1 71 ? 5.094 14.336 23.625 1 88.75 71 GLU B N 1
ATOM 2964 C CA . GLU B 1 71 ? 4.656 14.453 25 1 88.75 71 GLU B CA 1
ATOM 2965 C C . GLU B 1 71 ? 3.186 14.852 25.094 1 88.75 71 GLU B C 1
ATOM 2967 O O . GLU B 1 71 ? 2.582 14.789 26.172 1 88.75 71 GLU B O 1
ATOM 2972 N N . LEU B 1 72 ? 2.682 15.25 24.016 1 89.69 72 LEU B N 1
ATOM 2973 C CA . LEU B 1 72 ? 1.28 15.656 24 1 89.69 72 LEU B CA 1
ATOM 2974 C C . LEU B 1 72 ? 0.36 14.445 24.031 1 89.69 72 LEU B C 1
ATOM 2976 O O . LEU B 1 72 ? 0.33 13.656 23.094 1 89.69 72 LEU B O 1
ATOM 2980 N N . SER B 1 73 ? -0.356 14.273 25.125 1 90.88 73 SER B N 1
ATOM 2981 C CA . SER B 1 73 ? -1.192 13.086 25.266 1 90.88 73 SER B CA 1
ATOM 2982 C C . SER B 1 73 ? -2.605 13.453 25.703 1 90.88 73 SER B C 1
ATOM 2984 O O . SER B 1 73 ? -3.482 12.594 25.781 1 90.88 73 SER B O 1
ATOM 2986 N N . GLN B 1 74 ? -2.795 14.719 26.016 1 92.81 74 GLN B N 1
ATOM 2987 C CA . GLN B 1 74 ? -4.102 15.195 26.453 1 92.81 74 GLN B CA 1
ATOM 2988 C C . GLN B 1 74 ? -4.586 16.344 25.578 1 92.81 74 GLN B C 1
ATOM 2990 O O . GLN B 1 74 ? -3.781 17.031 24.938 1 92.81 74 GLN B O 1
ATOM 2995 N N . PRO B 1 75 ? -5.875 16.531 25.578 1 95.06 75 PRO B N 1
ATOM 2996 C CA . PRO B 1 75 ? -6.406 17.656 24.812 1 95.06 75 PRO B CA 1
ATOM 2997 C C . PRO B 1 75 ? -5.816 18.984 25.234 1 95.06 75 PRO B C 1
ATOM 2999 O O . PRO B 1 75 ? -5.582 19.219 26.422 1 95.06 75 PRO B O 1
ATOM 3002 N N . VAL B 1 76 ? -5.621 19.812 24.344 1 95.75 76 VAL B N 1
ATOM 3003 C CA . VAL B 1 76 ? -5.074 21.141 24.609 1 95.75 76 VAL B CA 1
ATOM 3004 C C . VAL B 1 76 ? -6.168 22.047 25.156 1 95.75 76 VAL B C 1
ATOM 3006 O O . VAL B 1 76 ? -7.258 22.141 24.594 1 95.75 76 VAL B O 1
ATOM 3009 N N . ARG B 1 77 ? -5.855 22.641 26.266 1 94.5 77 ARG B N 1
ATOM 3010 C CA . ARG B 1 77 ? -6.793 23.562 26.906 1 94.5 77 ARG B CA 1
ATOM 3011 C C . ARG B 1 77 ? -6.066 24.781 27.484 1 94.5 77 ARG B C 1
ATOM 3013 O O . ARG B 1 77 ? -4.848 24.734 27.672 1 94.5 77 ARG B O 1
ATOM 3020 N N . ASP B 1 78 ? -6.766 25.844 27.688 1 93.56 78 ASP B N 1
ATOM 3021 C CA . ASP B 1 78 ? -6.367 27 28.484 1 93.56 78 ASP B CA 1
ATOM 3022 C C . ASP B 1 78 ? -5.18 27.719 27.859 1 93.56 78 ASP B C 1
ATOM 3024 O O . ASP B 1 78 ? -4.258 28.141 28.547 1 93.56 78 ASP B O 1
ATOM 3028 N N . VAL B 1 79 ? -5.109 27.672 26.578 1 96.81 79 VAL B N 1
ATOM 3029 C CA . VAL B 1 79 ? -4.145 28.484 25.859 1 96.81 79 VAL B CA 1
ATOM 3030 C C . VAL B 1 79 ? -4.859 29.297 24.781 1 96.81 79 VAL B C 1
ATOM 3032 O O . VAL B 1 79 ? -5.953 28.922 24.344 1 96.81 79 VAL B O 1
ATOM 3035 N N . ASP B 1 80 ? -4.242 30.375 24.406 1 96.62 80 ASP B N 1
ATOM 3036 C CA . ASP B 1 80 ? -4.836 31.266 23.422 1 96.62 80 ASP B CA 1
ATOM 3037 C C . ASP B 1 80 ? -4.445 30.844 22 1 96.62 80 ASP B C 1
ATOM 3039 O O . ASP B 1 80 ? -5.137 31.188 21.031 1 96.62 80 ASP B O 1
ATOM 3043 N N . LEU B 1 81 ? -3.309 30.188 21.922 1 97.75 81 LEU B N 1
ATOM 3044 C CA . LEU B 1 81 ? -2.744 29.828 20.625 1 97.75 81 LEU B CA 1
ATOM 3045 C C . LEU B 1 81 ? -1.799 28.641 20.766 1 97.75 81 LEU B C 1
ATOM 3047 O O . LEU B 1 81 ? -1.052 28.547 21.75 1 97.75 81 LEU B O 1
ATOM 3051 N N . VAL B 1 82 ? -1.855 27.734 19.844 1 98.25 82 VAL B N 1
ATOM 3052 C CA . VAL B 1 82 ? -0.86 26.672 19.719 1 98.25 82 VAL B CA 1
ATOM 3053 C C . VAL B 1 82 ? 0.096 27 18.578 1 98.25 82 VAL B C 1
ATOM 3055 O O . VAL B 1 82 ? -0.339 27.359 17.469 1 98.25 82 VAL B O 1
ATOM 3058 N N . VAL B 1 83 ? 1.384 26.953 18.844 1 98.38 83 VAL B N 1
ATOM 3059 C CA . VAL B 1 83 ? 2.416 27.125 17.828 1 98.38 83 VAL B CA 1
ATOM 3060 C C . VAL B 1 83 ? 3.174 25.812 17.641 1 98.38 83 VAL B C 1
ATOM 3062 O O . VAL B 1 83 ? 3.715 25.266 18.594 1 98.38 83 VAL B O 1
ATOM 3065 N N . THR B 1 84 ? 3.133 25.281 16.453 1 98.31 84 THR B N 1
ATOM 3066 C CA . THR B 1 84 ? 3.93 24.094 16.172 1 98.31 84 THR B CA 1
ATOM 3067 C C . THR B 1 84 ? 5.199 24.469 15.406 1 98.31 84 THR B C 1
ATOM 3069 O O . THR B 1 84 ? 5.148 25.234 14.445 1 98.31 84 THR B O 1
ATOM 3072 N N . VAL B 1 85 ? 6.359 24 15.852 1 98.06 85 VAL B N 1
ATOM 3073 C CA . VAL B 1 85 ? 7.641 24.234 15.195 1 98.06 85 VAL B CA 1
ATOM 3074 C C . VAL B 1 85 ? 8.195 22.922 14.648 1 98.06 85 VAL B C 1
ATOM 3076 O O . VAL B 1 85 ? 8.633 22.062 15.422 1 98.06 85 VAL B O 1
ATOM 3079 N N . GLY B 1 86 ? 8.234 22.75 13.445 1 96.69 86 GLY B N 1
ATOM 3080 C CA . GLY B 1 86 ? 8.594 21.547 12.703 1 96.69 86 GLY B CA 1
ATOM 3081 C C . GLY B 1 86 ? 8.125 21.578 11.266 1 96.69 86 GLY B C 1
ATOM 3082 O O . GLY B 1 86 ? 8.75 22.219 10.414 1 96.69 86 GLY B O 1
ATOM 3083 N N . GLY B 1 87 ? 7.191 20.875 10.922 1 95.56 87 GLY B N 1
ATOM 3084 C CA . GLY B 1 87 ? 6.52 20.828 9.633 1 95.56 87 GLY B CA 1
ATOM 3085 C C . GLY B 1 87 ? 5.066 20.406 9.742 1 95.56 87 GLY B C 1
ATOM 3086 O O . GLY B 1 87 ? 4.441 20.562 10.789 1 95.56 87 GLY B O 1
ATOM 3087 N N . ASP B 1 88 ? 4.543 19.938 8.672 1 95.38 88 ASP B N 1
ATOM 3088 C CA . ASP B 1 88 ? 3.148 19.516 8.633 1 95.38 88 ASP B CA 1
ATOM 3089 C C . ASP B 1 88 ? 2.895 18.359 9.609 1 95.38 88 ASP B C 1
ATOM 3091 O O . ASP B 1 88 ? 1.834 18.297 10.234 1 95.38 88 ASP B O 1
ATOM 3095 N N . GLY B 1 89 ? 3.893 17.5 9.734 1 94.19 89 GLY B N 1
ATOM 3096 C CA . GLY B 1 89 ? 3.734 16.391 10.648 1 94.19 89 GLY B CA 1
ATOM 3097 C C . GLY B 1 89 ? 3.49 16.812 12.078 1 94.19 89 GLY B C 1
ATOM 3098 O O . GLY B 1 89 ? 2.662 16.219 12.781 1 94.19 89 GLY B O 1
ATOM 3099 N N . THR B 1 90 ? 4.211 17.781 12.5 1 95.81 90 THR B N 1
ATOM 3100 C CA . THR B 1 90 ? 4.039 18.297 13.852 1 95.81 90 THR B CA 1
ATOM 3101 C C . THR B 1 90 ? 2.672 18.953 14.008 1 95.81 90 THR B C 1
ATOM 3103 O O . THR B 1 90 ? 2 18.766 15.023 1 95.81 90 THR B O 1
ATOM 3106 N N . LEU B 1 91 ? 2.324 19.656 13.023 1 97.12 91 LEU B N 1
ATOM 3107 C CA . LEU B 1 91 ? 1.014 20.297 13.023 1 97.12 91 LEU B CA 1
ATOM 3108 C C . LEU B 1 91 ? -0.101 19.266 13.055 1 97.12 91 LEU B C 1
ATOM 3110 O O . LEU B 1 91 ? -1.075 19.406 13.797 1 97.12 91 LEU B O 1
ATOM 3114 N N . LEU B 1 92 ? 0.059 18.25 12.305 1 96.25 92 LEU B N 1
ATOM 3115 C CA . LEU B 1 92 ? -0.916 17.156 12.273 1 96.25 92 LEU B CA 1
ATOM 3116 C C . LEU B 1 92 ? -1.07 16.531 13.648 1 96.25 92 LEU B C 1
ATOM 3118 O O . LEU B 1 92 ? -2.189 16.266 14.102 1 96.25 92 LEU B O 1
ATOM 3122 N N . GLN B 1 93 ? -0.007 16.328 14.266 1 94.88 93 GLN B N 1
ATOM 3123 C CA . GLN B 1 93 ? -0.055 15.719 15.594 1 94.88 93 GLN B CA 1
ATOM 3124 C C . GLN B 1 93 ? -0.756 16.641 16.594 1 94.88 93 GLN B C 1
ATOM 3126 O O . GLN B 1 93 ? -1.561 16.172 17.406 1 94.88 93 GLN B O 1
ATOM 3131 N N . ALA B 1 94 ? -0.438 17.844 16.516 1 96.31 94 ALA B N 1
ATOM 3132 C CA . ALA B 1 94 ? -1.108 18.812 17.375 1 96.31 94 ALA B CA 1
ATOM 3133 C C . ALA B 1 94 ? -2.619 18.797 17.156 1 96.31 94 ALA B C 1
ATOM 3135 O O . ALA B 1 94 ? -3.391 18.812 18.125 1 96.31 94 ALA B O 1
ATOM 3136 N N . SER B 1 95 ? -3.01 18.703 15.977 1 97.5 95 SER B N 1
ATOM 3137 C CA . SER B 1 95 ? -4.418 18.797 15.602 1 97.5 95 SER B CA 1
ATOM 3138 C C . SER B 1 95 ? -5.242 17.688 16.25 1 97.5 95 SER B C 1
ATOM 3140 O O . SER B 1 95 ? -6.426 17.875 16.531 1 97.5 95 SER B O 1
ATOM 3142 N N . HIS B 1 96 ? -4.625 16.578 16.516 1 97 96 HIS B N 1
ATOM 3143 C CA . HIS B 1 96 ? -5.316 15.43 17.094 1 97 96 HIS B CA 1
ATOM 3144 C C . HIS B 1 96 ? -5.789 15.734 18.516 1 97 96 HIS B C 1
ATOM 3146 O O . HIS B 1 96 ? -6.652 15.031 19.047 1 97 96 HIS B O 1
ATOM 3152 N N . PHE B 1 97 ? -5.23 16.812 19.094 1 96.88 97 PHE B N 1
ATOM 3153 C CA . PHE B 1 97 ? -5.531 17.109 20.5 1 96.88 97 PHE B CA 1
ATOM 3154 C C . PHE B 1 97 ? -6.234 18.453 20.625 1 96.88 97 PHE B C 1
ATOM 3156 O O . PHE B 1 97 ? -6.348 19 21.734 1 96.88 97 PHE B O 1
ATOM 3163 N N . MET B 1 98 ? -6.688 18.922 19.531 1 96.88 98 MET B N 1
ATOM 3164 C CA . MET B 1 98 ? -7.273 20.266 19.547 1 96.88 98 MET B CA 1
ATOM 3165 C C . MET B 1 98 ? -8.75 20.219 19.188 1 96.88 98 MET B C 1
ATOM 3167 O O . MET B 1 98 ? -9.188 19.328 18.438 1 96.88 98 MET B O 1
ATOM 3171 N N . ASP B 1 99 ? -9.461 21.125 19.672 1 93.25 99 ASP B N 1
ATOM 3172 C CA . ASP B 1 99 ? -10.852 21.297 19.266 1 93.25 99 ASP B CA 1
ATOM 3173 C C . ASP B 1 99 ? -11.008 22.547 18.391 1 93.25 99 ASP B C 1
ATOM 3175 O O . ASP B 1 99 ? -10.055 22.984 17.75 1 93.25 99 ASP B O 1
ATOM 3179 N N . ASP B 1 100 ? -12.258 23.047 18.297 1 95.56 100 ASP B N 1
ATOM 3180 C CA . ASP B 1 100 ? -12.523 24.125 17.344 1 95.56 100 ASP B CA 1
ATOM 3181 C C . ASP B 1 100 ? -12.414 25.5 18.016 1 95.56 100 ASP B C 1
ATOM 3183 O O . ASP B 1 100 ? -12.852 26.5 17.469 1 95.56 100 ASP B O 1
ATOM 3187 N N . THR B 1 101 ? -11.781 25.578 19.172 1 95.69 101 THR B N 1
ATOM 3188 C CA . THR B 1 101 ? -11.773 26.844 19.906 1 95.69 101 THR B CA 1
ATOM 3189 C C . THR B 1 101 ? -10.406 27.516 19.844 1 95.69 101 THR B C 1
ATOM 3191 O O . THR B 1 101 ? -10.305 28.734 19.734 1 95.69 101 THR B O 1
ATOM 3194 N N . ILE B 1 102 ? -9.359 26.734 19.938 1 97.12 102 ILE B N 1
ATOM 3195 C CA . ILE B 1 102 ? -8 27.266 20 1 97.12 102 ILE B CA 1
ATOM 3196 C C . ILE B 1 102 ? -7.371 27.219 18.625 1 97.12 102 ILE B C 1
ATOM 3198 O O . ILE B 1 102 ? -7.348 26.172 17.969 1 97.12 102 ILE B O 1
ATOM 3202 N N . PRO B 1 103 ? -6.871 28.344 18.109 1 98.19 103 PRO B N 1
ATOM 3203 C CA . PRO B 1 103 ? -6.207 28.328 16.812 1 98.19 103 PRO B CA 1
ATOM 3204 C C . PRO B 1 103 ? -4.781 27.781 16.875 1 98.19 103 PRO B C 1
ATOM 3206 O O . PRO B 1 103 ? -4.18 27.734 17.953 1 98.19 103 PRO B O 1
ATOM 3209 N N . VAL B 1 104 ? -4.301 27.359 15.727 1 98.62 104 VAL B N 1
ATOM 3210 C CA . VAL B 1 104 ? -2.943 26.828 15.641 1 98.62 104 VAL B CA 1
ATOM 3211 C C . VAL B 1 104 ? -2.182 27.531 14.523 1 98.62 104 VAL B C 1
ATOM 3213 O O . VAL B 1 104 ? -2.746 27.812 13.461 1 98.62 104 VAL B O 1
ATOM 3216 N N . LEU B 1 105 ? -0.961 27.875 14.781 1 98.62 105 LEU B N 1
ATOM 3217 C CA . LEU B 1 105 ? 0 28.406 13.828 1 98.62 105 LEU B CA 1
ATOM 3218 C C . LEU B 1 105 ? 1.16 27.453 13.617 1 98.62 105 LEU B C 1
ATOM 3220 O O . LEU B 1 105 ? 1.87 27.109 14.57 1 98.62 105 LEU B O 1
ATOM 3224 N N . GLY B 1 106 ? 1.322 26.953 12.383 1 98.56 106 GLY B N 1
ATOM 3225 C CA . GLY B 1 106 ? 2.463 26.125 12.055 1 98.56 106 GLY B CA 1
ATOM 3226 C C . GLY B 1 106 ? 3.67 26.906 11.586 1 98.56 106 GLY B C 1
ATOM 3227 O O . GLY B 1 106 ? 3.537 27.844 10.789 1 98.56 106 GLY B O 1
ATOM 3228 N N . VAL B 1 107 ? 4.859 26.547 12.109 1 98.62 107 VAL B N 1
ATOM 3229 C CA . VAL B 1 107 ? 6.137 27.109 11.68 1 98.62 107 VAL B CA 1
ATOM 3230 C C . VAL B 1 107 ? 6.992 26.031 11.031 1 98.62 107 VAL B C 1
ATOM 3232 O O . VAL B 1 107 ? 7.344 25.031 11.68 1 98.62 107 VAL B O 1
ATOM 3235 N N . ASN B 1 108 ? 7.293 26.172 9.789 1 98.31 108 ASN B N 1
ATOM 3236 C CA . ASN B 1 108 ? 8.227 25.266 9.109 1 98.31 108 ASN B CA 1
ATOM 3237 C C . ASN B 1 108 ? 9.672 25.547 9.531 1 98.31 108 ASN B C 1
ATOM 3239 O O . ASN B 1 108 ? 10.273 26.531 9.102 1 98.31 108 ASN B O 1
ATOM 3243 N N . SER B 1 109 ? 10.234 24.641 10.305 1 98 109 SER B N 1
ATOM 3244 C CA . SER B 1 109 ? 11.523 24.922 10.922 1 98 109 SER B CA 1
ATOM 3245 C C . SER B 1 109 ? 12.672 24.562 9.984 1 98 109 SER B C 1
ATOM 3247 O O . SER B 1 109 ? 13.82 24.938 10.219 1 98 109 SER B O 1
ATOM 3249 N N . ASP B 1 110 ? 12.336 23.797 8.969 1 96.44 110 ASP B N 1
ATOM 3250 C CA . ASP B 1 110 ? 13.367 23.281 8.07 1 96.44 110 ASP B CA 1
ATOM 3251 C C . ASP B 1 110 ? 12.836 23.172 6.645 1 96.44 110 ASP B C 1
ATOM 3253 O O . ASP B 1 110 ? 12.742 22.062 6.102 1 96.44 110 ASP B O 1
ATOM 3257 N N . PRO B 1 111 ? 12.633 24.344 6.02 1 96.31 111 PRO B N 1
ATOM 3258 C CA . PRO B 1 111 ? 12.023 24.297 4.688 1 96.31 111 PRO B CA 1
ATOM 3259 C C . PRO B 1 111 ? 12.961 23.734 3.625 1 96.31 111 PRO B C 1
ATOM 3261 O O . PRO B 1 111 ? 14.164 23.984 3.668 1 96.31 111 PRO B O 1
ATOM 3264 N N . THR B 1 112 ? 12.445 23.031 2.734 1 94 112 THR B N 1
ATOM 3265 C CA . THR B 1 112 ? 13.188 22.5 1.6 1 94 112 THR B CA 1
ATOM 3266 C C . THR B 1 112 ? 13.797 23.625 0.773 1 94 112 THR B C 1
ATOM 3268 O O . THR B 1 112 ? 13.156 24.641 0.537 1 94 112 THR B O 1
ATOM 3271 N N . GLN B 1 113 ? 14.969 23.359 0.366 1 92.75 113 GLN B N 1
ATOM 3272 C CA . GLN B 1 113 ? 15.664 24.25 -0.558 1 92.75 113 GLN B CA 1
ATOM 3273 C C . GLN B 1 113 ? 15.773 23.625 -1.945 1 92.75 113 GLN B C 1
ATOM 3275 O O . GLN B 1 113 ? 16.547 22.688 -2.148 1 92.75 113 GLN B O 1
ATOM 3280 N N . PRO B 1 114 ? 15.133 24.141 -2.926 1 89.56 114 PRO B N 1
ATOM 3281 C CA . PRO B 1 114 ? 15.102 23.516 -4.25 1 89.56 114 PRO B CA 1
ATOM 3282 C C . PRO B 1 114 ? 16.5 23.328 -4.84 1 89.56 114 PRO B C 1
ATOM 3284 O O . PRO B 1 114 ? 16.781 22.297 -5.457 1 89.56 114 PRO B O 1
ATOM 3287 N N . ARG B 1 115 ? 17.359 24.312 -4.691 1 92.19 115 ARG B N 1
ATOM 3288 C CA . ARG B 1 115 ? 18.719 24.219 -5.234 1 92.19 115 ARG B CA 1
ATOM 3289 C C . ARG B 1 115 ? 19.484 23.062 -4.609 1 92.19 115 ARG B C 1
ATOM 3291 O O . ARG B 1 115 ? 20.219 22.359 -5.297 1 92.19 115 ARG B O 1
ATOM 3298 N N . GLU B 1 116 ? 19.25 22.922 -3.334 1 91.62 116 GLU B N 1
ATOM 3299 C CA . GLU B 1 116 ? 19.906 21.828 -2.633 1 91.62 116 GLU B CA 1
ATOM 3300 C C . GLU B 1 116 ? 19.438 20.469 -3.162 1 91.62 116 GLU B C 1
ATOM 3302 O O . GLU B 1 116 ? 20.234 19.547 -3.328 1 91.62 116 GLU B O 1
ATOM 3307 N N . VAL B 1 117 ? 18.203 20.328 -3.441 1 88.75 117 VAL B N 1
ATOM 3308 C CA . VAL B 1 117 ? 17.625 19.094 -3.967 1 88.75 117 VAL B CA 1
ATOM 3309 C C . VAL B 1 117 ? 18.219 18.797 -5.348 1 88.75 117 VAL B C 1
ATOM 3311 O O . VAL B 1 117 ? 18.625 17.656 -5.625 1 88.75 117 VAL B O 1
ATOM 3314 N N . GLU B 1 118 ? 18.297 19.797 -6.145 1 88.19 118 GLU B N 1
ATOM 3315 C CA . GLU B 1 118 ? 18.828 19.641 -7.496 1 88.19 118 GLU B CA 1
ATOM 3316 C C . GLU B 1 118 ? 20.297 19.234 -7.469 1 88.19 118 GLU B C 1
ATOM 3318 O O . GLU B 1 118 ? 20.719 18.328 -8.195 1 88.19 118 GLU B O 1
ATOM 3323 N N . GLU B 1 119 ? 21.031 19.844 -6.637 1 90.19 119 GLU B N 1
ATOM 3324 C CA . GLU B 1 119 ? 22.484 19.625 -6.582 1 90.19 119 GLU B CA 1
ATOM 3325 C C . GLU B 1 119 ? 22.812 18.25 -6.012 1 90.19 119 GLU B C 1
ATOM 3327 O O . GLU B 1 119 ? 23.828 17.656 -6.363 1 90.19 119 GLU B O 1
ATOM 3332 N N . SER B 1 120 ? 21.953 17.734 -5.199 1 88.25 120 SER B N 1
ATOM 3333 C CA . SER B 1 120 ? 22.25 16.5 -4.488 1 88.25 120 SER B CA 1
ATOM 3334 C C . SER B 1 120 ? 21.562 15.305 -5.148 1 88.25 120 SER B C 1
ATOM 3336 O O . SER B 1 120 ? 21.75 14.156 -4.723 1 88.25 120 SER B O 1
ATOM 3338 N N . ASN B 1 121 ? 20.844 15.531 -6.195 1 82.94 121 ASN B N 1
ATOM 3339 C CA . ASN B 1 121 ? 19.938 14.531 -6.758 1 82.94 121 ASN B CA 1
ATOM 3340 C C . ASN B 1 121 ? 20.703 13.297 -7.23 1 82.94 121 ASN B C 1
ATOM 3342 O O . ASN B 1 121 ? 20.156 12.188 -7.227 1 82.94 121 ASN B O 1
ATOM 3346 N N . GLU B 1 122 ? 21.922 13.445 -7.602 1 83.31 122 GLU B N 1
ATOM 3347 C CA . GLU B 1 122 ? 22.719 12.328 -8.094 1 83.31 122 GLU B CA 1
ATOM 3348 C C . GLU B 1 122 ? 23.234 11.469 -6.949 1 83.31 122 GLU B C 1
ATOM 3350 O O . GLU B 1 122 ? 23.688 10.336 -7.164 1 83.31 122 GLU B O 1
ATOM 3355 N N . ASP B 1 123 ? 23.031 12.023 -5.762 1 85.31 123 ASP B N 1
ATOM 3356 C CA . ASP B 1 123 ? 23.625 11.32 -4.629 1 85.31 123 ASP B CA 1
ATOM 3357 C C . ASP B 1 123 ? 22.547 10.812 -3.674 1 85.31 123 ASP B C 1
ATOM 3359 O O . ASP B 1 123 ? 22.547 9.641 -3.293 1 85.31 123 ASP B O 1
ATOM 3363 N N . PHE B 1 124 ? 21.734 11.773 -3.275 1 86.38 124 PHE B N 1
ATOM 3364 C CA . PHE B 1 124 ? 20.688 11.422 -2.328 1 86.38 124 PHE B CA 1
ATOM 3365 C C . PHE B 1 124 ? 19.531 12.422 -2.404 1 86.38 124 PHE B C 1
ATOM 3367 O O . PHE B 1 124 ? 19.641 13.461 -3.062 1 86.38 124 PHE B O 1
ATOM 3374 N N . ASP B 1 125 ? 18.422 12.086 -1.737 1 86.5 125 ASP B N 1
ATOM 3375 C CA . ASP B 1 125 ? 17.25 12.961 -1.651 1 86.5 125 ASP B CA 1
ATOM 3376 C C . ASP B 1 125 ? 17.438 14.008 -0.551 1 86.5 125 ASP B C 1
ATOM 3378 O O . ASP B 1 125 ? 17.312 13.695 0.635 1 86.5 125 ASP B O 1
ATOM 3382 N N . ALA B 1 126 ? 17.625 15.219 -0.982 1 89.31 126 ALA B N 1
ATOM 3383 C CA . ALA B 1 126 ? 17.922 16.281 -0.019 1 89.31 126 ALA B CA 1
ATOM 3384 C C . ALA B 1 126 ? 16.656 17.047 0.348 1 89.31 126 ALA B C 1
ATOM 3386 O O . ALA B 1 126 ? 16.719 18.141 0.901 1 89.31 126 ALA B O 1
ATOM 3387 N N . THR B 1 127 ? 15.5 16.469 0.024 1 89.25 127 THR B N 1
ATOM 3388 C CA . THR B 1 127 ? 14.242 17.125 0.36 1 89.25 127 THR B CA 1
ATOM 3389 C C . THR B 1 127 ? 14.086 17.266 1.872 1 89.25 127 THR B C 1
ATOM 3391 O O . THR B 1 127 ? 14.391 16.328 2.619 1 89.25 127 THR B O 1
ATOM 3394 N N . ARG B 1 128 ? 13.664 18.484 2.275 1 92.38 128 ARG B N 1
ATOM 3395 C CA . ARG B 1 128 ? 13.406 18.766 3.682 1 92.38 128 ARG B CA 1
ATOM 3396 C C . ARG B 1 128 ? 11.914 18.875 3.957 1 92.38 128 ARG B C 1
ATOM 3398 O O . ARG B 1 128 ? 11.141 18.016 3.539 1 92.38 128 ARG B O 1
ATOM 3405 N N . SER B 1 129 ? 11.508 19.797 4.758 1 93.25 129 SER B N 1
ATOM 3406 C CA . SER B 1 129 ? 10.086 19.922 5.082 1 93.25 129 SER B CA 1
ATOM 3407 C C . SER B 1 129 ? 9.359 20.781 4.055 1 93.25 129 SER B C 1
ATOM 3409 O O . SER B 1 129 ? 9.836 21.859 3.693 1 93.25 129 SER B O 1
ATOM 3411 N N . THR B 1 130 ? 8.227 20.312 3.605 1 91.5 130 THR B N 1
ATOM 3412 C CA . THR B 1 130 ? 7.395 21.094 2.697 1 91.5 130 THR B CA 1
ATOM 3413 C C . THR B 1 130 ? 6.652 22.203 3.453 1 91.5 130 THR B C 1
ATOM 3415 O O . THR B 1 130 ? 6.66 23.359 3.033 1 91.5 130 THR B O 1
ATOM 3418 N N . GLY B 1 131 ? 6.078 21.891 4.496 1 95.44 131 GLY B N 1
ATOM 3419 C CA . GLY B 1 131 ? 5.363 22.859 5.312 1 95.44 131 GLY B CA 1
ATOM 3420 C C . GLY B 1 131 ? 4.145 23.438 4.617 1 95.44 131 GLY B C 1
ATOM 3421 O O . GLY B 1 131 ? 3.953 24.656 4.609 1 95.44 131 GLY B O 1
ATOM 3422 N N . TYR B 1 132 ? 3.35 22.609 4.047 1 95.06 132 TYR B N 1
ATOM 3423 C CA . TYR B 1 132 ? 2.197 23.031 3.26 1 95.06 132 TYR B CA 1
ATOM 3424 C C . TYR B 1 132 ? 1.229 23.844 4.105 1 95.06 132 TYR B C 1
ATOM 3426 O O . TYR B 1 132 ? 0.699 24.859 3.645 1 95.06 132 TYR B O 1
ATOM 3434 N N . LEU B 1 133 ? 1.034 23.469 5.32 1 97.06 133 LEU B N 1
ATOM 3435 C CA . LEU B 1 133 ? 0.031 24.094 6.176 1 97.06 133 LEU B CA 1
ATOM 3436 C C . LEU B 1 133 ? 0.669 25.125 7.098 1 97.06 133 LEU B C 1
ATOM 3438 O O . LEU B 1 133 ? -0.023 25.766 7.895 1 97.06 133 LEU B O 1
ATOM 3442 N N . CYS B 1 134 ? 1.95 25.297 7.004 1 97.88 134 CYS B N 1
ATOM 3443 C CA . CYS B 1 134 ? 2.662 26.203 7.887 1 97.88 134 CYS B CA 1
ATOM 3444 C C . CYS B 1 134 ? 2.623 27.625 7.34 1 97.88 134 CYS B C 1
ATOM 3446 O O . CYS B 1 134 ? 3.168 27.906 6.27 1 97.88 134 CYS B O 1
ATOM 3448 N N . ALA B 1 135 ? 2.086 28.484 8.086 1 97.94 135 ALA B N 1
ATOM 3449 C CA . ALA B 1 135 ? 1.947 29.875 7.629 1 97.94 135 ALA B CA 1
ATOM 3450 C C . ALA B 1 135 ? 3.23 30.656 7.875 1 97.94 135 ALA B C 1
ATOM 3452 O O . ALA B 1 135 ? 3.385 31.781 7.375 1 97.94 135 ALA B O 1
ATOM 3453 N N . ALA B 1 136 ? 4.148 30.047 8.633 1 98.12 136 ALA B N 1
ATOM 3454 C CA . ALA B 1 136 ? 5.359 30.781 8.969 1 98.12 136 ALA B CA 1
ATOM 3455 C C . ALA B 1 136 ? 6.594 29.891 8.859 1 98.12 136 ALA B C 1
ATOM 3457 O O . ALA B 1 136 ? 6.488 28.672 8.867 1 98.12 136 ALA B O 1
ATOM 3458 N N . THR B 1 137 ? 7.676 30.484 8.641 1 97.75 137 THR B N 1
ATOM 3459 C CA . THR B 1 137 ? 9.023 29.969 8.883 1 97.75 137 THR B CA 1
ATOM 3460 C C . THR B 1 137 ? 9.75 30.844 9.898 1 97.75 137 THR B C 1
ATOM 3462 O O . THR B 1 137 ? 9.18 31.797 10.43 1 97.75 137 THR B O 1
ATOM 3465 N N . ALA B 1 138 ? 10.992 30.5 10.133 1 96.19 138 ALA B N 1
ATOM 3466 C CA . ALA B 1 138 ? 11.773 31.375 11.016 1 96.19 138 ALA B CA 1
ATOM 3467 C C . ALA B 1 138 ? 11.898 32.781 10.438 1 96.19 138 ALA B C 1
ATOM 3469 O O . ALA B 1 138 ? 11.953 33.75 11.18 1 96.19 138 ALA B O 1
ATOM 3470 N N . ASP B 1 139 ? 11.773 32.906 9.172 1 96.31 139 ASP B N 1
ATOM 3471 C CA . ASP B 1 139 ? 12.031 34.156 8.461 1 96.31 139 ASP B CA 1
ATOM 3472 C C . ASP B 1 139 ? 10.898 35.156 8.672 1 96.31 139 ASP B C 1
ATOM 3474 O O . ASP B 1 139 ? 11.117 36.375 8.664 1 96.31 139 ASP B O 1
ATOM 3478 N N . ASN B 1 140 ? 9.742 34.719 8.844 1 96.94 140 ASN B N 1
ATOM 3479 C CA . ASN B 1 140 ? 8.617 35.625 8.906 1 96.94 140 ASN B CA 1
ATOM 3480 C C . ASN B 1 140 ? 7.777 35.406 10.164 1 96.94 140 ASN B C 1
ATOM 3482 O O . ASN B 1 140 ? 6.691 36 10.297 1 96.94 140 ASN B O 1
ATOM 3486 N N . PHE B 1 141 ? 8.273 34.656 11.07 1 98.25 141 PHE B N 1
ATOM 3487 C CA . PHE B 1 141 ? 7.52 34.25 12.258 1 98.25 141 PHE B CA 1
ATOM 3488 C C . PHE B 1 141 ? 7.09 35.5 13.047 1 98.25 141 PHE B C 1
ATOM 3490 O O . PHE B 1 141 ? 5.926 35.594 13.438 1 98.25 141 PHE B O 1
ATOM 3497 N N . GLU B 1 142 ? 7.984 36.375 13.289 1 98.12 142 GLU B N 1
ATOM 3498 C CA . GLU B 1 142 ? 7.688 37.531 14.102 1 98.12 142 GLU B CA 1
ATOM 3499 C C . GLU B 1 142 ? 6.574 38.375 13.484 1 98.12 142 GLU B C 1
ATOM 3501 O O . GLU B 1 142 ? 5.648 38.812 14.172 1 98.12 142 GLU B O 1
ATOM 3506 N N . GLN B 1 143 ? 6.707 38.562 12.227 1 97.69 143 GLN B N 1
ATOM 3507 C CA . GLN B 1 143 ? 5.695 39.344 11.523 1 97.69 143 GLN B CA 1
ATOM 3508 C C . GLN B 1 143 ? 4.332 38.656 11.586 1 97.69 143 GLN B C 1
ATOM 3510 O O . GLN B 1 143 ? 3.32 39.312 11.852 1 97.69 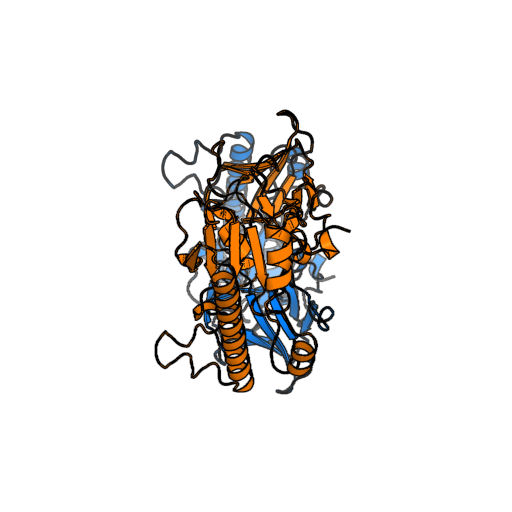143 GLN B O 1
ATOM 3515 N N . VAL B 1 144 ? 4.285 37.375 11.328 1 97.75 144 VAL B N 1
ATOM 3516 C CA . VAL B 1 144 ? 3.037 36.625 11.359 1 97.75 144 VAL B CA 1
ATOM 3517 C C . VAL B 1 144 ? 2.436 36.688 12.758 1 97.75 144 VAL B C 1
ATOM 3519 O O . VAL B 1 144 ? 1.229 36.875 12.922 1 97.75 144 VAL B O 1
ATOM 3522 N N . LEU B 1 145 ? 3.258 36.531 13.758 1 97.5 145 LEU B N 1
ATOM 3523 C CA . LEU B 1 145 ? 2.807 36.594 15.141 1 97.5 145 LEU B CA 1
ATOM 3524 C C . LEU B 1 145 ? 2.232 37.969 15.469 1 97.5 145 LEU B C 1
ATOM 3526 O O . LEU B 1 145 ? 1.185 38.062 16.109 1 97.5 145 LEU B O 1
ATOM 3530 N N . ASP B 1 146 ? 2.887 39 14.984 1 97.56 146 ASP B N 1
ATOM 3531 C CA . ASP B 1 146 ? 2.381 40.375 15.188 1 97.56 146 ASP B CA 1
ATOM 3532 C C . ASP B 1 146 ? 0.989 40.531 14.578 1 97.56 146 ASP B C 1
ATOM 3534 O O . ASP B 1 146 ? 0.094 41.094 15.211 1 97.56 146 ASP B O 1
ATOM 3538 N N . ASP B 1 147 ? 0.891 40.031 13.406 1 97.19 147 ASP B N 1
ATOM 3539 C CA . ASP B 1 147 ? -0.4 40.125 12.734 1 97.19 147 ASP B CA 1
ATOM 3540 C C . ASP B 1 147 ? -1.492 39.438 13.531 1 97.19 147 ASP B C 1
ATOM 3542 O O . ASP B 1 147 ? -2.617 39.938 13.625 1 97.19 147 ASP B O 1
ATOM 3546 N N . ILE B 1 148 ? -1.163 38.312 14.117 1 96.75 148 ILE B N 1
ATOM 3547 C CA . ILE B 1 148 ? -2.119 37.562 14.914 1 96.75 148 ILE B CA 1
ATOM 3548 C C . ILE B 1 148 ? -2.445 38.312 16.203 1 96.75 148 ILE B C 1
ATOM 3550 O O . ILE B 1 148 ? -3.615 38.469 16.547 1 96.75 148 ILE B O 1
ATOM 3554 N N . LEU B 1 149 ? -1.444 38.844 16.891 1 95.44 149 LEU B N 1
ATOM 3555 C CA . LEU B 1 149 ? -1.609 39.5 18.172 1 95.44 149 LEU B CA 1
ATOM 3556 C C . LEU B 1 149 ? -2.391 40.812 18.016 1 95.44 149 LEU B C 1
ATOM 3558 O O . LEU B 1 149 ? -3.121 41.219 18.922 1 95.44 149 LEU B O 1
ATOM 3562 N N . GLU B 1 150 ? -2.252 41.406 16.844 1 95.56 150 GLU B N 1
ATOM 3563 C CA . GLU B 1 150 ? -2.92 42.688 16.594 1 95.56 150 GLU B CA 1
ATOM 3564 C C . GLU B 1 150 ? -4.254 42.469 15.875 1 95.56 150 GLU B C 1
ATOM 3566 O O . GLU B 1 150 ? -4.867 43.438 15.406 1 95.56 150 GLU B O 1
ATOM 3571 N N . ASN B 1 151 ? -4.648 41.25 15.68 1 94.75 151 ASN B N 1
ATOM 3572 C CA . ASN B 1 151 ? -5.926 40.875 15.094 1 94.75 151 ASN B CA 1
ATOM 3573 C C . ASN B 1 151 ? -6.012 41.281 13.625 1 94.75 151 ASN B C 1
ATOM 3575 O O . ASN B 1 151 ? -7.074 41.688 13.156 1 94.75 151 ASN B O 1
ATOM 3579 N N . ARG B 1 152 ? -4.879 41.25 12.953 1 95 152 ARG B N 1
ATOM 3580 C CA . ARG B 1 152 ? -4.828 41.562 11.523 1 95 152 ARG B CA 1
ATOM 3581 C C . ARG B 1 152 ? -4.961 40.281 10.695 1 95 152 ARG B C 1
ATOM 3583 O O . ARG B 1 152 ? -5.113 40.344 9.469 1 95 152 ARG B O 1
ATOM 3590 N N . SER B 1 153 ? -4.812 39.188 11.336 1 94.44 153 SER B N 1
ATOM 3591 C CA . SER B 1 153 ? -4.988 37.906 10.695 1 94.44 153 SER B CA 1
ATOM 3592 C C . SER B 1 153 ? -5.977 37.031 11.461 1 94.44 153 SER B C 1
ATOM 3594 O O . SER B 1 153 ? -5.934 36.969 12.695 1 94.44 153 SER B O 1
ATOM 3596 N N . LYS B 1 154 ? -6.91 36.438 10.711 1 95.25 154 LYS B N 1
ATOM 3597 C CA . LYS B 1 154 ? -7.871 35.5 11.32 1 95.25 154 LYS B CA 1
ATOM 3598 C C . LYS B 1 154 ? -7.621 34.062 10.867 1 95.25 154 LYS B C 1
ATOM 3600 O O . LYS B 1 154 ? -7.301 33.844 9.703 1 95.25 154 LYS B O 1
ATOM 3605 N N . PRO B 1 155 ? -7.742 33.188 11.805 1 97.31 155 PRO B N 1
ATOM 3606 C CA . PRO B 1 155 ? -7.566 31.781 11.398 1 97.31 155 PRO B CA 1
ATOM 3607 C C . PRO B 1 155 ? -8.703 31.266 10.516 1 97.31 155 PRO B C 1
ATOM 3609 O O . PRO B 1 155 ? -9.844 31.719 10.656 1 97.31 155 PRO B O 1
ATOM 3612 N N . ALA B 1 156 ? -8.391 30.422 9.602 1 97.38 156 ALA B N 1
ATOM 3613 C CA . ALA B 1 156 ? -9.383 29.734 8.773 1 97.38 156 ALA B CA 1
ATOM 3614 C C . ALA B 1 156 ? -9.953 28.516 9.5 1 97.38 156 ALA B C 1
ATOM 3616 O O . ALA B 1 156 ? -9.289 27.938 10.367 1 97.38 156 ALA B O 1
ATOM 3617 N N . GLU B 1 157 ? -11.172 28.172 9.18 1 97.38 157 GLU B N 1
ATOM 3618 C CA . GLU B 1 157 ? -11.789 26.953 9.695 1 97.38 157 GLU B CA 1
ATOM 3619 C C . GLU B 1 157 ? -11.609 25.797 8.727 1 97.38 157 GLU B C 1
ATOM 3621 O O . GLU B 1 157 ? -12.328 25.688 7.73 1 97.38 157 GLU B O 1
ATOM 3626 N N . VAL B 1 158 ? -10.688 24.938 9.031 1 98 158 VAL B N 1
ATOM 3627 C CA . VAL B 1 158 ? -10.336 23.812 8.156 1 98 158 VAL B CA 1
ATOM 3628 C C . VAL B 1 158 ? -11.094 22.562 8.586 1 98 158 VAL B C 1
ATOM 3630 O O . VAL B 1 158 ? -11.133 22.234 9.773 1 98 158 VAL B O 1
ATOM 3633 N N . SER B 1 159 ? -11.672 21.922 7.609 1 98 159 SER B N 1
ATOM 3634 C CA . SER B 1 159 ? -12.484 20.734 7.883 1 98 159 SER B CA 1
ATOM 3635 C C . SER B 1 159 ? -11.609 19.547 8.281 1 98 159 SER B C 1
ATOM 3637 O O . SER B 1 159 ? -10.492 19.406 7.793 1 98 159 SER B O 1
ATOM 3639 N N . ARG B 1 160 ? -12.156 18.734 9.188 1 98.44 160 ARG B N 1
ATOM 3640 C CA . ARG B 1 160 ? -11.562 17.469 9.578 1 98.44 160 ARG B CA 1
ATOM 3641 C C . ARG B 1 160 ? -12.539 16.312 9.352 1 98.44 160 ARG B C 1
ATOM 3643 O O . ARG B 1 160 ? -13.695 16.531 8.992 1 98.44 160 ARG B O 1
ATOM 3650 N N . MET B 1 161 ? -12.055 15.117 9.469 1 98.69 161 MET B N 1
ATOM 3651 C CA . MET B 1 161 ? -12.875 13.938 9.188 1 98.69 161 MET B CA 1
ATOM 3652 C C . MET B 1 161 ? -13.258 13.227 10.484 1 98.69 161 MET B C 1
ATOM 3654 O O . MET B 1 161 ? -12.406 12.961 11.328 1 98.69 161 MET B O 1
ATOM 3658 N N . LEU B 1 162 ? -14.547 13.031 10.633 1 98.38 162 LEU B N 1
ATOM 3659 C CA . LEU B 1 162 ? -15.07 12.203 11.719 1 98.38 162 LEU B CA 1
ATOM 3660 C C . LEU B 1 162 ? -15.078 10.727 11.312 1 98.38 162 LEU B C 1
ATOM 3662 O O . LEU B 1 162 ? -15.586 10.375 10.25 1 98.38 162 LEU B O 1
ATOM 3666 N N . VAL B 1 163 ? -14.461 9.898 12.078 1 98.44 163 VAL B N 1
ATOM 3667 C CA . VAL B 1 163 ? -14.414 8.461 11.836 1 98.44 163 VAL B CA 1
ATOM 3668 C C . VAL B 1 163 ? -15.133 7.719 12.961 1 98.44 163 VAL B C 1
ATOM 3670 O O . VAL B 1 163 ? -14.859 7.953 14.141 1 98.44 163 VAL B O 1
ATOM 3673 N N . SER B 1 164 ? -16.031 6.883 12.594 1 98.31 164 SER B N 1
ATOM 3674 C CA . SER B 1 164 ? -16.719 6.027 13.547 1 98.31 164 SER B CA 1
ATOM 3675 C C . SER B 1 164 ? -16.516 4.551 13.227 1 98.31 164 SER B C 1
ATOM 3677 O O . SER B 1 164 ? -16.5 4.164 12.055 1 98.31 164 SER B O 1
ATOM 3679 N N . LEU B 1 165 ? -16.312 3.785 14.211 1 98.38 165 LEU B N 1
ATOM 3680 C CA . LEU B 1 165 ? -16.203 2.334 14.109 1 98.38 165 LEU B CA 1
ATOM 3681 C C . LEU B 1 165 ? -17.328 1.646 14.859 1 98.38 165 LEU B C 1
ATOM 3683 O O . LEU B 1 165 ? -17.469 1.801 16.078 1 98.38 165 LEU B O 1
ATOM 3687 N N . ASN B 1 166 ? -18.141 0.884 14.141 1 97.5 166 ASN B N 1
ATOM 3688 C CA . ASN B 1 166 ? -19.312 0.222 14.711 1 97.5 166 ASN B CA 1
ATOM 3689 C C . ASN B 1 166 ? -20.156 1.191 15.531 1 97.5 166 ASN B C 1
ATOM 3691 O O . ASN B 1 166 ? -20.5 0.91 16.688 1 97.5 166 ASN B O 1
ATOM 3695 N N . SER B 1 167 ? -20.344 2.346 14.992 1 95.38 167 SER B N 1
ATOM 3696 C CA . SER B 1 167 ? -21.25 3.383 15.492 1 95.38 167 SER B CA 1
ATOM 3697 C C . SER B 1 167 ? -20.641 4.109 16.688 1 95.38 167 SER B C 1
ATOM 3699 O O . SER B 1 167 ? -21.344 4.828 17.406 1 95.38 167 SER B O 1
ATOM 3701 N N . GLN B 1 168 ? -19.422 3.846 16.969 1 97.56 168 GLN B N 1
ATOM 3702 C CA . GLN B 1 168 ? -18.703 4.594 18 1 97.56 168 GLN B CA 1
ATOM 3703 C C . GLN B 1 168 ? -17.656 5.523 17.391 1 97.56 168 GLN B C 1
ATOM 3705 O O . GLN B 1 168 ? -16.812 5.082 16.609 1 97.56 168 GLN B O 1
ATOM 3710 N N . HIS B 1 169 ? -17.75 6.754 17.781 1 97.19 169 HIS B N 1
ATOM 3711 C CA . HIS B 1 169 ? -16.797 7.73 17.266 1 97.19 169 HIS B CA 1
ATOM 3712 C C . HIS B 1 169 ? -15.383 7.422 17.766 1 97.19 169 HIS B C 1
ATOM 3714 O O . HIS B 1 169 ? -15.188 7.125 18.953 1 97.19 169 HIS B O 1
ATOM 3720 N N . LEU B 1 170 ? -14.461 7.398 16.859 1 96.88 170 LEU B N 1
ATOM 3721 C CA . LEU B 1 170 ? -13.07 7.352 17.281 1 96.88 170 LEU B CA 1
ATOM 3722 C C . LEU B 1 170 ? -12.625 8.695 17.859 1 96.88 170 LEU B C 1
ATOM 3724 O O . LEU B 1 170 ? -13.156 9.742 17.484 1 96.88 170 LEU B O 1
ATOM 3728 N N . PRO B 1 171 ? -11.68 8.688 18.75 1 94.19 171 PRO B N 1
ATOM 3729 C CA . PRO B 1 171 ? -11.312 9.914 19.453 1 94.19 171 PRO B CA 1
ATOM 3730 C C . PRO B 1 171 ? -10.531 10.891 18.578 1 94.19 171 PRO B C 1
ATOM 3732 O O . PRO B 1 171 ? -10.484 12.086 18.859 1 94.19 171 PRO B O 1
ATOM 3735 N N . THR B 1 172 ? -9.961 10.453 17.562 1 95.44 172 THR B N 1
ATOM 3736 C CA . THR B 1 172 ? -9.094 11.297 16.734 1 95.44 172 THR B CA 1
ATOM 3737 C C . THR B 1 172 ? -9.828 11.758 15.484 1 95.44 172 THR B C 1
ATOM 3739 O O . THR B 1 172 ? -10.398 10.938 14.758 1 95.44 172 THR B O 1
ATOM 3742 N N . TYR B 1 173 ? -9.82 13.07 15.273 1 97.81 173 TYR B N 1
ATOM 3743 C CA . TYR B 1 173 ? -10.289 13.641 14.023 1 97.81 173 TYR B CA 1
ATOM 3744 C C . TYR B 1 173 ? -9.148 13.766 13.016 1 97.81 173 TYR B C 1
ATOM 3746 O O . TYR B 1 173 ? -8.109 14.359 13.312 1 97.81 173 TYR B O 1
ATOM 3754 N N . ALA B 1 174 ? -9.359 13.203 11.875 1 98.5 174 ALA B N 1
ATOM 3755 C CA . ALA B 1 174 ? -8.297 13.25 10.867 1 98.5 174 ALA B CA 1
ATOM 3756 C C . ALA B 1 174 ? -8.258 14.609 10.172 1 98.5 174 ALA B C 1
ATOM 3758 O O . ALA B 1 174 ? -9.281 15.102 9.695 1 98.5 174 ALA B O 1
ATOM 3759 N N . LEU B 1 175 ? -7.078 15.148 10.141 1 98.5 175 LEU B N 1
ATOM 3760 C CA . LEU B 1 175 ? -6.902 16.406 9.43 1 98.5 175 LEU B CA 1
ATOM 3761 C C . LEU B 1 175 ? -6.547 16.172 7.965 1 98.5 175 LEU B C 1
ATOM 3763 O O . LEU B 1 175 ? -6.965 16.922 7.086 1 98.5 175 LEU B O 1
ATOM 3767 N N . ASN B 1 176 ? -5.746 15.125 7.68 1 98.12 176 ASN B N 1
ATOM 3768 C CA . ASN B 1 176 ? -5.301 14.805 6.328 1 98.12 176 ASN B CA 1
ATOM 3769 C C . ASN B 1 176 ? -6.109 13.656 5.73 1 98.12 176 ASN B C 1
ATOM 3771 O O . ASN B 1 176 ? -6.918 13.859 4.828 1 98.12 176 ASN B O 1
ATOM 3775 N N . ASP B 1 177 ? -5.867 12.523 6.184 1 98.62 177 ASP B N 1
ATOM 3776 C CA . ASP B 1 177 ? -6.484 11.367 5.539 1 98.62 177 ASP B CA 1
ATOM 3777 C C . ASP B 1 177 ? -6.551 10.18 6.496 1 98.62 177 ASP B C 1
ATOM 3779 O O . ASP B 1 177 ? -5.949 10.203 7.57 1 98.62 177 ASP B O 1
ATOM 3783 N N . ILE B 1 178 ? -7.332 9.18 6.152 1 98.75 178 ILE B N 1
ATOM 3784 C CA . ILE B 1 178 ? -7.254 7.852 6.746 1 98.75 178 ILE B CA 1
ATOM 3785 C C . ILE B 1 178 ? -6.957 6.82 5.66 1 98.75 178 ILE B C 1
ATOM 3787 O O . ILE B 1 178 ? -7.289 7.027 4.488 1 98.75 178 ILE B O 1
ATOM 3791 N N . LEU B 1 179 ? -6.301 5.801 6.035 1 98.88 179 LEU B N 1
ATOM 3792 C CA . LEU B 1 179 ? -6.094 4.621 5.199 1 98.88 179 LEU B CA 1
ATOM 3793 C C . LEU B 1 179 ? -6.715 3.385 5.84 1 98.88 179 LEU B C 1
ATOM 3795 O O . LEU B 1 179 ? -6.379 3.035 6.973 1 98.88 179 LEU B O 1
ATOM 3799 N N . VAL B 1 180 ? -7.66 2.781 5.172 1 98.88 180 VAL B N 1
ATOM 3800 C CA . VAL B 1 180 ? -8.234 1.495 5.559 1 98.88 180 VAL B CA 1
ATOM 3801 C C . VAL B 1 180 ? -7.59 0.376 4.742 1 98.88 180 VAL B C 1
ATOM 3803 O O . VAL B 1 180 ? -7.754 0.316 3.523 1 98.88 180 VAL B O 1
ATOM 3806 N N . ALA B 1 181 ? -6.879 -0.485 5.422 1 98.81 181 ALA B N 1
ATOM 3807 C CA . ALA B 1 181 ? -6.129 -1.492 4.672 1 98.81 181 ALA B CA 1
ATOM 3808 C C . ALA B 1 181 ? -5.738 -2.662 5.57 1 98.81 181 ALA B C 1
ATOM 3810 O O . ALA B 1 181 ? -5.867 -2.584 6.797 1 98.81 181 ALA B O 1
ATOM 3811 N N . HIS B 1 182 ? -5.34 -3.742 4.973 1 98.56 182 HIS B N 1
ATOM 3812 C CA . HIS B 1 182 ? -4.648 -4.801 5.703 1 98.56 182 HIS B CA 1
ATOM 3813 C C . HIS B 1 182 ? -3.326 -4.297 6.273 1 98.56 182 HIS B C 1
ATOM 3815 O O . HIS B 1 182 ? -2.639 -3.492 5.645 1 98.56 182 HIS B O 1
ATOM 3821 N N . PRO B 1 183 ? -2.969 -4.785 7.477 1 97.62 183 PRO B N 1
ATOM 3822 C CA . PRO B 1 183 ? -1.723 -4.312 8.086 1 97.62 183 PRO B CA 1
ATOM 3823 C C . PRO B 1 183 ? -0.492 -4.648 7.246 1 97.62 183 PRO B C 1
ATOM 3825 O O . PRO B 1 183 ? 0.524 -3.953 7.324 1 97.62 183 PRO B O 1
ATOM 3828 N N . SER B 1 184 ? -0.553 -5.648 6.461 1 97.38 184 SER B N 1
ATOM 3829 C CA . SER B 1 184 ? 0.52 -5.961 5.52 1 97.38 184 SER B CA 1
ATOM 3830 C C . SER B 1 184 ? 0.264 -5.324 4.16 1 97.38 184 SER B C 1
ATOM 3832 O O . SER B 1 184 ? -0.768 -5.578 3.533 1 97.38 184 SER B O 1
ATOM 3834 N N . PRO B 1 185 ? 1.263 -4.535 3.703 1 97.88 185 PRO B N 1
ATOM 3835 C CA . PRO B 1 185 ? 1.063 -3.902 2.398 1 97.88 185 PRO B CA 1
ATOM 3836 C C . PRO B 1 185 ? 1.066 -4.906 1.248 1 97.88 185 PRO B C 1
ATOM 3838 O O . PRO B 1 185 ? 0.724 -4.555 0.116 1 97.88 185 PRO B O 1
ATOM 3841 N N . ALA B 1 186 ? 1.402 -6.129 1.504 1 97.5 186 ALA B N 1
ATOM 3842 C CA . ALA B 1 186 ? 1.468 -7.145 0.457 1 97.5 186 ALA B CA 1
ATOM 3843 C C . ALA B 1 186 ? 0.203 -8 0.441 1 97.5 186 ALA B C 1
ATOM 3845 O O . ALA B 1 186 ? 0.096 -8.945 -0.34 1 97.5 186 ALA B O 1
ATOM 3846 N N . THR B 1 187 ? -0.675 -7.758 1.306 1 96.94 187 THR B N 1
ATOM 3847 C CA . THR B 1 187 ? -1.917 -8.516 1.397 1 96.94 187 THR B CA 1
ATOM 3848 C C . THR B 1 187 ? -3.08 -7.727 0.805 1 96.94 187 THR B C 1
ATOM 3850 O O . THR B 1 187 ? -3.191 -6.516 1.024 1 96.94 187 THR B O 1
ATOM 3853 N N . VAL B 1 188 ? -3.945 -8.414 0.134 1 95.75 188 VAL B N 1
ATOM 3854 C CA . VAL B 1 188 ? -5.121 -7.793 -0.47 1 95.75 188 VAL B CA 1
ATOM 3855 C C . VAL B 1 188 ? -6.109 -7.387 0.62 1 95.75 188 VAL B C 1
ATOM 3857 O O . VAL B 1 188 ? -6.379 -8.156 1.542 1 95.75 188 VAL B O 1
ATOM 3860 N N . SER B 1 189 ? -6.586 -6.184 0.503 1 96.94 189 SER B N 1
ATOM 3861 C CA . SER B 1 189 ? -7.695 -5.711 1.325 1 96.94 189 SER B CA 1
ATOM 3862 C C . SER B 1 189 ? -9.039 -5.961 0.642 1 96.94 189 SER B C 1
ATOM 3864 O O . SER B 1 189 ? -9.203 -5.648 -0.54 1 96.94 189 SER B O 1
ATOM 3866 N N . ARG B 1 190 ? -9.961 -6.562 1.369 1 94.56 190 ARG B N 1
ATOM 3867 C CA . ARG B 1 190 ? -11.328 -6.742 0.89 1 94.56 190 ARG B CA 1
ATOM 3868 C C . ARG B 1 190 ? -12.305 -5.898 1.696 1 94.56 190 ARG B C 1
ATOM 3870 O O . ARG B 1 190 ? -12.367 -6.008 2.922 1 94.56 190 ARG B O 1
ATOM 3877 N N . LEU B 1 191 ? -13.008 -5.066 1.006 1 95.81 191 LEU B N 1
ATOM 3878 C CA . LEU B 1 191 ? -13.984 -4.207 1.657 1 95.81 191 LEU B CA 1
ATOM 3879 C C . LEU B 1 191 ? -15.078 -3.783 0.676 1 95.81 191 LEU B C 1
ATOM 3881 O O . LEU B 1 191 ? -14.938 -3.982 -0.533 1 95.81 191 LEU B O 1
ATOM 3885 N N . SER B 1 192 ? -16.156 -3.334 1.167 1 94.44 192 SER B N 1
ATOM 3886 C CA . SER B 1 192 ? -17.219 -2.686 0.396 1 94.44 192 SER B CA 1
ATOM 3887 C C . SER B 1 192 ? -17.547 -1.312 0.965 1 94.44 192 SER B C 1
ATOM 3889 O O . SER B 1 192 ? -17.328 -1.055 2.15 1 94.44 192 SER B O 1
ATOM 3891 N N . PHE B 1 193 ? -18.016 -0.47 0.126 1 96.31 193 PHE B N 1
ATOM 3892 C CA . PHE B 1 193 ? -18.391 0.84 0.643 1 96.31 193 PHE B CA 1
ATOM 3893 C C . PHE B 1 193 ? -19.516 1.45 -0.194 1 96.31 193 PHE B C 1
ATOM 3895 O O . PHE B 1 193 ? -19.766 1.013 -1.319 1 96.31 193 PHE B O 1
ATOM 3902 N N . ARG B 1 194 ? -20.172 2.381 0.34 1 96.06 194 ARG B N 1
ATOM 3903 C CA . ARG B 1 194 ? -21.172 3.195 -0.328 1 96.06 194 ARG B CA 1
ATOM 3904 C C . ARG B 1 194 ? -21.297 4.57 0.325 1 96.06 194 ARG B C 1
ATOM 3906 O O . ARG B 1 194 ? -20.875 4.754 1.47 1 96.06 194 ARG B O 1
ATOM 3913 N N . ILE B 1 195 ? -21.797 5.461 -0.398 1 97.56 195 ILE B N 1
ATOM 3914 C CA . ILE B 1 195 ? -22.094 6.793 0.118 1 97.56 195 ILE B CA 1
ATOM 3915 C C . ILE B 1 195 ? -23.547 6.863 0.578 1 97.56 195 ILE B C 1
ATOM 3917 O O . ILE B 1 195 ? -24.438 6.32 -0.08 1 97.56 195 ILE B O 1
ATOM 3921 N N . GLU B 1 196 ? -23.734 7.492 1.684 1 97.25 196 GLU B N 1
ATOM 3922 C CA . GLU B 1 196 ? -25.062 7.656 2.248 1 97.25 196 GLU B CA 1
ATOM 3923 C C . GLU B 1 196 ? -25.406 9.133 2.449 1 97.25 196 GLU B C 1
ATOM 3925 O O . GLU B 1 196 ? -24.516 9.945 2.699 1 97.25 196 GLU B O 1
ATOM 3930 N N . LYS B 1 197 ? -26.656 9.391 2.279 1 95.81 197 LYS B N 1
ATOM 3931 C CA . LYS B 1 197 ? -27.234 10.695 2.584 1 95.81 197 LYS B CA 1
ATOM 3932 C C . LYS B 1 197 ? -28.531 10.555 3.379 1 95.81 197 LYS B C 1
ATOM 3934 O O . LYS B 1 197 ? -29.438 9.836 2.965 1 95.81 197 LYS B O 1
ATOM 3939 N N . ASP B 1 198 ? -28.625 11.203 4.461 1 91.88 198 ASP B N 1
ATOM 3940 C CA . ASP B 1 198 ? -29.828 11.203 5.301 1 91.88 198 ASP B CA 1
ATOM 3941 C C . ASP B 1 198 ? -30.234 9.773 5.66 1 91.88 198 ASP B C 1
ATOM 3943 O O . ASP B 1 198 ? -31.406 9.422 5.582 1 91.88 198 ASP B O 1
ATOM 3947 N N . GLY B 1 199 ? -29.266 8.938 5.855 1 86.81 199 GLY B N 1
ATOM 3948 C CA . GLY B 1 199 ? -29.516 7.582 6.309 1 86.81 199 GLY B CA 1
ATOM 3949 C C . GLY B 1 199 ? -29.875 6.629 5.18 1 86.81 199 GLY B C 1
ATOM 3950 O O . GLY B 1 199 ? -30.156 5.453 5.418 1 86.81 199 GLY B O 1
ATOM 3951 N N . GLU B 1 200 ? -29.812 7.203 3.959 1 93.12 200 GLU B N 1
ATOM 3952 C CA . GLU B 1 200 ? -30.141 6.379 2.801 1 93.12 200 GLU B CA 1
ATOM 3953 C C . GLU B 1 200 ? -28.953 6.285 1.835 1 93.12 200 GLU B C 1
ATOM 3955 O O . GLU B 1 200 ? -28.203 7.242 1.677 1 93.12 200 GLU B O 1
ATOM 3960 N N . PRO B 1 201 ? -28.953 5.141 1.197 1 92.12 201 PRO B N 1
ATOM 3961 C CA . PRO B 1 201 ? -27.891 5.02 0.194 1 92.12 201 PRO B CA 1
ATOM 3962 C C . PRO B 1 201 ? -28.047 6.023 -0.946 1 92.12 201 PRO B C 1
ATOM 3964 O O . PRO B 1 201 ? -29.156 6.234 -1.447 1 92.12 201 PRO B O 1
ATOM 3967 N N . SER B 1 202 ? -26.969 6.645 -1.253 1 93.38 202 SER B N 1
ATOM 3968 C CA . SER B 1 202 ? -26.969 7.605 -2.352 1 93.38 202 SER B CA 1
ATOM 3969 C C . SER B 1 202 ? -26.062 7.152 -3.484 1 93.38 202 SER B C 1
ATOM 3971 O O . SER B 1 202 ? -25.906 7.852 -4.488 1 93.38 202 SER B O 1
ATOM 3973 N N . SER B 1 203 ? -25.406 6.039 -3.314 1 91.5 203 SER B N 1
ATOM 3974 C CA . SER B 1 203 ? -24.562 5.418 -4.328 1 91.5 203 SER B CA 1
ATOM 3975 C C . SER B 1 203 ? -24.656 3.896 -4.27 1 91.5 203 SER B C 1
ATOM 3977 O O . SER B 1 203 ? -25.094 3.336 -3.266 1 91.5 203 SER B O 1
ATOM 3979 N N . PRO B 1 204 ? -24.328 3.283 -5.379 1 89.62 204 PRO B N 1
ATOM 3980 C CA . PRO B 1 204 ? -24.297 1.82 -5.324 1 89.62 204 PRO B CA 1
ATOM 3981 C C . PRO B 1 204 ? -23.234 1.285 -4.371 1 89.62 204 PRO B C 1
ATOM 3983 O O . PRO B 1 204 ? -22.312 2.016 -3.99 1 89.62 204 PRO B O 1
ATOM 3986 N N . LEU B 1 205 ? -23.469 0.06 -3.977 1 91.75 205 LEU B N 1
ATOM 3987 C CA . LEU B 1 205 ? -22.438 -0.639 -3.199 1 91.75 205 LEU B CA 1
ATOM 3988 C C . LEU B 1 205 ? -21.25 -1.006 -4.07 1 91.75 205 LEU B C 1
ATOM 3990 O O . LEU B 1 205 ? -21.422 -1.545 -5.168 1 91.75 205 LEU B O 1
ATOM 3994 N N . VAL B 1 206 ? -20.125 -0.686 -3.623 1 91.81 206 VAL B N 1
ATOM 3995 C CA . VAL B 1 206 ? -18.891 -1.026 -4.34 1 91.81 206 VAL B CA 1
ATOM 3996 C C . VAL B 1 206 ? -18.125 -2.082 -3.557 1 91.81 206 VAL B C 1
ATOM 3998 O O . VAL B 1 206 ? -17.703 -1.843 -2.418 1 91.81 206 VAL B O 1
ATOM 4001 N N . ASN B 1 207 ? -17.969 -3.205 -4.109 1 90.56 207 ASN B N 1
ATOM 4002 C CA . ASN B 1 207 ? -17.109 -4.246 -3.561 1 90.56 207 ASN B CA 1
ATOM 4003 C C . ASN B 1 207 ? -15.688 -4.16 -4.133 1 90.56 207 ASN B C 1
ATOM 4005 O O . ASN B 1 207 ? -15.508 -4.18 -5.352 1 90.56 207 ASN B O 1
ATOM 4009 N N . CYS B 1 208 ? -14.734 -4.113 -3.205 1 89.38 208 CYS B N 1
ATOM 4010 C CA . CYS B 1 208 ? -13.398 -3.814 -3.711 1 89.38 208 CYS B CA 1
ATOM 4011 C C . CYS B 1 208 ? -12.375 -4.797 -3.16 1 89.38 208 CYS B C 1
ATOM 4013 O O . CYS B 1 208 ? -12.438 -5.172 -1.987 1 89.38 208 CYS B O 1
ATOM 4015 N N . ARG B 1 209 ? -11.508 -5.309 -3.982 1 93.12 209 ARG B N 1
ATOM 4016 C CA . ARG B 1 209 ? -10.234 -5.93 -3.662 1 93.12 209 ARG B CA 1
ATOM 4017 C C . ARG B 1 209 ? -9.07 -5.039 -4.086 1 93.12 209 ARG B C 1
ATOM 4019 O O . ARG B 1 209 ? -8.969 -4.652 -5.25 1 93.12 209 ARG B O 1
ATOM 4026 N N . SER B 1 210 ? -8.266 -4.676 -3.131 1 96 210 SER B N 1
ATOM 4027 C CA . SER B 1 210 ? -7.262 -3.66 -3.424 1 96 210 SER B CA 1
ATOM 4028 C C . SER B 1 210 ? -6.176 -3.635 -2.354 1 96 210 SER B C 1
ATOM 4030 O O . SER B 1 210 ? -6.117 -4.523 -1.501 1 96 210 SER B O 1
ATOM 4032 N N . SER B 1 211 ? -5.27 -2.59 -2.49 1 97.44 211 SER B N 1
ATOM 4033 C CA . SER B 1 211 ? -4.258 -2.367 -1.461 1 97.44 211 SER B CA 1
ATOM 4034 C C . SER B 1 211 ? -4.793 -1.481 -0.342 1 97.44 211 SER B C 1
ATOM 4036 O O . SER B 1 211 ? -4.039 -1.062 0.539 1 97.44 211 SER B O 1
ATOM 4038 N N . GLY B 1 212 ? -6.082 -1.165 -0.426 1 97.88 212 GLY B N 1
ATOM 4039 C CA . GLY B 1 212 ? -6.707 -0.364 0.616 1 97.88 212 GLY B CA 1
ATOM 4040 C C . GLY B 1 212 ? -7.535 0.783 0.07 1 97.88 212 GLY B C 1
ATOM 4041 O O . GLY B 1 212 ? -7.598 0.988 -1.144 1 97.88 212 GLY B O 1
ATOM 4042 N N . LEU B 1 213 ? -8.18 1.448 0.979 1 98.56 213 LEU B N 1
ATOM 4043 C CA . LEU B 1 213 ? -9.016 2.611 0.688 1 98.56 213 LEU B CA 1
ATOM 4044 C C . LEU B 1 213 ? -8.492 3.848 1.411 1 98.56 213 LEU B C 1
ATOM 4046 O O . LEU B 1 213 ? -8.336 3.838 2.635 1 98.56 213 LEU B O 1
ATOM 4050 N N . ARG B 1 214 ? -8.18 4.852 0.62 1 98.75 214 ARG B N 1
ATOM 4051 C CA . ARG B 1 214 ? -7.777 6.125 1.206 1 98.75 214 ARG B CA 1
ATOM 4052 C C . ARG B 1 214 ? -8.898 7.152 1.116 1 98.75 214 ARG B C 1
ATOM 4054 O O . ARG B 1 214 ? -9.547 7.285 0.075 1 98.75 214 ARG B O 1
ATOM 4061 N N . VAL B 1 215 ? -9.18 7.82 2.195 1 98.88 215 VAL B N 1
ATOM 4062 C CA . VAL B 1 215 ? -10.133 8.922 2.236 1 98.88 215 VAL B CA 1
ATOM 4063 C C . VAL B 1 215 ? -9.461 10.164 2.822 1 98.88 215 VAL B C 1
ATOM 4065 O O . VAL B 1 215 ? -8.82 10.094 3.871 1 98.88 215 VAL B O 1
ATOM 4068 N N . SER B 1 216 ? -9.594 11.234 2.166 1 98.81 216 SER B N 1
ATOM 4069 C CA . SER B 1 216 ? -8.859 12.414 2.604 1 98.81 216 SER B CA 1
ATOM 4070 C C . SER B 1 216 ? -9.773 13.625 2.721 1 98.81 216 SER B C 1
ATOM 4072 O O . SER B 1 216 ? -10.82 13.688 2.07 1 98.81 216 SER B O 1
ATOM 4074 N N . THR B 1 217 ? -9.43 14.523 3.623 1 98.62 217 THR B N 1
ATOM 4075 C CA . THR B 1 217 ? -10 15.867 3.652 1 98.62 217 THR B CA 1
ATOM 4076 C C . THR B 1 217 ? -9.375 16.734 2.568 1 98.62 217 THR B C 1
ATOM 4078 O O . THR B 1 217 ? -8.492 16.297 1.834 1 98.62 217 THR B O 1
ATOM 4081 N N . SER B 1 218 ? -9.891 18.016 2.482 1 97.88 218 SER B N 1
ATOM 4082 C CA . SER B 1 218 ? -9.305 18.953 1.54 1 97.88 218 SER B CA 1
ATOM 4083 C C . SER B 1 218 ? -7.855 19.266 1.906 1 97.88 218 SER B C 1
ATOM 4085 O O . SER B 1 218 ? -7 19.391 1.026 1 97.88 218 SER B O 1
ATOM 4087 N N . ALA B 1 219 ? -7.523 19.359 3.201 1 97.5 219 ALA B N 1
ATOM 4088 C CA . ALA B 1 219 ? -6.16 19.625 3.65 1 97.5 219 ALA B CA 1
ATOM 4089 C C . ALA B 1 219 ? -5.219 18.5 3.238 1 97.5 219 ALA B C 1
ATOM 4091 O O . ALA B 1 219 ? -4.094 18.75 2.801 1 97.5 219 ALA B O 1
ATOM 4092 N N . GLY B 1 220 ? -5.738 17.266 3.27 1 97.62 220 GLY B N 1
ATOM 4093 C CA . GLY B 1 220 ? -4.926 16.109 2.949 1 97.62 220 GLY B CA 1
ATOM 4094 C C . GLY B 1 220 ? -4.887 15.797 1.465 1 97.62 220 GLY B C 1
ATOM 4095 O O . GLY B 1 220 ? -4.172 14.891 1.033 1 97.62 220 GLY B O 1
ATOM 4096 N N . SER B 1 221 ? -5.594 16.547 0.621 1 97.75 221 SER B N 1
ATOM 4097 C CA . SER B 1 221 ? -5.75 16.219 -0.792 1 97.75 221 SER B CA 1
ATOM 4098 C C . SER B 1 221 ? -4.441 16.406 -1.55 1 97.75 221 SER B C 1
ATOM 4100 O O . SER B 1 221 ? -4.258 15.844 -2.633 1 97.75 221 SER B O 1
ATOM 4102 N N . THR B 1 222 ? -3.469 17.156 -0.951 1 94.31 222 THR B N 1
ATOM 4103 C CA . THR B 1 222 ? -2.201 17.422 -1.622 1 94.31 222 THR B CA 1
ATOM 4104 C C . THR B 1 222 ? -1.101 16.516 -1.077 1 94.31 222 THR B C 1
ATOM 4106 O O . THR B 1 222 ? 0.063 16.641 -1.467 1 94.31 222 THR B O 1
ATOM 4109 N N . ALA B 1 223 ? -1.458 15.609 -0.174 1 94.56 223 ALA B N 1
ATOM 4110 C CA . ALA B 1 223 ? -0.498 14.703 0.444 1 94.56 223 ALA B CA 1
ATOM 4111 C C . ALA B 1 223 ? -0.596 13.305 -0.165 1 94.56 223 ALA B C 1
ATOM 4113 O O . ALA B 1 223 ? -0.462 13.141 -1.38 1 94.56 223 ALA B O 1
ATOM 4114 N N . ALA B 1 224 ? -0.83 12.297 0.638 1 96 224 ALA B N 1
ATOM 4115 C CA . ALA B 1 224 ? -0.887 10.914 0.168 1 96 224 ALA B CA 1
ATOM 4116 C C . ALA B 1 224 ? -1.979 10.734 -0.882 1 96 224 ALA B C 1
ATOM 4118 O O . ALA B 1 224 ? -1.831 9.938 -1.813 1 96 224 ALA B O 1
ATOM 4119 N N . MET B 1 225 ? -3.041 11.469 -0.798 1 97.5 225 MET B N 1
ATOM 4120 C CA . MET B 1 225 ? -4.125 11.391 -1.771 1 97.5 225 MET B CA 1
ATOM 4121 C C . MET B 1 225 ? -3.635 11.758 -3.168 1 97.5 225 MET B C 1
ATOM 4123 O O . MET B 1 225 ? -3.924 11.055 -4.137 1 97.5 225 MET B O 1
ATOM 4127 N N . LEU B 1 226 ? -2.914 12.781 -3.209 1 95.94 226 LEU B N 1
ATOM 4128 C CA . LEU B 1 226 ? -2.389 13.211 -4.5 1 95.94 226 LEU B CA 1
ATOM 4129 C C . LEU B 1 226 ? -1.434 12.164 -5.07 1 95.94 226 LEU B C 1
ATOM 4131 O O . LEU B 1 226 ? -1.478 11.867 -6.266 1 95.94 226 LEU B O 1
ATOM 4135 N N . SER B 1 227 ? -0.591 11.625 -4.254 1 93.94 227 SER B N 1
ATOM 4136 C CA . SER B 1 227 ? 0.352 10.594 -4.672 1 93.94 227 SER B CA 1
ATOM 4137 C C . SER B 1 227 ? -0.375 9.359 -5.207 1 93.94 227 SER B C 1
ATOM 4139 O O . SER B 1 227 ? 0.141 8.656 -6.078 1 93.94 227 SER B O 1
ATOM 4141 N N . ALA B 1 228 ? -1.562 9.086 -4.688 1 95.06 228 ALA B N 1
ATOM 4142 C CA . ALA B 1 228 ? -2.352 7.926 -5.074 1 95.06 228 ALA B CA 1
ATOM 4143 C C . ALA B 1 228 ? -3.102 8.18 -6.379 1 95.06 228 ALA B C 1
ATOM 4145 O O . ALA B 1 228 ? -3.766 7.281 -6.906 1 95.06 228 ALA B O 1
ATOM 4146 N N . GLY B 1 229 ? -3.029 9.344 -6.875 1 93.44 229 GLY B N 1
ATOM 4147 C CA . GLY B 1 229 ? -3.689 9.672 -8.133 1 93.44 229 GLY B CA 1
ATOM 4148 C C . GLY B 1 229 ? -4.938 10.516 -7.949 1 93.44 229 GLY B C 1
ATOM 4149 O O . GLY B 1 229 ? -5.703 10.711 -8.891 1 93.44 229 GLY B O 1
ATOM 4150 N N . GLY B 1 230 ? -5.141 11.016 -6.719 1 96.5 230 GLY B N 1
ATOM 4151 C CA . GLY B 1 230 ? -6.277 11.883 -6.457 1 96.5 230 GLY B CA 1
ATOM 4152 C C . GLY B 1 230 ? -6.062 13.305 -6.938 1 96.5 230 GLY B C 1
ATOM 4153 O O . GLY B 1 230 ? -5.145 13.57 -7.715 1 96.5 230 GLY B O 1
ATOM 4154 N N . LEU B 1 231 ? -7.027 14.156 -6.5 1 97.12 231 LEU B N 1
ATOM 4155 C CA . LEU B 1 231 ? -7.012 15.555 -6.918 1 97.12 231 LEU B CA 1
ATOM 4156 C C . LEU B 1 231 ? -6.809 16.469 -5.723 1 97.12 231 LEU B C 1
ATOM 4158 O O . LEU B 1 231 ? -7.367 16.25 -4.648 1 97.12 231 LEU B O 1
ATOM 4162 N N . ALA B 1 232 ? -6 17.469 -5.965 1 97 232 ALA B N 1
ATOM 4163 C CA . ALA B 1 232 ? -5.922 18.531 -4.961 1 97 232 ALA B CA 1
ATOM 4164 C C . ALA B 1 232 ? -7.254 19.281 -4.844 1 97 232 ALA B C 1
ATOM 4166 O O . ALA B 1 232 ? -7.891 19.578 -5.852 1 97 232 ALA B O 1
ATOM 4167 N N . MET B 1 233 ? -7.633 19.578 -3.648 1 97.31 233 MET B N 1
ATOM 4168 C CA . MET B 1 233 ? -8.898 20.266 -3.396 1 97.31 233 MET B CA 1
ATOM 4169 C C . MET B 1 233 ? -8.664 21.641 -2.789 1 97.31 233 MET B C 1
ATOM 4171 O O . MET B 1 233 ? -7.629 21.891 -2.172 1 97.31 233 MET B O 1
ATOM 4175 N N . PRO B 1 234 ? -9.695 22.547 -3.004 1 96.19 234 PRO B N 1
ATOM 4176 C CA . PRO B 1 234 ? -9.578 23.812 -2.264 1 96.19 234 PRO B CA 1
ATOM 4177 C C . PRO B 1 234 ? -9.5 23.594 -0.754 1 96.19 234 PRO B C 1
ATOM 4179 O O . PRO B 1 234 ? -10.281 22.828 -0.189 1 96.19 234 PRO B O 1
ATOM 4182 N N . ILE B 1 235 ? -8.656 24.25 -0.11 1 96.94 235 ILE B N 1
ATOM 4183 C CA . ILE B 1 235 ? -8.258 23.984 1.267 1 96.94 235 ILE B CA 1
ATOM 4184 C C . ILE B 1 235 ? -9.461 24.125 2.193 1 96.94 235 ILE B C 1
ATOM 4186 O O . ILE B 1 235 ? -9.531 23.453 3.227 1 96.94 235 ILE B O 1
ATOM 4190 N N . LEU B 1 236 ? -10.477 24.906 1.821 1 96.69 236 LEU B N 1
ATOM 4191 C CA . LEU B 1 236 ? -11.594 25.156 2.725 1 96.69 236 LEU B CA 1
ATOM 4192 C C . LEU B 1 236 ? -12.797 24.297 2.35 1 96.69 236 LEU B C 1
ATOM 4194 O O . LEU B 1 236 ? -13.859 24.406 2.959 1 96.69 236 LEU B O 1
ATOM 4198 N N . SER B 1 237 ? -12.594 23.469 1.352 1 97.38 237 SER B N 1
ATOM 4199 C CA . SER B 1 237 ? -13.664 22.547 0.995 1 97.38 237 SER B CA 1
ATOM 4200 C C . SER B 1 237 ? -14.031 21.625 2.166 1 97.38 237 SER B C 1
ATOM 4202 O O . SER B 1 237 ? -13.148 21.188 2.902 1 97.38 237 SER B O 1
ATOM 4204 N N . LYS B 1 238 ? -15.312 21.297 2.295 1 97.44 238 LYS B N 1
ATOM 4205 C CA . LYS B 1 238 ? -15.781 20.406 3.344 1 97.44 238 LYS B CA 1
ATOM 4206 C C . LYS B 1 238 ? -16.031 19 2.795 1 97.44 238 LYS B C 1
ATOM 4208 O O . LYS B 1 238 ? -16.5 18.109 3.516 1 97.44 238 LYS B O 1
ATOM 4213 N N . GLU B 1 239 ? -15.672 18.828 1.579 1 98 239 GLU B N 1
ATOM 4214 C CA . GLU B 1 239 ? -15.859 17.516 0.943 1 98 239 GLU B CA 1
ATOM 4215 C C . GLU B 1 239 ? -14.703 16.578 1.267 1 98 239 GLU B C 1
ATOM 4217 O O . GLU B 1 239 ? -13.586 17.031 1.545 1 98 239 GLU B O 1
ATOM 4222 N N . LEU B 1 240 ? -15.07 15.336 1.29 1 98.75 240 LEU B N 1
ATOM 4223 C CA . LEU B 1 240 ? -14.031 14.32 1.342 1 98.75 240 LEU B CA 1
ATOM 4224 C C . LEU B 1 240 ? -13.789 13.719 -0.04 1 98.75 240 LEU B C 1
ATOM 4226 O O . LEU B 1 240 ? -14.664 13.766 -0.905 1 98.75 240 LEU B O 1
ATOM 4230 N N . GLN B 1 241 ? -12.609 13.305 -0.273 1 98.69 241 GLN B N 1
ATOM 4231 C CA . GLN B 1 241 ? -12.227 12.555 -1.462 1 98.69 241 GLN B CA 1
ATOM 4232 C C . GLN B 1 241 ? -11.789 11.141 -1.098 1 98.69 241 GLN B C 1
ATOM 4234 O O . GLN B 1 241 ? -11.141 10.93 -0.068 1 98.69 241 GLN B O 1
ATOM 4239 N N . TYR B 1 242 ? -12.188 10.141 -1.903 1 98.56 242 TYR B N 1
ATOM 4240 C CA . TYR B 1 242 ? -11.727 8.781 -1.654 1 98.56 242 TYR B CA 1
ATOM 4241 C C . TYR B 1 242 ? -11.109 8.172 -2.91 1 98.56 242 TYR B C 1
ATOM 4243 O O . TYR B 1 242 ? -11.445 8.57 -4.027 1 98.56 242 TYR B O 1
ATOM 4251 N N . ILE B 1 243 ? -10.188 7.262 -2.711 1 97.44 243 ILE B N 1
ATOM 4252 C CA . ILE B 1 243 ? -9.57 6.512 -3.801 1 97.44 243 ILE B CA 1
ATOM 4253 C C . ILE B 1 243 ? -9.297 5.078 -3.35 1 97.44 243 ILE B C 1
ATOM 4255 O O . ILE B 1 243 ? -8.781 4.855 -2.25 1 97.44 243 ILE B O 1
ATOM 4259 N N . VAL B 1 244 ? -9.773 4.109 -4.117 1 96.81 244 VAL B N 1
ATOM 4260 C CA . VAL B 1 244 ? -9.367 2.719 -3.936 1 96.81 244 VAL B CA 1
ATOM 4261 C C . VAL B 1 244 ? -7.961 2.512 -4.488 1 96.81 244 VAL B C 1
ATOM 4263 O O . VAL B 1 244 ? -7.719 2.723 -5.68 1 96.81 244 VAL B O 1
ATOM 4266 N N . ARG B 1 245 ? -7.047 2.092 -3.629 1 96.75 245 ARG B N 1
ATOM 4267 C CA . ARG B 1 245 ? -5.648 1.967 -4.027 1 96.75 245 ARG B CA 1
ATOM 4268 C C . ARG B 1 245 ? -5.414 0.673 -4.801 1 96.75 245 ARG B C 1
ATOM 4270 O O . ARG B 1 245 ? -5.727 -0.414 -4.309 1 96.75 245 ARG B O 1
ATOM 4277 N N . GLU B 1 246 ? -4.879 0.749 -6.004 1 95.44 246 GLU B N 1
ATOM 4278 C CA . GLU B 1 246 ? -4.492 -0.4 -6.816 1 95.44 246 GLU B CA 1
ATOM 4279 C C . GLU B 1 246 ? -5.609 -1.434 -6.883 1 95.44 246 GLU B C 1
ATOM 4281 O O . GLU B 1 246 ? -5.41 -2.6 -6.535 1 95.44 246 GLU B O 1
ATOM 4286 N N . PRO B 1 247 ? -6.758 -1.04 -7.355 1 94.62 247 PRO B N 1
ATOM 4287 C CA . PRO B 1 247 ? -7.887 -1.971 -7.414 1 94.62 247 PRO B CA 1
ATOM 4288 C C . PRO B 1 247 ? -7.621 -3.16 -8.336 1 94.62 247 PRO B C 1
ATOM 4290 O O . PRO B 1 247 ? -7.055 -2.994 -9.422 1 94.62 247 PRO B O 1
ATOM 4293 N N . ILE B 1 248 ? -7.918 -4.355 -7.941 1 89.88 248 ILE B N 1
ATOM 4294 C CA . ILE B 1 248 ? -7.777 -5.574 -8.727 1 89.88 248 ILE B CA 1
ATOM 4295 C C . ILE B 1 248 ? -8.977 -5.73 -9.656 1 89.88 248 ILE B C 1
ATOM 4297 O O . ILE B 1 248 ? -10.117 -5.848 -9.195 1 89.88 248 ILE B O 1
ATOM 4301 N N . SER B 1 249 ? -9.344 -4.621 -10.469 1 67.62 249 SER B N 1
ATOM 4302 C CA . SER B 1 249 ? -10.594 -4.324 -11.164 1 67.62 249 SER B CA 1
ATOM 4303 C C . SER B 1 249 ? -11.023 -5.492 -12.047 1 67.62 249 SER B C 1
ATOM 4305 O O . SER B 1 249 ? -10.234 -5.988 -12.852 1 67.62 249 SER B O 1
ATOM 4307 N N . HIS B 1 250 ? -11.789 -6.5 -11.773 1 58.56 250 HIS B N 1
ATOM 4308 C CA . HIS B 1 250 ? -12.375 -7.285 -12.852 1 58.56 250 HIS B CA 1
ATOM 4309 C C . HIS B 1 250 ? -13.766 -6.777 -13.219 1 58.56 250 HIS B C 1
ATOM 4311 O O . HIS B 1 250 ? -14.391 -7.273 -14.156 1 58.56 250 HIS B O 1
ATOM 4317 N N . GLY B 1 251 ? -14.07 -5.426 -12.883 1 56.69 251 GLY B N 1
ATOM 4318 C CA . GLY B 1 251 ? -15.5 -5.445 -13.172 1 56.69 251 GLY B CA 1
ATOM 4319 C C . GLY B 1 251 ? -16.109 -4.062 -13.273 1 56.69 251 GLY B C 1
ATOM 4320 O O . GLY B 1 251 ? -15.398 -3.082 -13.516 1 56.69 251 GLY B O 1
ATOM 4321 N N . PRO B 1 252 ? -17.422 -3.887 -13.289 1 55.97 252 PRO B N 1
ATOM 4322 C CA . PRO B 1 252 ? -18.359 -2.793 -13.516 1 55.97 252 PRO B CA 1
ATOM 4323 C C . PRO B 1 252 ? -18.094 -1.591 -12.609 1 55.97 252 PRO B C 1
ATOM 4325 O O . PRO B 1 252 ? -18.578 -0.489 -12.891 1 55.97 252 PRO B O 1
ATOM 4328 N N . ASN B 1 253 ? -17.25 -1.758 -11.68 1 64.5 253 ASN B N 1
ATOM 4329 C CA . ASN B 1 253 ? -17.172 -0.668 -10.711 1 64.5 253 ASN B CA 1
ATOM 4330 C C . ASN B 1 253 ? -15.891 0.142 -10.883 1 64.5 253 ASN B C 1
ATOM 4332 O O . ASN B 1 253 ? -15.516 0.91 -9.992 1 64.5 253 ASN B O 1
ATOM 4336 N N . LYS B 1 254 ? -15.273 0.005 -12.031 1 66.56 254 LYS B N 1
ATOM 4337 C CA . LYS B 1 254 ? -14 0.7 -12.242 1 66.56 254 LYS B CA 1
ATOM 4338 C C . LYS B 1 254 ? -14.18 2.211 -12.117 1 66.56 254 LYS B C 1
ATOM 4340 O O . LYS B 1 254 ? -13.32 2.898 -11.57 1 66.56 254 LYS B O 1
ATOM 4345 N N . GLY B 1 255 ? -15.328 2.646 -12.445 1 77.44 255 GLY B N 1
ATOM 4346 C CA . GLY B 1 255 ? -15.562 4.082 -12.406 1 77.44 255 GLY B CA 1
ATOM 4347 C C . GLY B 1 255 ? -15.875 4.598 -11.016 1 77.44 255 GLY B C 1
ATOM 4348 O O . GLY B 1 255 ? -15.945 5.809 -10.805 1 77.44 255 GLY B O 1
ATOM 4349 N N . LEU B 1 256 ? -15.945 3.668 -10.047 1 86.62 256 LEU B N 1
ATOM 4350 C CA . LEU B 1 256 ? -16.375 4.098 -8.719 1 86.62 256 LEU B CA 1
ATOM 4351 C C . LEU B 1 256 ? -15.234 3.967 -7.715 1 86.62 256 LEU B C 1
ATOM 4353 O O . LEU B 1 256 ? -15.445 4.105 -6.508 1 86.62 256 LEU B O 1
ATOM 4357 N N . THR B 1 257 ? -14.055 3.773 -8.203 1 91.62 257 THR B N 1
ATOM 4358 C CA . THR B 1 257 ? -12.922 3.555 -7.312 1 91.62 257 THR B CA 1
ATOM 4359 C C . THR B 1 257 ? -12.312 4.883 -6.875 1 91.62 257 THR B C 1
ATOM 4361 O O . THR B 1 257 ? -11.367 4.91 -6.09 1 91.62 257 THR B O 1
ATOM 4364 N N . HIS B 1 258 ? -12.812 5.961 -7.453 1 95.69 258 HIS B N 1
ATOM 4365 C CA . HIS B 1 258 ? -12.422 7.32 -7.094 1 95.69 258 HIS B CA 1
ATOM 4366 C C . HIS B 1 258 ? -13.625 8.25 -7.078 1 95.69 258 HIS B C 1
ATOM 4368 O O . HIS B 1 258 ? -14.469 8.203 -7.973 1 95.69 258 HIS B O 1
ATOM 4374 N N . GLY B 1 259 ? -13.703 9.016 -6.039 1 96.75 259 GLY B N 1
ATOM 4375 C CA . GLY B 1 259 ? -14.836 9.922 -5.965 1 96.75 259 GLY B CA 1
ATOM 4376 C C . GLY B 1 259 ? -14.797 10.836 -4.758 1 96.75 259 GLY B C 1
ATOM 4377 O O . GLY B 1 259 ? -13.734 11.055 -4.176 1 96.75 259 GLY B O 1
ATOM 4378 N N . PHE B 1 260 ? -16 11.438 -4.492 1 97.94 260 PHE B N 1
ATOM 4379 C CA . PHE B 1 260 ? -16.109 12.438 -3.439 1 97.94 260 PHE B CA 1
ATOM 4380 C C . PHE B 1 260 ? -17.281 12.141 -2.52 1 97.94 260 PHE B C 1
ATOM 4382 O O . PHE B 1 260 ? -18.25 11.484 -2.928 1 97.94 260 PHE B O 1
ATOM 4389 N N . VAL B 1 261 ? -17.109 12.453 -1.323 1 98.12 261 VAL B N 1
ATOM 4390 C CA . VAL B 1 261 ? -18.188 12.469 -0.334 1 98.12 261 VAL B CA 1
ATOM 4391 C C . VAL B 1 261 ? -18.562 13.906 0.007 1 98.12 261 VAL B C 1
ATOM 4393 O O . VAL B 1 261 ? -17.781 14.625 0.644 1 98.12 261 VAL B O 1
ATOM 4396 N N . LYS B 1 262 ? -19.703 14.336 -0.324 1 97.06 262 LYS B N 1
ATOM 4397 C CA . LYS B 1 262 ? -20.109 15.727 -0.155 1 97.06 262 LYS B CA 1
ATOM 4398 C C . LYS B 1 262 ? -20.422 16.031 1.308 1 97.06 262 LYS B C 1
ATOM 4400 O O . LYS B 1 262 ? -20.625 15.117 2.109 1 97.06 262 LYS B O 1
ATOM 4405 N N . HIS B 1 263 ? -20.438 17.359 1.529 1 94.75 263 HIS B N 1
ATOM 4406 C CA . HIS B 1 263 ? -20.875 17.766 2.857 1 94.75 263 HIS B CA 1
ATOM 4407 C C . HIS B 1 263 ? -22.281 17.266 3.152 1 94.75 263 HIS B C 1
ATOM 4409 O O . HIS B 1 263 ? -23.156 17.359 2.295 1 94.75 263 HIS B O 1
ATOM 4415 N N . GLY B 1 264 ? -22.516 16.688 4.277 1 95.06 264 GLY B N 1
ATOM 4416 C CA . GLY B 1 264 ? -23.812 16.156 4.629 1 95.06 264 GLY B CA 1
ATOM 4417 C C . GLY B 1 264 ? -23.953 14.68 4.289 1 95.06 264 GLY B C 1
ATOM 4418 O O . GLY B 1 264 ? -24.922 14.039 4.703 1 95.06 264 GLY B O 1
ATOM 4419 N N . GLU B 1 265 ? -23.031 14.195 3.516 1 97.69 265 GLU B N 1
ATOM 4420 C CA . GLU B 1 265 ? -23 12.773 3.207 1 97.69 265 GLU B CA 1
ATOM 4421 C C . GLU B 1 265 ? -22 12.031 4.105 1 97.69 265 GLU B C 1
ATOM 4423 O O . GLU B 1 265 ? -21.203 12.664 4.793 1 97.69 265 GLU B O 1
ATOM 4428 N N . SER B 1 266 ? -22.172 10.758 4.129 1 98.19 266 SER B N 1
ATOM 4429 C CA . SER B 1 266 ? -21.219 9.891 4.82 1 98.19 266 SER B CA 1
ATOM 4430 C C . SER B 1 266 ? -20.859 8.672 3.971 1 98.19 266 SER B C 1
ATOM 4432 O O . SER B 1 266 ? -21.609 8.305 3.059 1 98.19 266 SER B O 1
ATOM 4434 N N . MET B 1 267 ? -19.75 8.18 4.18 1 98.38 267 MET B N 1
ATOM 4435 C CA . MET B 1 267 ? -19.312 6.934 3.557 1 98.38 267 MET B CA 1
ATOM 4436 C C . MET B 1 267 ? -19.344 5.785 4.555 1 98.38 267 MET B C 1
ATOM 4438 O O . MET B 1 267 ? -18.781 5.887 5.645 1 98.38 267 MET B O 1
ATOM 4442 N N . GLU B 1 268 ? -19.953 4.742 4.203 1 97.94 268 GLU B N 1
ATOM 4443 C CA . GLU B 1 268 ? -19.953 3.523 5.004 1 97.94 268 GLU B CA 1
ATOM 4444 C C . GLU B 1 268 ? -19.062 2.453 4.395 1 97.94 268 GLU B C 1
ATOM 4446 O O . GLU B 1 268 ? -19.203 2.113 3.217 1 97.94 268 GLU B O 1
ATOM 4451 N N . VAL B 1 269 ? -18.172 1.957 5.156 1 98.06 269 VAL B N 1
ATOM 4452 C CA . VAL B 1 269 ? -17.219 0.949 4.699 1 98.06 269 VAL B CA 1
ATOM 4453 C C . VAL B 1 269 ? -17.375 -0.323 5.527 1 98.06 269 VAL B C 1
ATOM 4455 O O . VAL B 1 269 ? -17.375 -0.273 6.762 1 98.06 269 VAL B O 1
ATOM 4458 N N . GLN B 1 270 ? -17.5 -1.389 4.891 1 96.75 270 GLN B N 1
ATOM 4459 C CA . GLN B 1 270 ? -17.516 -2.686 5.562 1 96.75 270 GLN B CA 1
ATOM 4460 C C . GLN B 1 270 ? -16.25 -3.469 5.273 1 96.75 270 GLN B C 1
ATOM 4462 O O . GLN B 1 270 ? -15.867 -3.652 4.117 1 96.75 270 GLN B O 1
ATOM 4467 N N . TRP B 1 271 ? -15.625 -3.895 6.344 1 97.06 271 TRP B N 1
ATOM 4468 C CA . TRP B 1 271 ? -14.367 -4.621 6.238 1 97.06 271 TRP B CA 1
ATOM 4469 C C . TRP B 1 271 ? -14.609 -6.125 6.164 1 97.06 271 TRP B C 1
ATOM 4471 O O . TRP B 1 271 ? -15.391 -6.672 6.945 1 97.06 271 TRP B O 1
ATOM 4481 N N . HIS B 1 272 ? -13.82 -6.832 5.234 1 93.25 272 HIS B N 1
ATOM 4482 C CA . HIS B 1 272 ? -14.18 -8.219 4.98 1 93.25 272 HIS B CA 1
ATOM 4483 C C . HIS B 1 272 ? -13.008 -9.156 5.25 1 93.25 272 HIS B C 1
ATOM 4485 O O . HIS B 1 272 ? -13.117 -10.367 5.074 1 93.25 272 HIS B O 1
ATOM 4491 N N . CYS B 1 273 ? -11.852 -8.656 5.664 1 94.62 273 CYS B N 1
ATOM 4492 C CA . CYS B 1 273 ? -10.711 -9.5 6.008 1 94.62 273 CYS B CA 1
ATOM 4493 C C . CYS B 1 273 ? -10.695 -9.812 7.496 1 94.62 273 CYS B C 1
ATOM 4495 O O . CYS B 1 273 ? -11.359 -9.141 8.289 1 94.62 273 CYS B O 1
ATOM 4497 N N . LYS B 1 274 ? -9.898 -10.828 7.824 1 93.25 274 LYS B N 1
ATOM 4498 C CA . LYS B 1 274 ? -9.742 -11.172 9.234 1 93.25 274 LYS B CA 1
ATOM 4499 C C . LYS B 1 274 ? -9.086 -10.039 10.008 1 93.25 274 LYS B C 1
ATOM 4501 O O . LYS B 1 274 ? -9.547 -9.672 11.094 1 93.25 274 LYS B O 1
ATOM 4506 N N . ASP B 1 275 ? -8.016 -9.531 9.445 1 96.81 275 ASP B N 1
ATOM 4507 C CA . ASP B 1 275 ? -7.277 -8.43 10.055 1 96.81 275 ASP B CA 1
ATOM 4508 C C . ASP B 1 275 ? -7.348 -7.176 9.188 1 96.81 275 ASP B C 1
ATOM 4510 O O . ASP B 1 275 ? -7.391 -7.27 7.957 1 96.81 275 ASP B O 1
ATOM 4514 N N . GLY B 1 276 ? -7.395 -6.055 9.797 1 98.31 276 GLY B N 1
ATOM 4515 C CA . GLY B 1 276 ? -7.371 -4.762 9.125 1 98.31 276 GLY B CA 1
ATOM 4516 C C . GLY B 1 276 ? -6.918 -3.629 10.031 1 98.31 276 GLY B C 1
ATOM 4517 O O . GLY B 1 276 ? -6.695 -3.83 11.227 1 98.31 276 GLY B O 1
ATOM 4518 N N . MET B 1 277 ? -6.742 -2.475 9.43 1 98.62 277 MET B N 1
ATOM 4519 C CA . MET B 1 277 ? -6.355 -1.312 10.227 1 98.62 277 MET B CA 1
ATOM 4520 C C . MET B 1 277 ? -6.906 -0.029 9.609 1 98.62 277 MET B C 1
ATOM 4522 O O . MET B 1 277 ? -7.195 0.019 8.414 1 98.62 277 MET B O 1
ATOM 4526 N N . ILE B 1 278 ? -7.074 0.921 10.422 1 98.75 278 ILE B N 1
ATOM 4527 C CA . ILE B 1 278 ? -7.312 2.314 10.07 1 98.75 278 ILE B CA 1
ATOM 4528 C C . ILE B 1 278 ? -6.129 3.17 10.516 1 98.75 278 ILE B C 1
ATOM 4530 O O . ILE B 1 278 ? -5.855 3.283 11.711 1 98.75 278 ILE B O 1
ATOM 4534 N N . ALA B 1 279 ? -5.434 3.66 9.633 1 98.69 279 ALA B N 1
ATOM 4535 C CA . ALA B 1 279 ? -4.371 4.605 9.961 1 98.69 279 ALA B CA 1
ATOM 4536 C C . ALA B 1 279 ? -4.848 6.047 9.797 1 98.69 279 ALA B C 1
ATOM 4538 O O . ALA B 1 279 ? -5.387 6.414 8.75 1 98.69 279 ALA B O 1
ATOM 4539 N N . VAL B 1 280 ? -4.668 6.863 10.797 1 98.25 280 VAL B N 1
ATOM 4540 C CA . VAL B 1 280 ? -5.156 8.242 10.805 1 98.25 280 VAL B CA 1
ATOM 4541 C C . VAL B 1 280 ? -3.982 9.203 10.672 1 98.25 280 VAL B C 1
ATOM 4543 O O . VAL B 1 280 ? -3.119 9.266 11.555 1 98.25 280 VAL B O 1
ATOM 4546 N N . ASP B 1 281 ? -3.969 9.945 9.594 1 97.69 281 ASP B N 1
ATOM 4547 C CA . ASP B 1 281 ? -2.961 10.969 9.344 1 97.69 281 ASP B CA 1
ATOM 4548 C C . ASP B 1 281 ? -1.551 10.398 9.484 1 97.69 281 ASP B C 1
ATOM 4550 O O . ASP B 1 281 ? -0.704 10.984 10.164 1 97.69 281 ASP B O 1
ATOM 4554 N N . GLY B 1 282 ? -1.388 9.258 8.883 1 95 282 GLY B N 1
ATOM 4555 C CA . GLY B 1 282 ? -0.086 8.609 8.961 1 95 282 GLY B CA 1
ATOM 4556 C C . GLY B 1 282 ? -0.107 7.312 9.742 1 95 282 GLY B C 1
ATOM 4557 O O . GLY B 1 282 ? -1.14 6.641 9.82 1 95 282 GLY B O 1
ATOM 4558 N N . SER B 1 283 ? 1.067 6.941 10.32 1 94.25 283 SER B N 1
ATOM 4559 C CA . SER B 1 283 ? 1.182 5.586 10.844 1 94.25 283 SER B CA 1
ATOM 4560 C C . SER B 1 283 ? 1.232 5.586 12.367 1 94.25 283 SER B C 1
ATOM 4562 O O . SER B 1 283 ? 1.333 4.527 12.992 1 94.25 283 SER B O 1
ATOM 4564 N N . HIS B 1 284 ? 1.092 6.719 12.953 1 91 284 HIS B N 1
ATOM 4565 C CA . HIS B 1 284 ? 1.244 6.785 14.406 1 91 284 HIS B CA 1
ATOM 4566 C C . HIS B 1 284 ? -0.052 6.402 15.117 1 91 284 HIS B C 1
ATOM 4568 O O . HIS B 1 284 ? -0.025 5.727 16.141 1 91 284 HIS B O 1
ATOM 4574 N N . VAL B 1 285 ? -1.149 6.875 14.617 1 95.56 285 VAL B N 1
ATOM 4575 C CA . VAL B 1 285 ? -2.457 6.543 15.172 1 95.56 285 VAL B CA 1
ATOM 4576 C C . VAL B 1 285 ? -3.125 5.469 14.312 1 95.56 285 VAL B C 1
ATOM 4578 O O . VAL B 1 285 ? -3.521 5.73 13.172 1 95.56 285 VAL B O 1
ATOM 4581 N N . VAL B 1 286 ? -3.234 4.27 14.898 1 97.75 286 VAL B N 1
ATOM 4582 C CA . VAL B 1 286 ? -3.766 3.133 14.156 1 97.75 286 VAL B CA 1
ATOM 4583 C C . VAL B 1 286 ? -4.832 2.424 14.992 1 97.75 286 VAL B C 1
ATOM 4585 O O . VAL B 1 286 ? -4.648 2.205 16.188 1 97.75 286 VAL B O 1
ATOM 4588 N N . TYR B 1 287 ? -5.945 2.162 14.398 1 98.12 287 TYR B N 1
ATOM 4589 C CA . TYR B 1 287 ? -6.988 1.329 14.984 1 98.12 287 TYR B CA 1
ATOM 4590 C C . TYR B 1 287 ? -7.113 0.005 14.242 1 98.12 287 TYR B C 1
ATOM 4592 O O . TYR B 1 287 ? -6.992 -0.037 13.016 1 98.12 287 TYR B O 1
ATOM 4600 N N . HIS B 1 288 ? -7.453 -1.022 14.922 1 97.75 288 HIS B N 1
ATOM 4601 C CA . HIS B 1 288 ? -7.52 -2.348 14.312 1 97.75 288 HIS B CA 1
ATOM 4602 C C . HIS B 1 288 ? -8.953 -2.701 13.914 1 97.75 288 HIS B C 1
ATOM 4604 O O . HIS B 1 288 ? -9.898 -2.371 14.633 1 97.75 288 HIS B O 1
ATOM 4610 N N . LEU B 1 289 ? -9 -3.371 12.805 1 97.75 289 LEU B N 1
ATOM 4611 C CA . LEU B 1 289 ? -10.289 -3.842 12.289 1 97.75 289 LEU B CA 1
ATOM 4612 C C . LEU B 1 289 ? -10.359 -5.363 12.32 1 97.75 289 LEU B C 1
ATOM 4614 O O . LEU B 1 289 ? -9.336 -6.043 12.211 1 97.75 289 LEU B O 1
ATOM 4618 N N . ARG B 1 290 ? -11.562 -5.836 12.469 1 95.56 290 ARG B N 1
ATOM 4619 C CA . ARG B 1 290 ? -11.883 -7.25 12.32 1 95.56 290 ARG B CA 1
ATOM 4620 C C . ARG B 1 290 ? -12.969 -7.453 11.273 1 95.56 290 ARG B C 1
ATOM 4622 O O . ARG B 1 290 ? -13.688 -6.512 10.922 1 95.56 290 ARG B O 1
ATOM 4629 N N . GLN B 1 291 ? -13.016 -8.633 10.844 1 93.62 291 GLN B N 1
ATOM 4630 C CA . GLN B 1 291 ? -14.008 -8.969 9.828 1 93.62 291 GLN B CA 1
ATOM 4631 C C . GLN B 1 291 ? -15.414 -8.57 10.281 1 93.62 291 GLN B C 1
ATOM 4633 O O . GLN B 1 291 ? -15.828 -8.891 11.391 1 93.62 291 GLN B O 1
ATOM 4638 N N . GLY B 1 292 ? -16.109 -7.852 9.398 1 92.56 292 GLY B N 1
ATOM 4639 C CA . GLY B 1 292 ? -17.469 -7.469 9.695 1 92.56 292 GLY B CA 1
ATOM 4640 C C . GLY B 1 292 ? -17.594 -6.066 10.258 1 92.56 292 GLY B C 1
ATOM 4641 O O . GLY B 1 292 ? -18.688 -5.508 10.336 1 92.56 292 GLY B O 1
ATOM 4642 N N . ASP B 1 293 ? -16.484 -5.488 10.719 1 96.88 293 ASP B N 1
ATOM 4643 C CA . ASP B 1 293 ? -16.516 -4.133 11.258 1 96.88 293 ASP B CA 1
ATOM 4644 C C . ASP B 1 293 ? -17.047 -3.139 10.227 1 96.88 293 ASP B C 1
ATOM 4646 O O . ASP B 1 293 ? -16.797 -3.299 9.023 1 96.88 293 ASP B O 1
ATOM 4650 N N . ILE B 1 294 ? -17.734 -2.15 10.695 1 97.62 294 ILE B N 1
ATOM 4651 C CA . ILE B 1 294 ? -18.328 -1.118 9.844 1 97.62 294 ILE B CA 1
ATOM 4652 C C . ILE B 1 294 ? -17.75 0.245 10.219 1 97.62 294 ILE B C 1
ATOM 4654 O O . ILE B 1 294 ? -17.766 0.638 11.383 1 97.62 294 ILE B O 1
ATOM 4658 N N . LEU B 1 295 ? -17.266 0.932 9.234 1 98.38 295 LEU B N 1
ATOM 4659 C CA . LEU B 1 295 ? -16.75 2.283 9.406 1 98.38 295 LEU B CA 1
ATOM 4660 C C . LEU B 1 295 ? -17.688 3.312 8.789 1 98.38 295 LEU B C 1
ATOM 4662 O O . LEU B 1 295 ? -18.25 3.086 7.715 1 98.38 295 LEU B O 1
ATOM 4666 N N . SER B 1 296 ? -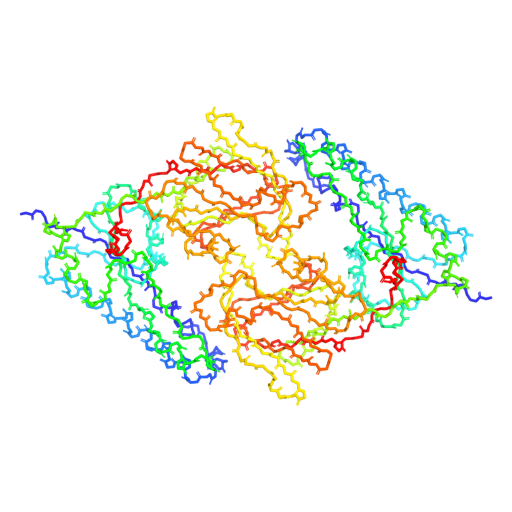17.797 4.391 9.438 1 98.25 296 SER B N 1
ATOM 4667 C CA . SER B 1 296 ? -18.5 5.551 8.891 1 98.25 296 SER B CA 1
ATOM 4668 C C . SER B 1 296 ? -17.594 6.781 8.867 1 98.25 296 SER B C 1
ATOM 4670 O O . SER B 1 296 ? -16.953 7.109 9.875 1 98.25 296 SER B O 1
ATOM 4672 N N . LEU B 1 297 ? -17.531 7.406 7.762 1 98.62 297 LEU B N 1
ATOM 4673 C CA . LEU B 1 297 ? -16.672 8.57 7.559 1 98.62 297 LEU B CA 1
ATOM 4674 C C . LEU B 1 297 ? -17.5 9.773 7.102 1 98.62 297 LEU B C 1
ATOM 4676 O O . LEU B 1 297 ? -18.344 9.648 6.223 1 98.62 297 LEU B O 1
ATOM 4680 N N . SER B 1 298 ? -17.219 10.93 7.668 1 98.31 298 SER B N 1
ATOM 4681 C CA . SER B 1 298 ? -17.906 12.148 7.254 1 98.31 298 SER B CA 1
ATOM 4682 C C . SER B 1 298 ? -17.109 13.383 7.617 1 98.31 298 SER B C 1
ATOM 4684 O O . SER B 1 298 ? -16.109 13.297 8.336 1 98.31 298 SER B O 1
ATOM 4686 N N . SER B 1 299 ? -17.562 14.508 7.117 1 97.62 299 SER B 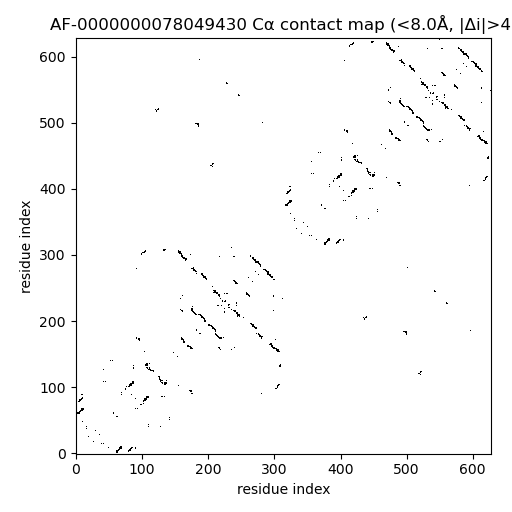N 1
ATOM 4687 C CA . SER B 1 299 ? -16.906 15.773 7.422 1 97.62 299 SER B CA 1
ATOM 4688 C C . SER B 1 299 ? -17.562 16.453 8.617 1 97.62 299 SER B C 1
ATOM 4690 O O . SER B 1 299 ? -17.422 17.672 8.797 1 97.62 299 SER B O 1
ATOM 4692 N N . ALA B 1 300 ? -18.219 15.75 9.43 1 96.25 300 ALA B N 1
ATOM 4693 C CA . ALA B 1 300 ? -18.984 16.328 10.531 1 96.25 300 ALA B CA 1
ATOM 4694 C C . ALA B 1 300 ? -18.109 16.547 11.758 1 96.25 300 ALA B C 1
ATOM 4696 O O . ALA B 1 300 ? -18.625 16.859 12.844 1 96.25 300 ALA B O 1
ATOM 4697 N N . ALA B 1 301 ? -16.859 16.422 11.703 1 97.5 301 ALA B N 1
ATOM 4698 C CA . ALA B 1 301 ? -15.945 16.672 12.812 1 97.5 301 ALA B CA 1
ATOM 4699 C C . ALA B 1 301 ? -15.836 18.172 13.109 1 97.5 301 ALA B C 1
ATOM 4701 O O . ALA B 1 301 ? -16.078 19 12.227 1 97.5 301 ALA B O 1
ATOM 4702 N N . PRO B 1 302 ? -15.484 18.531 14.391 1 97 302 PRO B N 1
ATOM 4703 C CA . PRO B 1 302 ? -15.156 19.938 14.648 1 97 302 PRO B CA 1
ATOM 4704 C C . PRO B 1 302 ? -14.023 20.453 13.766 1 97 302 PRO B C 1
ATOM 4706 O O . PRO B 1 302 ? -13.062 19.719 13.516 1 97 302 PRO B O 1
ATOM 4709 N N . VAL B 1 303 ? -14.18 21.641 13.297 1 97.94 303 VAL B N 1
ATOM 4710 C CA . VAL B 1 303 ? -13.164 22.234 12.422 1 97.94 303 VAL B CA 1
ATOM 4711 C C . VAL B 1 303 ? -11.906 22.547 13.227 1 97.94 303 VAL B C 1
ATOM 4713 O O . VAL B 1 303 ? -11.93 22.531 14.461 1 97.94 303 VAL B O 1
ATOM 4716 N N . LEU B 1 304 ? -10.859 22.719 12.555 1 98.5 304 LEU B N 1
ATOM 4717 C CA . LEU B 1 304 ? -9.625 23.234 13.133 1 98.5 304 LEU B CA 1
ATOM 4718 C C . LEU B 1 304 ? -9.398 24.688 12.734 1 98.5 304 LEU B C 1
ATOM 4720 O O . LEU B 1 304 ? -9.445 25.016 11.547 1 98.5 304 LEU B O 1
ATOM 4724 N N . LYS B 1 305 ? -9.258 25.547 13.727 1 98.5 305 LYS B N 1
ATOM 4725 C CA . LYS B 1 305 ? -8.852 26.906 13.422 1 98.5 305 LYS B CA 1
ATOM 4726 C C . LYS B 1 305 ? -7.355 26.984 13.133 1 98.5 305 LYS B C 1
ATOM 4728 O O . LYS B 1 305 ? -6.531 26.781 14.023 1 98.5 305 LYS B O 1
ATOM 4733 N N . LEU B 1 306 ? -7.023 27.312 11.891 1 98.56 306 LEU B N 1
ATOM 4734 C CA . LEU B 1 306 ? -5.652 27.203 11.406 1 98.56 306 LEU B CA 1
ATOM 4735 C C . LEU B 1 306 ? -5.238 28.469 10.672 1 98.56 306 LEU B C 1
ATOM 4737 O O . LEU B 1 306 ? -5.945 28.938 9.766 1 98.56 306 LEU B O 1
ATOM 4741 N N . PHE B 1 307 ? -4.18 29.109 11.133 1 98.25 307 PHE B N 1
ATOM 4742 C CA . PHE B 1 307 ? -3.602 30.188 10.336 1 98.25 307 PHE B CA 1
ATOM 4743 C C . PHE B 1 307 ? -2.91 29.625 9.094 1 98.25 307 PHE B C 1
ATOM 4745 O O . PHE B 1 307 ? -1.96 28.844 9.203 1 98.25 307 PHE B O 1
ATOM 4752 N N . LEU B 1 308 ? -3.385 30 7.945 1 97.31 308 LEU B N 1
ATOM 4753 C CA . LEU B 1 308 ? -2.902 29.453 6.684 1 97.31 308 LEU B CA 1
ATOM 4754 C C . LEU B 1 308 ? -1.979 30.438 5.977 1 97.31 308 LEU B C 1
ATOM 4756 O O . LEU B 1 308 ? -2.104 31.656 6.16 1 97.31 308 LEU B O 1
ATOM 4760 N N . PRO B 1 309 ? -1.059 29.859 5.203 1 94.56 309 PRO B N 1
ATOM 4761 C CA . PRO B 1 309 ? -0.303 30.766 4.328 1 94.56 309 PRO B CA 1
ATOM 4762 C C . PRO B 1 309 ? -1.203 31.578 3.4 1 94.56 309 PRO B C 1
ATOM 4764 O O . PRO B 1 309 ? -2.262 31.094 2.984 1 94.56 309 PRO B O 1
ATOM 4767 N N . SER B 1 310 ? -0.745 32.688 3.004 1 89.44 310 SER B N 1
ATOM 4768 C CA . SER B 1 310 ? -1.551 33.625 2.229 1 89.44 310 SER B CA 1
ATOM 4769 C C . SER B 1 310 ? -1.922 33.062 0.869 1 89.44 310 SER B C 1
ATOM 4771 O O . SER B 1 310 ? -3.012 33.312 0.354 1 89.44 310 SER B O 1
ATOM 4773 N N . HIS B 1 311 ? -1.025 32.219 0.31 1 88.31 311 HIS B N 1
ATOM 4774 C CA . HIS B 1 311 ? -1.263 31.719 -1.035 1 88.31 311 HIS B CA 1
ATOM 4775 C C . HIS B 1 311 ? -2.385 30.688 -1.042 1 88.31 311 HIS B C 1
ATOM 4777 O O . HIS B 1 311 ? -2.941 30.375 -2.098 1 88.31 311 HIS B O 1
ATOM 4783 N N . LEU B 1 312 ? -2.736 30.109 0.122 1 89.19 312 LEU B N 1
ATOM 4784 C CA . LEU B 1 312 ? -3.82 29.141 0.195 1 89.19 312 LEU B CA 1
ATOM 4785 C C . LEU B 1 312 ? -5.164 29.844 0.393 1 89.19 312 LEU B C 1
ATOM 4787 O O . LEU B 1 312 ? -6.215 29.203 0.297 1 89.19 312 LEU B O 1
ATOM 4791 N N . LEU B 1 313 ? -5.172 31.078 0.745 1 81.56 313 LEU B N 1
ATOM 4792 C CA . LEU B 1 313 ? -6.395 31.828 0.991 1 81.56 313 LEU B CA 1
ATOM 4793 C C . LEU B 1 313 ? -6.852 32.562 -0.274 1 81.56 313 LEU B C 1
ATOM 4795 O O . LEU B 1 313 ? -8.016 32.969 -0.375 1 81.56 313 LEU B O 1
ATOM 4799 N N . SER B 1 314 ? -6.078 32.781 -1.368 1 66.56 314 SER B N 1
ATOM 4800 C CA . SER B 1 314 ? -6.434 33.5 -2.582 1 66.56 314 SER B CA 1
ATOM 4801 C C . SER B 1 314 ? -7.137 32.594 -3.584 1 66.56 314 SER B C 1
ATOM 4803 O O . SER B 1 314 ? -6.93 31.375 -3.578 1 66.56 314 SER B O 1
#

Solvent-accessible surface area (backbone atoms only — not comparable to full-atom values): 32298 Å² total; per-residue (Å²): 129,85,69,53,32,34,38,34,34,29,52,61,70,57,74,68,46,64,57,74,76,57,77,84,69,52,65,65,53,65,68,52,64,68,57,53,52,49,41,51,50,48,50,50,39,36,50,48,27,52,52,48,52,51,50,52,38,54,75,68,62,44,47,69,50,77,43,45,55,88,70,64,82,60,70,68,71,95,42,66,33,36,37,24,44,30,29,46,68,42,38,53,58,51,50,49,30,50,53,62,79,46,35,36,38,25,24,21,27,38,62,51,47,70,66,55,28,64,73,29,45,86,78,44,78,53,73,56,31,80,23,83,59,24,47,25,34,71,88,43,33,65,59,54,49,49,32,46,77,67,64,74,49,75,59,41,68,31,41,16,32,32,40,24,52,72,89,36,73,52,87,54,49,27,50,26,28,36,38,43,24,28,59,45,62,52,36,76,18,40,34,33,35,30,38,29,42,90,92,33,77,72,46,70,65,42,71,44,44,18,61,19,39,39,39,22,25,16,62,14,12,72,45,71,41,31,28,68,67,52,63,70,45,62,51,68,38,52,37,33,39,38,38,49,36,43,42,62,71,86,59,93,58,64,79,66,40,52,51,71,42,50,72,80,27,34,37,41,34,37,36,64,32,73,59,30,28,39,24,41,61,36,65,82,46,68,46,80,39,42,52,58,41,37,35,40,37,30,50,80,31,70,35,37,27,34,35,60,32,71,80,73,74,107,127,84,71,54,32,32,38,34,34,29,53,62,72,56,74,67,46,64,56,76,74,56,76,86,69,51,66,66,53,64,68,52,64,69,58,54,50,50,41,49,51,50,49,49,38,36,51,50,26,52,52,49,52,52,50,52,38,53,74,67,62,44,46,69,48,78,43,48,55,88,70,65,84,60,69,67,70,94,44,66,34,36,38,24,43,29,28,47,68,43,38,53,57,53,49,49,31,50,53,62,79,48,37,36,40,27,25,20,26,39,62,51,48,70,68,55,28,65,73,30,45,86,77,45,79,54,73,56,34,80,23,84,59,24,47,24,32,70,88,43,35,65,61,54,49,49,32,46,76,69,66,74,49,77,61,42,68,32,40,17,31,31,38,23,53,71,89,37,74,52,87,53,48,26,51,27,30,38,39,42,24,27,59,44,61,53,36,77,19,40,36,33,34,33,38,28,42,90,92,34,77,72,46,70,66,43,70,43,45,18,60,19,37,37,39,22,26,16,62,14,12,72,44,70,40,32,28,67,69,52,61,72,46,61,52,69,38,52,36,33,39,38,38,50,36,42,42,62,68,85,55,94,56,63,79,66,41,52,51,71,41,50,70,82,26,34,37,40,36,38,36,64,33,74,59,31,28,37,23,41,60,37,65,82,47,68,45,80,41,40,52,57,40,38,36,40,40,30,50,81,32,70,33,37,28,33,34,61,31,71,80,72,74,108